Protein AF-A0A0F9TDU8-F1 (afdb_monomer_lite)

pLDDT: mean 75.51, std 22.68, range [28.12, 98.31]

Foldseek 3Di:
DDWDKDFVVVLVVVVCVVPVHDKDFAPQKDRWIWTQDQQLFIWIWIDGPPDPDIDIDGLQVRQQPTIPPRDSCVSVVSSQVVVVVVVVPFDKDKDKAKLVCVLVQLAPVLASHLAFQSVVQLCRHPLLSLQSVQSSQQGWIKIFMATPVSRTFKIWIKDFQKWFPPDPDTDGFIATHDTTGRHVVVVVVVVVVCVVVVHDYDPDLDADPLPFGIKHAPRDLQQRQWHAQGSAFFKQLPVRRMTTRHPDPSVVVSRPDSVRIGGSHPDSSTDRHLVSHPQWFQALPPRDIDGVVQWDQAVVSNGIHGNVQWDQDPNHIDGVPPPQWDQFPVAGIDGVVQWFQAQPPRTTDGVVQWDQAPVSNGTHGVVQWDADPNHTDGVPDPQWDQDPNHIDGVVQWDAPAPVVVVVVVVVVDDDDDDDDDDDPDDDDDDDDDDDPHQWTAGPVGHTDDNLQDFDDDDFDDDPPVNDGDDDDGFHHDPPDTDDDDDFDWDADPVPRDIDTDDDPNDTDDDDDDDDDDDDDDDDDDDDD

Secondary structure (DSSP, 8-state):
-PPEEEEHHHHHHHHHHHHT---EE-TTEEEEEEEEPTTS-EEEEEEETT-SS-EEEEHHHHHHHHEES--TTHHHHHHHHHHHHHHTTS-EEEEEE-GGGHHHHH-GGGBS-S-HHHHT-GGGSSGGGGGGHHHHHTT-EEEEEEETT--EEEEEEEEEEEEESSSSS-EEEEEEEEEEESSHHHHHHHHHHHHHTT-B--S--STT-S-TTEEE-S---TT--EEPP-SS--EEEGGGTEEESS--HHHHTT-S-TT-EEETTS-TT-EE-GGG-TTEEEBTTT--EEEGGGEEEEGGGTEEEEGGGEEEETTEEEETT-TTEEEETTTEEEEGGGEEEBTTT--EEEGGGEEEETTTTEEEEGGGEEEETTEEEETT-TTEEEETTEEEEGGGEE----HHHHHHHHTTS---S-----S---PPPP----S-TT-EEETT--EE-GGGPPP-PPPPB-TTTSSB---------SS---------EEEETTTTEEEEPPBTTB-------PPP-----PPPP---

Sequenc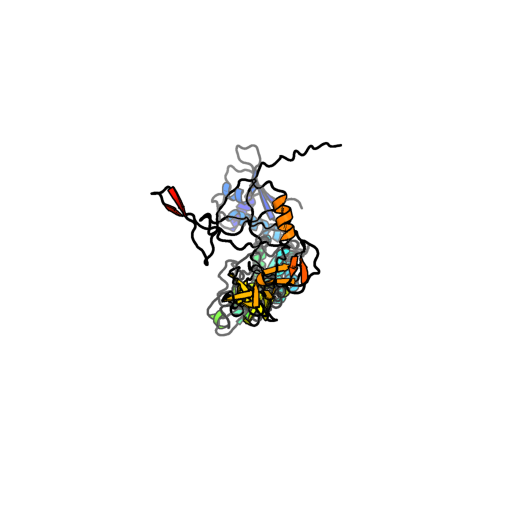e (528 aa):
MPNKKYDFYKILAEYNKLNGTKYFISPKITAPRITYFETDIFSVTYSQKGYSLSRKKSLYDFTYYHIKPSRESLSRCIANMIRAKEDAKLTTELKILPSNKIRYAYLRTNYFSGGGILGGSCMRSKENQKSLNFYIKNNVRIVVITDNNNKIHARALLWGDVKSTEHKDTFTFTYLDRVYARSDSFITQFYDLAKKNKWKHYASTSAGKARGSHYIDNINLKGICHLPYTDTFRYLYYKDSLIGASTSSAITKRVKDKDFCITLTHTTEGGYVPALDPDRVQEVLTHNHISKKDAVRVKRYNGYVLKKNIVNINGDYYSKYDKALVESKIDGFLLKENSVNEYFSNELIDKTKAVYSEKHKGYIHKTNVVNIKDEIYHTKDSDIICFNGKWYHISECFINYNREAVNRELTKRPLLSDIDLPDSYIRSQTIIQSVAPGAVVTREGNLIPKEHAVIAYNLIHNSFANNLEYQEVYRTNGVGLIKLITGELIVDSSNNRQYIKRFNGKWYIKQEFEAPNKKQLQFSFMGK

Radius of gyration: 49.28 Å; chains: 1; bounding box: 86×69×136 Å

Structure (mmCIF, N/CA/C/O backbone):
data_AF-A0A0F9TDU8-F1
#
_entry.id   AF-A0A0F9TDU8-F1
#
loop_
_atom_site.group_PDB
_atom_site.id
_atom_site.type_symbol
_atom_site.label_atom_id
_atom_site.label_alt_id
_atom_site.label_comp_id
_atom_site.label_asym_id
_atom_site.label_entity_id
_atom_site.label_seq_id
_atom_site.pdbx_PDB_ins_code
_atom_site.Cartn_x
_atom_site.Cartn_y
_atom_site.Cartn_z
_atom_site.occupancy
_atom_site.B_iso_or_equiv
_atom_site.auth_seq_id
_atom_site.auth_comp_id
_atom_site.auth_asym_id
_atom_site.auth_atom_id
_atom_site.pdbx_PDB_model_num
ATOM 1 N N . MET A 1 1 ? -34.719 -1.188 11.019 1.00 50.38 1 MET A N 1
ATOM 2 C CA . MET A 1 1 ? -35.677 -1.134 12.155 1.00 50.38 1 MET A CA 1
ATOM 3 C C . MET A 1 1 ? -36.042 0.331 12.443 1.00 50.38 1 MET A C 1
ATOM 5 O O . MET A 1 1 ? -35.428 1.209 11.838 1.00 50.38 1 MET A O 1
ATOM 9 N N . PRO A 1 2 ? -37.055 0.655 13.277 1.00 61.19 2 PRO A N 1
ATOM 10 C CA . PRO A 1 2 ? -37.440 2.049 13.515 1.00 61.19 2 PRO A CA 1
ATOM 11 C C . PRO A 1 2 ? -36.344 2.863 14.217 1.00 61.19 2 PRO A C 1
ATOM 13 O O . PRO A 1 2 ? -35.654 2.379 15.114 1.00 61.19 2 PRO A O 1
ATOM 16 N N . ASN A 1 3 ? -36.228 4.133 13.826 1.00 83.38 3 ASN A N 1
ATOM 17 C CA . ASN A 1 3 ? -35.319 5.094 14.448 1.00 83.38 3 ASN A CA 1
ATOM 18 C C . ASN A 1 3 ? -35.651 5.262 15.937 1.00 83.38 3 ASN A C 1
ATOM 20 O O . ASN A 1 3 ? -36.787 5.595 16.289 1.00 83.38 3 ASN A O 1
ATOM 24 N N . LYS A 1 4 ? -34.654 5.093 16.811 1.00 88.38 4 LYS A N 1
ATOM 25 C CA . LYS A 1 4 ? -34.833 5.256 18.260 1.00 88.38 4 LYS A CA 1
ATOM 26 C C . LYS A 1 4 ? -34.719 6.728 18.636 1.00 88.38 4 LYS A C 1
ATOM 28 O O . LYS A 1 4 ? -33.842 7.437 18.140 1.00 88.38 4 LYS A O 1
ATOM 33 N N . LYS A 1 5 ? -35.611 7.198 19.508 1.00 91.44 5 LYS A N 1
ATOM 34 C CA . LYS A 1 5 ? -35.639 8.588 19.977 1.00 91.44 5 LYS A CA 1
ATOM 35 C C . LYS A 1 5 ? -35.273 8.651 21.456 1.00 91.44 5 LYS A C 1
ATOM 37 O O . LYS A 1 5 ? -35.836 7.911 22.256 1.00 91.44 5 LYS A O 1
ATOM 42 N N . TYR A 1 6 ? -34.377 9.564 21.806 1.00 92.56 6 TYR A N 1
ATOM 43 C CA . TYR A 1 6 ? -33.973 9.843 23.181 1.00 92.56 6 TYR A CA 1
ATOM 44 C C . TYR A 1 6 ? -34.262 11.299 23.518 1.00 92.56 6 TYR A C 1
ATOM 46 O O . TYR A 1 6 ? -34.091 12.197 22.690 1.00 92.56 6 TYR A O 1
ATOM 54 N N . ASP A 1 7 ? -34.677 11.526 24.756 1.00 93.12 7 ASP A N 1
ATOM 55 C CA . ASP A 1 7 ? -34.791 12.860 25.329 1.00 93.12 7 ASP A CA 1
ATOM 56 C C . ASP A 1 7 ? -33.387 13.385 25.657 1.00 93.12 7 ASP A C 1
ATOM 58 O O . ASP A 1 7 ? -32.686 12.814 26.498 1.00 93.12 7 ASP A O 1
ATOM 62 N N . PHE A 1 8 ? -32.962 14.457 24.980 1.00 92.50 8 PHE A N 1
ATOM 63 C CA . PHE A 1 8 ? -31.620 15.002 25.174 1.00 92.50 8 PHE A CA 1
ATOM 64 C C . PHE A 1 8 ? -31.428 15.511 26.607 1.00 92.50 8 PHE A C 1
ATOM 66 O O . PHE A 1 8 ? -30.342 15.338 27.155 1.00 92.50 8 PHE A O 1
ATOM 73 N N 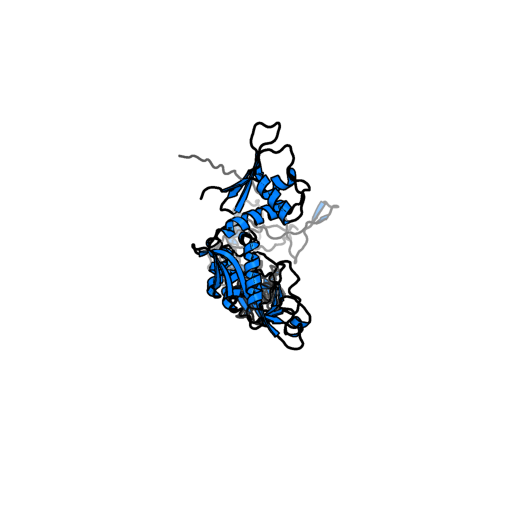. TYR A 1 9 ? -32.453 16.092 27.246 1.00 92.06 9 TYR A N 1
ATOM 74 C CA . TYR A 1 9 ? -32.323 16.594 28.617 1.00 92.06 9 TYR A CA 1
ATOM 75 C C . TYR A 1 9 ? -32.004 15.466 29.591 1.00 92.06 9 TYR A C 1
ATOM 77 O O . TYR A 1 9 ? -31.092 15.606 30.403 1.00 92.06 9 TYR A O 1
ATOM 85 N N . LYS A 1 10 ? -32.701 14.330 29.472 1.00 94.12 10 LYS A N 1
ATOM 86 C CA . LYS A 1 10 ? -32.449 13.156 30.321 1.00 94.12 10 LYS A CA 1
ATOM 87 C C . LYS A 1 10 ? -31.034 12.616 30.118 1.00 94.12 10 LYS A C 1
ATOM 89 O O . LYS A 1 10 ? -30.326 12.377 31.090 1.00 94.12 10 LYS A O 1
ATOM 94 N N . ILE A 1 11 ? -30.609 12.494 28.859 1.00 92.88 11 ILE A N 1
ATOM 95 C CA . ILE A 1 11 ? -29.260 12.043 28.490 1.00 92.88 11 ILE A CA 1
ATOM 96 C C . ILE A 1 11 ? -28.183 12.993 29.037 1.00 92.88 11 ILE A C 1
ATOM 98 O O . ILE A 1 11 ? -27.199 12.536 29.613 1.00 92.88 11 ILE A O 1
ATOM 102 N N . LEU A 1 12 ? -28.366 14.309 28.909 1.00 91.81 12 LEU A N 1
ATOM 103 C CA . LEU A 1 12 ? -27.405 15.295 29.407 1.00 91.81 12 LEU A CA 1
ATOM 104 C C . LEU A 1 12 ? -27.351 15.328 30.940 1.00 91.81 12 LEU A C 1
ATOM 106 O O . LEU A 1 12 ? -26.266 15.427 31.508 1.00 91.81 12 LEU A O 1
ATOM 110 N N . ALA A 1 13 ? -28.501 15.228 31.610 1.00 93.00 13 ALA A N 1
ATOM 111 C CA . ALA A 1 13 ? -28.583 15.197 33.068 1.00 93.00 13 ALA A CA 1
ATOM 112 C C . ALA A 1 13 ? -27.864 13.970 33.647 1.00 93.00 13 ALA A C 1
ATOM 114 O O . ALA A 1 13 ? -27.090 14.087 34.595 1.00 93.00 13 ALA A O 1
ATOM 115 N N . GLU A 1 14 ? -28.065 12.804 33.037 1.00 93.69 14 GLU A N 1
ATOM 116 C CA . GLU A 1 14 ? -27.357 11.582 33.405 1.00 93.69 14 GLU A CA 1
ATOM 117 C C . GLU A 1 14 ? -25.852 11.699 33.157 1.00 93.69 14 GLU A C 1
ATOM 119 O O . GLU A 1 14 ? -25.058 11.377 34.039 1.00 93.69 14 GLU A O 1
ATOM 124 N N . TYR A 1 15 ? -25.454 12.233 32.000 1.00 91.19 15 TYR A N 1
ATOM 125 C CA . TYR A 1 15 ? -24.048 12.481 31.696 1.00 91.19 15 TYR A CA 1
ATOM 126 C C . TYR A 1 15 ? -23.392 13.405 32.734 1.00 91.19 15 TYR A C 1
ATOM 128 O O . TYR A 1 15 ? -22.298 13.111 33.217 1.00 91.19 15 TYR A O 1
ATOM 136 N N . ASN A 1 16 ? -24.074 14.488 33.121 1.00 91.69 16 ASN A N 1
ATOM 137 C CA . ASN A 1 16 ? -23.621 15.400 34.170 1.00 91.69 16 ASN A CA 1
ATOM 138 C C . ASN A 1 16 ? -23.447 14.703 35.515 1.00 91.69 16 ASN A C 1
ATOM 140 O O . ASN A 1 16 ? -22.414 14.881 36.158 1.00 91.69 16 ASN A O 1
ATOM 144 N N . LYS A 1 17 ? -24.427 13.885 35.910 1.00 94.06 17 LYS A N 1
ATOM 145 C CA . LYS A 1 17 ? -24.369 13.105 37.148 1.00 94.06 17 LYS A CA 1
ATOM 146 C C . LYS A 1 17 ? -23.173 12.152 37.152 1.00 94.06 17 LYS A C 1
ATOM 148 O O . LYS A 1 17 ? -22.452 12.101 38.140 1.00 94.06 17 LYS A O 1
ATOM 153 N N . LEU A 1 18 ? -22.950 11.429 36.053 1.00 89.06 18 LEU A N 1
ATOM 154 C CA . LEU A 1 18 ? -21.874 10.439 35.940 1.00 89.06 18 LEU A CA 1
ATOM 155 C C . LEU A 1 18 ? -20.474 11.062 35.938 1.00 89.06 18 LEU A C 1
ATOM 157 O O . LEU A 1 18 ? -19.541 10.452 36.445 1.00 89.06 18 LEU A O 1
ATOM 161 N N . ASN A 1 19 ? -20.317 12.259 35.367 1.00 87.06 19 ASN A N 1
ATOM 162 C CA . ASN A 1 19 ? -19.003 12.876 35.160 1.00 87.06 19 ASN A CA 1
ATOM 163 C C . ASN A 1 19 ? -18.725 14.064 36.095 1.00 87.06 19 ASN A C 1
ATOM 165 O O . ASN A 1 19 ? -17.699 14.725 35.944 1.00 87.06 19 ASN A O 1
ATOM 169 N N . GLY A 1 20 ? -19.641 14.386 37.016 1.00 91.00 20 GLY A N 1
ATOM 170 C CA . GLY A 1 20 ? -19.531 15.567 37.879 1.00 91.00 20 GLY A CA 1
ATOM 171 C C . GLY A 1 20 ? -19.519 16.888 37.100 1.00 91.00 20 GLY A C 1
ATOM 172 O O . GLY A 1 20 ? -18.915 17.866 37.537 1.00 91.00 20 GLY A O 1
ATOM 173 N N . THR A 1 21 ? -20.141 16.927 35.918 1.00 90.19 21 THR A N 1
ATOM 174 C CA . THR A 1 21 ? -20.146 18.110 35.045 1.00 90.19 21 THR A CA 1
ATOM 175 C C . THR A 1 21 ? -21.427 18.923 35.190 1.00 90.19 21 THR A C 1
ATOM 177 O O . THR A 1 21 ? -22.435 18.449 35.706 1.00 90.19 21 THR A O 1
ATOM 180 N N . LYS A 1 22 ? -21.401 20.172 34.717 1.00 92.25 22 LYS A N 1
ATOM 181 C CA . LYS A 1 22 ? -22.540 21.103 34.769 1.00 92.25 22 LYS A CA 1
ATOM 182 C C . LYS A 1 22 ? -22.887 21.644 33.380 1.00 92.25 22 LYS A C 1
ATOM 184 O O . LYS A 1 22 ? -23.022 22.848 33.196 1.00 92.25 22 LYS A O 1
ATOM 189 N N . TYR A 1 23 ? -22.976 20.764 32.382 1.00 90.69 23 TYR A N 1
ATOM 190 C CA . TYR A 1 23 ? -23.423 21.169 31.050 1.00 90.69 23 TYR A CA 1
ATOM 191 C C . TYR A 1 23 ? -24.912 21.493 31.069 1.00 90.69 23 TYR A C 1
ATOM 193 O O . TYR A 1 23 ? -25.706 20.742 31.631 1.00 90.69 23 TYR A O 1
ATOM 201 N N . PHE A 1 24 ? -25.310 22.565 30.401 1.00 91.38 24 PHE A N 1
ATOM 202 C CA . PHE A 1 24 ? -26.719 22.909 30.259 1.00 91.38 24 PHE A CA 1
ATOM 203 C C . PHE A 1 24 ? -27.044 23.293 28.821 1.00 91.38 24 PHE A C 1
ATOM 205 O O . PHE A 1 24 ? -26.195 23.790 28.076 1.00 91.38 24 PHE A O 1
ATOM 212 N N . ILE A 1 25 ? -28.291 23.028 28.433 1.00 89.56 25 ILE A N 1
ATOM 213 C CA . ILE A 1 25 ? -28.831 23.431 27.136 1.00 89.56 25 ILE A CA 1
ATOM 214 C C . ILE A 1 25 ? -29.251 24.894 27.224 1.00 89.56 25 ILE A C 1
ATOM 216 O O . ILE A 1 25 ? -29.835 25.312 28.222 1.00 89.56 25 ILE A O 1
ATOM 220 N N . SER A 1 26 ? -28.978 25.662 26.171 1.00 88.56 26 SER A N 1
ATOM 221 C CA . SER A 1 26 ? -29.488 27.022 26.012 1.00 88.56 26 SER A CA 1
ATOM 222 C C . SER A 1 26 ? -30.993 27.078 26.322 1.00 88.56 26 SER A C 1
ATOM 224 O O . SER A 1 26 ? -31.755 26.301 25.739 1.00 88.56 26 SER A O 1
ATOM 226 N N . PRO A 1 27 ? -31.454 28.019 27.168 1.00 88.69 27 PRO A N 1
ATOM 227 C CA . PRO A 1 27 ? -32.863 28.121 27.561 1.00 88.69 27 PRO A CA 1
ATOM 228 C C . PRO A 1 27 ? -33.786 28.486 26.389 1.00 88.69 27 PRO A C 1
ATOM 230 O O . PRO A 1 27 ? -35.005 28.397 26.498 1.00 88.69 27 PRO A O 1
ATOM 233 N N . LYS A 1 28 ? -33.218 28.896 25.245 1.00 90.62 28 LYS A N 1
ATOM 234 C CA . LYS A 1 28 ? -33.965 29.158 24.008 1.00 90.62 28 LYS A CA 1
ATOM 235 C C . LYS A 1 28 ? -34.407 27.874 23.304 1.00 90.62 28 LYS A C 1
ATOM 237 O O . LYS A 1 28 ? -35.235 27.961 22.403 1.00 90.62 28 LYS A O 1
ATOM 242 N N . ILE A 1 29 ? -33.838 26.723 23.655 1.00 90.25 29 ILE A N 1
ATOM 243 C CA . ILE A 1 29 ? -34.117 25.433 23.026 1.00 90.25 29 ILE A CA 1
ATOM 244 C C . ILE A 1 29 ? -35.211 24.719 23.804 1.00 90.25 29 ILE A C 1
ATOM 246 O O . ILE A 1 29 ? -35.155 24.641 25.027 1.00 90.25 29 ILE A O 1
ATOM 250 N N . THR A 1 30 ? -36.188 24.170 23.090 1.00 87.50 30 THR A N 1
ATOM 251 C CA . THR A 1 30 ? -37.284 23.397 23.671 1.00 87.50 30 THR A CA 1
ATOM 252 C C . THR A 1 30 ? -37.388 22.028 23.005 1.00 87.50 30 THR A C 1
ATOM 254 O O . THR A 1 30 ? -37.158 21.869 21.802 1.00 87.50 30 THR A O 1
ATOM 257 N N . ALA A 1 31 ? -37.699 21.019 23.825 1.00 85.81 31 ALA A N 1
ATOM 258 C CA . ALA A 1 31 ? -37.894 19.623 23.428 1.00 85.81 31 ALA A CA 1
ATOM 259 C C . ALA A 1 31 ? -36.823 19.030 22.468 1.00 85.81 31 ALA A C 1
ATOM 261 O O . ALA A 1 31 ? -37.190 18.404 21.469 1.00 85.81 31 ALA A O 1
ATOM 262 N N . PRO A 1 32 ? -35.507 19.181 22.735 1.00 91.62 32 PRO A N 1
ATOM 263 C CA . PRO A 1 32 ? -34.473 18.553 21.925 1.00 91.62 32 PRO A CA 1
ATOM 264 C C . PRO A 1 32 ? -34.555 17.024 22.027 1.00 91.62 32 PRO A C 1
ATOM 266 O O . PRO A 1 32 ? -34.449 16.434 23.104 1.00 91.62 32 PRO A O 1
ATOM 269 N N . ARG A 1 33 ? -34.726 16.369 20.877 1.00 92.19 33 ARG A N 1
ATOM 270 C CA . ARG A 1 33 ? -34.814 14.912 20.737 1.00 92.19 33 ARG A CA 1
ATOM 271 C C . ARG A 1 33 ? -33.670 14.395 19.883 1.00 92.19 33 ARG A C 1
ATOM 273 O O . ARG A 1 33 ? -33.524 14.792 18.726 1.00 92.19 33 ARG A O 1
ATOM 280 N N . ILE A 1 34 ? -32.892 13.470 20.432 1.00 90.19 34 ILE A N 1
ATOM 281 C CA . ILE A 1 34 ? -31.868 12.740 19.685 1.00 90.19 34 ILE A CA 1
ATOM 282 C C . ILE A 1 34 ? -32.558 11.609 18.937 1.00 90.19 34 ILE A C 1
ATOM 284 O O . ILE A 1 34 ? -33.275 10.814 19.533 1.00 90.19 34 ILE A O 1
ATOM 288 N N . THR A 1 35 ? -32.324 11.522 17.637 1.00 90.12 35 THR A N 1
ATOM 289 C CA . THR A 1 35 ? -32.678 10.366 16.819 1.00 90.12 35 THR A CA 1
ATOM 290 C C . THR A 1 35 ? -31.409 9.575 16.537 1.00 90.12 35 THR A C 1
ATOM 292 O O . THR A 1 35 ? -30.473 10.118 15.944 1.00 90.12 35 THR A O 1
ATOM 295 N N . TYR A 1 36 ? -31.393 8.320 16.982 1.00 87.50 36 TYR A N 1
ATOM 296 C CA . TYR A 1 36 ? -30.338 7.347 16.726 1.00 87.50 36 TYR A CA 1
ATOM 297 C C . TYR A 1 36 ? -30.748 6.440 15.566 1.00 87.50 36 TYR A C 1
ATOM 299 O O . TYR A 1 36 ? -31.782 5.766 15.630 1.00 87.50 36 TYR A O 1
ATOM 307 N N . PHE A 1 37 ? -29.938 6.447 14.511 1.00 80.44 37 PHE A N 1
ATOM 308 C CA . PHE A 1 37 ? -30.115 5.595 13.340 1.00 80.44 37 PHE A CA 1
ATOM 309 C C . PHE A 1 37 ? -29.233 4.348 13.462 1.00 80.44 37 PHE A C 1
ATOM 311 O O . PHE A 1 37 ? -28.140 4.399 14.023 1.00 80.44 37 PHE A O 1
ATOM 318 N N . GLU A 1 38 ? -29.661 3.234 12.871 1.00 68.75 38 GLU A N 1
ATOM 319 C CA . GLU A 1 38 ? -28.912 1.961 12.875 1.00 68.75 38 GLU A CA 1
ATOM 320 C C . GLU A 1 38 ? -27.527 2.065 12.227 1.00 68.75 38 GLU A C 1
ATOM 322 O O . GLU A 1 38 ? -26.600 1.332 12.566 1.00 68.75 38 GLU A O 1
ATOM 327 N N . THR A 1 39 ? -27.362 3.038 11.333 1.00 65.94 39 THR A N 1
ATOM 328 C CA . THR A 1 39 ? -26.089 3.399 10.705 1.00 65.94 39 THR A CA 1
ATOM 329 C C . THR A 1 39 ? -25.114 4.092 11.655 1.00 65.94 39 THR A C 1
ATOM 331 O O . THR A 1 39 ? -24.044 4.507 11.221 1.00 65.94 39 THR A O 1
ATOM 334 N N . ASP A 1 40 ? -25.458 4.197 12.941 1.00 72.31 40 ASP A N 1
ATOM 335 C CA . ASP A 1 40 ? -24.704 4.907 13.970 1.00 72.31 40 ASP A CA 1
ATOM 336 C C . ASP A 1 40 ? -24.605 6.424 13.727 1.00 72.31 40 ASP A C 1
ATOM 338 O O . ASP A 1 40 ? -23.684 7.107 14.176 1.00 72.31 40 ASP A O 1
ATOM 342 N N . ILE A 1 41 ? -25.594 6.952 13.004 1.00 79.94 41 ILE A N 1
ATOM 343 C CA . ILE A 1 41 ? -25.783 8.380 12.765 1.00 79.94 41 ILE A CA 1
ATOM 344 C C . ILE A 1 41 ? -26.655 8.945 13.890 1.00 79.94 41 ILE A C 1
ATOM 346 O O . ILE A 1 41 ? -27.603 8.305 14.352 1.00 79.94 41 ILE A O 1
ATOM 350 N N . PHE A 1 42 ? -26.352 10.171 14.312 1.00 86.38 42 PHE A N 1
ATOM 351 C CA . PHE A 1 42 ? -27.119 10.897 15.319 1.00 86.38 42 PHE A CA 1
ATOM 352 C C . PHE A 1 42 ? -27.584 12.230 14.744 1.00 86.38 42 PHE A C 1
ATOM 354 O O . PHE A 1 42 ? -26.775 13.035 14.278 1.00 86.38 42 PHE A O 1
ATOM 361 N N . SER A 1 43 ? -28.886 12.487 14.823 1.00 88.88 43 SER A N 1
ATOM 362 C CA . SER A 1 43 ? -29.439 13.815 14.547 1.00 88.88 43 SER A CA 1
ATOM 363 C C . SER A 1 43 ? -30.225 14.317 15.741 1.00 88.88 43 SER A C 1
ATOM 365 O O . SER A 1 43 ? -30.855 13.525 16.438 1.00 88.88 43 SER A O 1
ATOM 367 N N . VAL A 1 44 ? -30.216 15.623 15.965 1.00 89.25 44 VAL A N 1
ATOM 368 C CA . VAL A 1 44 ? -31.032 16.264 16.991 1.00 89.25 44 VAL A CA 1
ATOM 369 C C . VAL A 1 44 ? -32.113 17.074 16.299 1.00 89.25 44 VAL A C 1
ATOM 371 O O . VAL A 1 44 ? -31.815 17.906 15.441 1.00 89.25 44 VAL A O 1
ATOM 374 N N . THR A 1 45 ? -33.365 16.808 16.663 1.00 91.38 45 THR A N 1
ATOM 375 C CA . THR A 1 45 ? -34.511 17.639 16.283 1.00 91.38 45 THR A CA 1
ATOM 376 C C . THR A 1 45 ? -34.901 18.493 17.477 1.00 91.38 45 THR A C 1
ATOM 378 O O . THR A 1 45 ? -35.031 17.960 18.576 1.00 91.38 45 THR A O 1
ATOM 381 N N . TYR A 1 46 ? -35.060 19.798 17.288 1.00 89.62 46 TYR A N 1
ATOM 382 C CA . TYR A 1 46 ? -35.373 20.726 18.374 1.00 89.62 46 TYR A CA 1
ATOM 383 C C . TYR A 1 46 ? -36.194 21.919 17.880 1.00 89.62 46 TYR A C 1
ATOM 385 O O . TYR A 1 46 ? -36.136 22.270 16.699 1.00 89.62 46 TYR A O 1
ATOM 393 N N . SER A 1 47 ? -36.913 22.563 18.795 1.00 87.19 47 SER A N 1
ATOM 394 C CA . SER A 1 47 ? -37.568 23.853 18.560 1.00 87.19 47 SER A CA 1
ATOM 395 C C . SER A 1 47 ? -36.804 24.963 19.277 1.00 87.19 47 SER A C 1
ATOM 397 O O . SER A 1 47 ? -36.111 24.721 20.267 1.00 87.19 47 SER A O 1
ATOM 399 N N . GLN A 1 48 ? -36.885 26.187 18.756 1.00 88.00 48 GLN A N 1
ATOM 400 C CA . GLN A 1 48 ? -36.228 27.354 19.341 1.00 88.00 48 GLN A CA 1
ATOM 401 C C . GLN A 1 48 ? -37.264 28.454 19.573 1.00 88.00 48 GLN A C 1
ATOM 403 O O . GLN A 1 48 ? -38.028 28.771 18.665 1.00 88.00 48 GLN A O 1
ATOM 408 N N . LYS A 1 49 ? -37.294 29.049 20.772 1.00 85.62 49 LYS A N 1
ATOM 409 C CA . LYS A 1 49 ? -38.236 30.128 21.109 1.00 85.62 49 LYS A CA 1
ATOM 410 C C . LYS A 1 49 ? -38.112 31.269 20.088 1.00 85.62 49 LYS A C 1
ATOM 412 O O . LYS A 1 49 ? -37.003 31.740 19.834 1.00 85.62 49 LYS A O 1
ATOM 417 N N . GLY A 1 50 ? -39.241 31.676 19.505 1.00 81.69 50 GLY A N 1
ATOM 418 C CA . GLY A 1 50 ? -39.306 32.677 18.431 1.00 81.69 50 GLY A CA 1
ATOM 419 C C . GLY A 1 50 ? -39.225 32.119 17.003 1.00 81.69 50 GLY A C 1
ATOM 420 O O . GLY A 1 50 ? -39.249 32.901 16.062 1.00 81.69 50 GLY A O 1
ATOM 421 N N . TYR A 1 51 ? -39.150 30.795 16.818 1.00 76.31 51 TYR A N 1
ATOM 422 C CA . TYR A 1 51 ? -39.191 30.141 15.504 1.00 76.31 51 TYR A CA 1
ATOM 423 C C . TYR A 1 51 ? -40.342 29.130 15.435 1.00 76.31 51 TYR A C 1
ATOM 425 O O . TYR A 1 51 ? -40.528 28.342 16.360 1.00 76.31 51 TYR A O 1
ATOM 433 N N . SER A 1 52 ? -41.084 29.121 14.323 1.00 71.44 52 SER A N 1
ATOM 434 C CA . SER A 1 52 ? -42.243 28.238 14.107 1.00 71.44 52 SER A CA 1
ATOM 435 C C . SER A 1 52 ? -41.881 26.817 13.653 1.00 71.44 52 SER A C 1
ATOM 437 O O . SER A 1 52 ? -42.701 25.911 13.769 1.00 71.44 52 SER A O 1
ATOM 439 N N . LEU A 1 53 ? -40.658 26.594 13.155 1.00 76.31 53 LEU A N 1
ATOM 440 C CA . LEU A 1 53 ? -40.242 25.324 12.549 1.00 76.31 53 LEU A CA 1
ATOM 441 C C . LEU A 1 53 ? -39.235 24.557 13.413 1.00 76.31 53 LEU A C 1
ATOM 443 O O . LEU A 1 53 ? -38.273 25.124 13.941 1.00 76.31 53 LEU A O 1
ATOM 447 N N . SER A 1 54 ? -39.416 23.235 13.483 1.00 81.44 54 SER A N 1
ATOM 448 C CA . SER A 1 54 ? -38.433 22.329 14.078 1.00 81.44 54 SER A CA 1
ATOM 449 C C . SER A 1 54 ? -37.164 22.290 13.230 1.00 81.44 54 SER A C 1
ATOM 451 O O . SER A 1 54 ? -37.224 22.098 12.014 1.00 81.44 54 SER A O 1
ATOM 453 N N . ARG A 1 55 ? -36.003 22.413 13.868 1.00 84.69 55 ARG A N 1
ATOM 454 C CA . ARG A 1 55 ? -34.695 22.324 13.214 1.00 84.69 55 ARG A CA 1
ATOM 455 C C . ARG A 1 55 ? -34.123 20.924 13.382 1.00 84.69 55 ARG A C 1
ATOM 457 O O . ARG A 1 55 ? -34.238 20.339 14.456 1.00 84.69 55 ARG A O 1
ATOM 464 N N . LYS A 1 56 ? -33.453 20.417 12.344 1.00 90.19 56 LYS A N 1
ATOM 465 C CA . LYS A 1 56 ? -32.677 19.171 12.382 1.00 90.19 56 LYS A CA 1
ATOM 466 C C . LYS A 1 56 ? -31.196 19.492 12.201 1.00 90.19 56 LYS A C 1
ATOM 468 O O . LYS A 1 56 ? -30.822 20.176 11.251 1.00 90.19 56 LYS A O 1
ATOM 473 N N . LYS A 1 57 ? -30.356 19.017 13.117 1.00 89.81 57 LYS A N 1
ATOM 474 C CA . LYS A 1 57 ? -28.897 19.206 13.091 1.00 89.81 57 LYS A CA 1
ATOM 475 C C . LYS A 1 57 ? -28.175 17.903 13.412 1.00 89.81 57 LYS A C 1
ATOM 477 O O . LYS A 1 57 ? -28.786 16.974 13.945 1.00 89.81 57 LYS A O 1
ATOM 482 N N . SER A 1 58 ? -26.883 17.828 13.098 1.00 90.12 58 SER A N 1
ATOM 483 C CA . SER A 1 58 ? -26.040 16.757 13.630 1.00 90.12 58 SER A CA 1
ATOM 484 C C . SER A 1 58 ? -25.922 16.896 15.155 1.00 90.12 58 SER A C 1
ATOM 486 O O . SER A 1 58 ? -26.108 17.985 15.709 1.00 90.12 58 SER A O 1
ATOM 488 N N . LEU A 1 59 ? -25.622 15.796 15.852 1.00 88.56 59 LEU A N 1
ATOM 489 C CA . LEU A 1 59 ? -25.349 15.852 17.292 1.00 88.56 59 LEU A CA 1
ATOM 490 C C . LEU A 1 59 ? -24.168 16.782 17.612 1.00 88.56 59 LEU A C 1
ATOM 492 O O . LEU A 1 59 ? -24.231 17.517 18.594 1.00 88.56 59 LEU A O 1
ATOM 496 N N . TYR A 1 60 ? -23.137 16.784 16.764 1.00 89.12 60 TYR A N 1
ATOM 497 C CA . TYR A 1 60 ? -21.983 17.674 16.887 1.00 89.12 60 TYR A CA 1
ATOM 498 C C . TYR A 1 60 ? -22.405 19.145 16.852 1.00 89.12 60 TYR A C 1
ATOM 500 O O . TYR A 1 60 ? -22.228 19.841 17.854 1.00 89.12 60 TYR A O 1
ATOM 508 N N . ASP A 1 61 ? -23.066 19.581 15.774 1.00 88.56 61 ASP A N 1
ATOM 509 C CA . ASP A 1 61 ? -23.499 20.975 15.617 1.00 88.56 61 ASP A CA 1
ATOM 510 C C . ASP A 1 61 ? -24.415 21.393 16.765 1.00 88.56 61 ASP A C 1
ATOM 512 O O . ASP A 1 61 ? -24.273 22.475 17.331 1.00 88.56 61 ASP A O 1
ATOM 516 N N . PHE A 1 62 ? -25.352 20.518 17.146 1.00 90.06 62 PHE A N 1
ATOM 517 C CA . PHE A 1 62 ? -26.259 20.811 18.245 1.00 90.06 62 PHE A CA 1
ATOM 518 C C . PHE A 1 62 ? -25.495 21.048 19.552 1.00 90.06 62 PHE A C 1
ATOM 520 O O . PHE A 1 62 ? -25.734 22.054 20.221 1.00 90.06 62 PHE A O 1
ATOM 527 N N . THR A 1 63 ? -24.553 20.163 19.901 1.00 89.56 63 THR A N 1
ATOM 528 C CA . THR A 1 63 ? -23.749 20.339 21.118 1.00 89.56 63 THR A CA 1
ATOM 529 C C . THR A 1 63 ? -22.870 21.581 21.072 1.00 89.56 63 THR A C 1
ATOM 531 O O . THR A 1 63 ? -22.764 22.280 22.075 1.00 89.56 63 THR A O 1
ATOM 534 N N . TYR A 1 64 ? -22.283 21.886 19.915 1.00 88.31 64 TYR A N 1
ATOM 535 C CA . TYR A 1 64 ? -21.392 23.025 19.738 1.00 88.31 64 TYR A CA 1
ATOM 536 C C . TYR A 1 64 ? -22.126 24.361 19.922 1.00 88.31 64 TYR A C 1
ATOM 538 O O . TYR A 1 64 ? -21.671 25.227 20.671 1.00 88.31 64 TYR A O 1
ATOM 546 N N . TYR A 1 65 ? -23.293 24.515 19.290 1.00 89.00 65 TYR A N 1
ATOM 547 C CA . TYR A 1 65 ? -24.031 25.779 19.310 1.00 89.00 65 TYR A CA 1
ATOM 548 C C . TYR A 1 65 ? -24.900 25.973 20.555 1.00 89.00 65 TYR A C 1
ATOM 550 O O . TYR A 1 65 ? -25.092 27.111 20.987 1.00 89.00 65 TYR A O 1
ATOM 558 N N . HIS A 1 66 ? -25.437 24.893 21.133 1.00 89.62 66 HIS A N 1
ATOM 559 C CA . HIS A 1 66 ? -26.518 24.999 22.121 1.00 89.62 66 HIS A CA 1
ATOM 560 C C . HIS A 1 66 ? -26.171 24.504 23.520 1.00 89.62 66 HIS A C 1
ATOM 562 O O . HIS A 1 66 ? -26.999 24.679 24.412 1.00 89.62 66 HIS A O 1
ATOM 568 N N . ILE A 1 67 ? -24.988 23.925 23.745 1.00 89.56 67 ILE A N 1
ATOM 569 C CA . ILE A 1 67 ? -24.564 23.453 25.070 1.00 89.56 67 ILE A CA 1
ATOM 570 C C . ILE A 1 67 ? -23.427 24.317 25.611 1.00 89.56 67 ILE A C 1
ATOM 572 O O . ILE A 1 67 ? -22.472 24.632 24.898 1.00 89.56 67 ILE A O 1
ATOM 576 N N . LYS A 1 68 ? -23.522 24.695 26.890 1.00 85.62 68 LYS A N 1
ATOM 577 C CA . LYS A 1 68 ? -22.493 25.470 27.593 1.00 85.62 68 LYS A CA 1
ATOM 578 C C . LYS A 1 68 ? -22.007 24.736 28.855 1.00 85.62 68 LYS A C 1
ATOM 580 O O . LYS A 1 68 ? -22.837 24.141 29.544 1.00 85.62 68 LYS A O 1
ATOM 585 N N . PRO A 1 69 ? -20.693 24.772 29.164 1.00 84.38 69 PRO A N 1
ATOM 586 C CA . PRO A 1 69 ? -19.603 25.214 28.282 1.00 84.38 69 PRO A CA 1
ATOM 587 C C . PRO A 1 69 ? -19.479 24.294 27.054 1.00 84.38 69 PRO A C 1
ATOM 589 O O . PRO A 1 69 ? -19.724 23.096 27.147 1.00 84.38 69 PRO A O 1
ATOM 592 N N . SER A 1 70 ? -19.125 24.833 25.887 1.00 69.00 70 SER A N 1
ATOM 593 C CA . SER A 1 70 ? -18.955 24.008 24.686 1.00 69.00 70 SER A CA 1
ATOM 594 C C . SER A 1 70 ? -17.616 23.277 24.756 1.00 69.00 70 SER A C 1
ATOM 596 O O . SER A 1 70 ? -16.568 23.917 24.840 1.00 69.00 70 SER A O 1
ATOM 598 N N . ARG A 1 71 ? -17.634 21.944 24.695 1.00 72.56 71 ARG A N 1
ATOM 599 C CA . ARG A 1 71 ? -16.435 21.134 24.450 1.00 72.56 71 ARG A CA 1
ATOM 600 C C . ARG A 1 71 ? -16.637 20.317 23.190 1.00 72.56 71 ARG A C 1
ATOM 602 O O . ARG A 1 71 ? -17.646 19.629 23.059 1.00 72.56 71 ARG A O 1
ATOM 609 N N . GLU A 1 72 ? -15.643 20.350 22.310 1.00 64.69 72 GLU A N 1
ATOM 610 C CA . GLU A 1 72 ? -15.658 19.634 21.032 1.00 64.69 72 GLU A CA 1
ATOM 611 C C . GLU A 1 72 ? -15.899 18.121 21.204 1.00 64.69 72 GLU A C 1
ATOM 613 O O . GLU A 1 72 ? -16.515 17.472 20.363 1.00 64.69 72 GLU A O 1
ATOM 618 N N . SER A 1 73 ? -15.510 17.560 22.354 1.00 80.69 73 SER A N 1
ATOM 619 C CA . SER A 1 73 ? -15.671 16.140 22.668 1.00 80.69 73 SER A CA 1
ATOM 620 C C . SER A 1 73 ? -17.048 15.729 23.212 1.00 80.69 73 SER A C 1
ATOM 622 O O . SER A 1 73 ? -17.312 14.527 23.274 1.00 80.69 73 SER A O 1
ATOM 624 N N . LEU A 1 74 ? -17.937 16.659 23.594 1.00 86.19 74 LEU A N 1
ATOM 625 C CA . LEU A 1 74 ? -19.185 16.310 24.294 1.00 86.19 74 LEU A CA 1
ATOM 626 C C . LEU A 1 74 ? -20.144 15.486 23.423 1.00 86.19 74 LEU A C 1
ATOM 628 O O . LEU A 1 74 ? -20.718 14.509 23.902 1.00 86.19 74 LEU A O 1
ATOM 632 N N . SER A 1 75 ? -20.291 15.834 22.142 1.00 86.19 75 SER A N 1
ATOM 633 C CA . SER A 1 75 ? -21.103 15.056 21.193 1.00 86.19 75 SER A CA 1
ATOM 634 C C . SER A 1 75 ? -20.656 13.600 21.110 1.00 86.19 75 SER A C 1
ATOM 636 O O . SER A 1 75 ? -21.493 12.699 21.139 1.00 86.19 75 SER A O 1
ATOM 638 N N . ARG A 1 76 ? -19.339 13.361 21.065 1.00 84.75 76 ARG A N 1
ATOM 639 C CA . ARG A 1 76 ? -18.760 12.015 21.051 1.00 84.75 76 ARG A CA 1
ATOM 640 C C . ARG A 1 76 ? -19.062 11.264 22.345 1.00 84.75 76 ARG A C 1
ATOM 642 O O . ARG A 1 76 ? -19.459 10.105 22.277 1.00 84.75 76 ARG A O 1
ATOM 649 N N . CYS A 1 77 ? -18.930 11.917 23.500 1.00 87.31 77 CYS A N 1
ATOM 650 C CA . CYS A 1 77 ? -19.250 11.308 24.791 1.00 87.31 77 CYS A CA 1
ATOM 651 C C . CYS A 1 77 ? -20.735 10.928 24.899 1.00 87.31 77 CYS A C 1
ATOM 653 O O . CYS A 1 77 ? -21.055 9.810 25.296 1.00 87.31 77 CYS A O 1
ATOM 655 N N . ILE A 1 78 ? -21.643 11.818 24.485 1.00 89.00 78 ILE A N 1
ATOM 656 C CA . ILE A 1 78 ? -23.088 11.546 24.464 1.00 89.00 78 ILE A CA 1
ATOM 657 C C . ILE A 1 78 ? -23.411 10.387 23.512 1.00 89.00 78 ILE A C 1
ATOM 659 O O . ILE A 1 78 ? -24.160 9.483 23.883 1.00 89.00 78 ILE A O 1
ATOM 663 N N . ALA A 1 79 ? -22.823 10.375 22.310 1.00 87.56 79 ALA A N 1
ATOM 664 C CA . ALA A 1 79 ? -22.991 9.276 21.362 1.00 87.56 79 ALA A CA 1
ATOM 665 C C . ALA A 1 79 ? -22.520 7.939 21.959 1.00 87.56 79 ALA A C 1
ATOM 667 O O . ALA A 1 79 ? -23.254 6.956 21.902 1.00 87.56 79 ALA A O 1
ATOM 668 N N . ASN A 1 80 ? -21.340 7.907 22.592 1.00 84.94 80 ASN A N 1
ATOM 669 C CA . ASN A 1 80 ? -20.814 6.710 23.257 1.00 84.94 80 ASN A CA 1
ATOM 670 C C . ASN A 1 80 ? -21.701 6.246 24.418 1.00 84.94 80 ASN A C 1
ATOM 672 O O . ASN A 1 80 ? -21.916 5.046 24.558 1.00 84.94 80 ASN A O 1
ATOM 676 N N . MET A 1 81 ? -22.271 7.166 25.201 1.00 88.44 81 MET A N 1
ATOM 677 C CA . MET A 1 81 ? -23.192 6.820 26.286 1.00 88.44 81 MET A CA 1
ATOM 678 C C . MET A 1 81 ? -24.487 6.183 25.761 1.00 88.44 81 MET A C 1
ATOM 680 O O . MET A 1 81 ? -24.945 5.180 26.304 1.00 88.44 81 MET A O 1
ATOM 684 N N . ILE A 1 82 ? -25.064 6.720 24.678 1.00 89.19 82 ILE A N 1
ATOM 685 C CA . ILE A 1 82 ? -26.249 6.124 24.039 1.00 89.19 82 ILE A CA 1
ATOM 686 C C . ILE A 1 82 ? -25.911 4.749 23.460 1.00 89.19 82 ILE A C 1
ATOM 688 O O . ILE A 1 82 ? -26.657 3.801 23.693 1.00 89.19 82 ILE A O 1
ATOM 692 N N . ARG A 1 83 ? -24.774 4.613 22.760 1.00 86.81 83 ARG A N 1
ATOM 693 C CA . ARG A 1 83 ? -24.310 3.314 22.246 1.00 86.81 83 ARG A CA 1
ATOM 694 C C . ARG A 1 83 ? -24.169 2.299 23.370 1.00 86.81 83 ARG A C 1
ATOM 696 O O . ARG A 1 83 ? -24.750 1.235 23.263 1.00 86.81 83 ARG A O 1
ATOM 703 N N . ALA A 1 84 ? -23.508 2.655 24.471 1.00 85.25 84 ALA A N 1
ATOM 704 C CA . ALA A 1 84 ? -23.333 1.763 25.613 1.00 85.25 84 ALA A CA 1
ATOM 705 C C . ALA A 1 84 ? -24.674 1.276 26.192 1.00 85.25 84 ALA A C 1
ATOM 707 O O . ALA A 1 84 ? -24.806 0.099 26.515 1.00 85.25 84 ALA A O 1
ATOM 708 N N . LYS A 1 85 ? -25.693 2.145 26.265 1.00 87.94 85 LYS A N 1
ATOM 709 C CA . LYS A 1 85 ? -27.053 1.759 26.689 1.00 87.94 85 LYS A CA 1
ATOM 710 C C . LYS A 1 85 ? -27.735 0.792 25.730 1.00 87.94 85 LYS A C 1
ATOM 712 O O . LYS A 1 85 ? -28.508 -0.054 26.170 1.00 87.94 85 LYS A O 1
ATOM 717 N N . GLU A 1 86 ? -27.512 0.952 24.432 1.00 87.25 86 GLU A N 1
ATOM 718 C CA . GLU A 1 86 ? -28.053 0.034 23.430 1.00 87.25 86 GLU A CA 1
ATOM 719 C C . GLU A 1 86 ? -27.292 -1.286 23.409 1.00 87.25 86 GLU A C 1
ATOM 721 O O . GLU A 1 86 ? -27.914 -2.342 23.358 1.00 87.25 86 GLU A O 1
ATOM 726 N N . ASP A 1 87 ? -25.971 -1.230 23.534 1.00 86.12 87 ASP A N 1
ATOM 727 C CA . ASP A 1 87 ? -25.103 -2.397 23.563 1.00 86.12 87 ASP A CA 1
ATOM 728 C C . ASP A 1 87 ? -25.366 -3.254 24.815 1.00 86.12 87 ASP A C 1
ATOM 730 O O . ASP A 1 87 ? -25.349 -4.475 24.725 1.00 86.12 87 ASP A O 1
ATOM 734 N N . ALA A 1 88 ? -25.715 -2.648 25.959 1.00 86.56 88 ALA A N 1
ATOM 735 C CA . ALA A 1 88 ? -26.100 -3.368 27.180 1.00 86.56 88 ALA A CA 1
ATOM 736 C C . ALA A 1 88 ? -27.376 -4.223 27.034 1.00 86.56 88 ALA A C 1
ATOM 738 O O . ALA A 1 88 ? -27.640 -5.081 27.872 1.00 86.56 88 ALA A O 1
ATOM 739 N N . LYS A 1 89 ? -28.179 -3.991 25.988 1.00 86.81 89 LYS A N 1
ATOM 740 C CA . LYS A 1 89 ? -29.374 -4.791 25.670 1.00 86.81 89 LYS A CA 1
ATOM 741 C C . LYS A 1 89 ? -29.067 -5.940 24.710 1.00 86.81 89 LYS A C 1
ATOM 743 O O . LYS A 1 89 ? -29.954 -6.740 24.427 1.00 86.81 89 LYS A O 1
ATOM 748 N N . LEU A 1 90 ? -27.859 -5.983 24.149 1.00 86.25 90 LEU A N 1
ATOM 749 C CA . LEU A 1 90 ? -27.457 -7.002 23.190 1.00 86.25 90 LEU A CA 1
ATOM 750 C C . LEU A 1 90 ? -26.915 -8.227 23.922 1.00 86.25 90 LEU A C 1
ATOM 752 O O . LEU A 1 90 ? -26.098 -8.119 24.833 1.00 86.25 90 LEU A O 1
ATOM 756 N N . THR A 1 91 ? -27.307 -9.407 23.455 1.00 92.19 91 THR A N 1
ATOM 757 C CA . THR A 1 91 ? -26.573 -10.636 23.749 1.00 92.19 91 THR A CA 1
ATOM 758 C C . THR A 1 91 ? -25.381 -10.703 22.803 1.00 92.19 91 THR A C 1
ATOM 760 O O . THR A 1 91 ? -25.550 -10.754 21.582 1.00 92.19 91 THR A O 1
ATOM 763 N N . THR A 1 92 ? -24.175 -10.658 23.362 1.00 94.62 92 THR A N 1
ATOM 764 C CA . THR A 1 92 ? -22.926 -10.716 22.598 1.00 94.62 92 THR A CA 1
ATOM 765 C C . THR A 1 92 ? -22.008 -11.802 23.122 1.00 94.62 92 THR A C 1
ATOM 767 O O . THR A 1 92 ? -21.988 -12.089 24.315 1.00 94.62 92 THR A O 1
ATOM 770 N N . GLU A 1 93 ? -21.186 -12.341 22.234 1.00 95.81 93 GLU A N 1
ATOM 771 C CA . GLU A 1 93 ? -20.199 -13.368 22.529 1.00 95.81 93 GLU A CA 1
ATOM 772 C C . GLU A 1 93 ? -18.808 -12.890 22.108 1.00 95.81 93 GLU A C 1
ATOM 774 O O . GLU A 1 93 ? -18.629 -12.346 21.013 1.00 95.81 93 GLU A O 1
ATOM 779 N N . LEU A 1 94 ? -17.816 -13.116 22.968 1.00 97.19 94 LEU A N 1
ATOM 780 C CA . LEU A 1 94 ? -16.413 -12.863 22.667 1.00 97.19 94 LEU A CA 1
ATOM 781 C C . LEU A 1 94 ? -15.763 -14.142 22.126 1.00 97.19 94 LEU A C 1
ATOM 783 O O . LEU A 1 94 ? -15.766 -15.172 22.795 1.00 97.19 94 LEU A O 1
ATOM 787 N N . LYS A 1 95 ? -15.152 -14.063 20.940 1.00 97.56 95 LYS A N 1
ATOM 788 C CA . LYS A 1 95 ? -14.526 -15.200 20.246 1.00 97.56 95 LYS A CA 1
ATOM 789 C C . LYS A 1 95 ? -13.078 -14.900 19.888 1.00 97.56 95 LYS A C 1
ATOM 791 O O . LYS A 1 95 ? -12.772 -13.814 19.401 1.00 97.56 95 LYS A O 1
ATOM 796 N N . ILE A 1 96 ? -12.199 -15.887 20.044 1.00 98.25 96 ILE A N 1
ATOM 797 C CA . ILE A 1 96 ? -10.849 -15.870 19.467 1.00 98.25 96 ILE A CA 1
ATOM 798 C C . ILE A 1 96 ? -10.888 -16.724 18.204 1.00 98.25 96 ILE A C 1
ATOM 800 O O . ILE A 1 96 ? -11.108 -17.930 18.269 1.00 98.25 96 ILE A O 1
ATOM 804 N N . LEU A 1 97 ? -10.688 -16.100 17.051 1.00 98.19 97 LEU A N 1
ATOM 805 C CA . LEU A 1 97 ? -10.731 -16.755 15.753 1.00 98.19 97 LEU A CA 1
ATOM 806 C C . LEU A 1 97 ? -9.313 -16.976 15.192 1.00 98.19 97 LEU A C 1
ATOM 808 O O . LEU A 1 97 ? -8.409 -16.166 15.440 1.00 98.19 97 LEU A O 1
ATOM 812 N N . PRO A 1 98 ? -9.114 -18.049 14.405 1.00 98.06 98 PRO A N 1
ATOM 813 C CA . PRO A 1 98 ? -7.845 -18.335 13.741 1.00 98.06 98 PRO A CA 1
ATOM 814 C C . PRO A 1 98 ? -7.499 -17.312 12.647 1.00 98.06 98 PRO A C 1
ATOM 816 O O . PRO A 1 98 ? -8.337 -16.524 12.200 1.00 98.06 98 PRO A O 1
ATOM 819 N N . SER A 1 99 ? -6.249 -17.355 12.182 1.00 97.12 99 SER A N 1
ATOM 820 C CA . SER A 1 99 ? -5.683 -16.395 11.225 1.00 97.12 99 SER A CA 1
ATOM 821 C C . SER A 1 99 ? -6.461 -16.307 9.908 1.00 97.12 99 SER A C 1
ATOM 823 O O . SER A 1 99 ? -6.709 -15.213 9.401 1.00 97.12 99 SER A O 1
ATOM 825 N N . ASN A 1 100 ? -6.963 -17.428 9.384 1.00 96.75 100 ASN A N 1
ATOM 826 C CA . ASN A 1 100 ? -7.774 -17.461 8.161 1.00 96.75 100 ASN A CA 1
ATOM 827 C C . ASN A 1 100 ? -9.115 -16.695 8.272 1.00 96.75 100 ASN A C 1
ATOM 829 O O . ASN A 1 100 ? -9.707 -16.352 7.247 1.00 96.75 100 ASN A O 1
ATOM 833 N N . LYS A 1 101 ? -9.584 -16.363 9.485 1.00 98.06 101 LYS A N 1
ATOM 834 C CA . LYS A 1 101 ? -10.787 -15.546 9.722 1.00 98.06 101 LYS A CA 1
ATOM 835 C C . LYS A 1 101 ? -10.505 -14.044 9.811 1.00 98.06 101 LYS A C 1
ATOM 837 O O . LYS A 1 101 ? -11.450 -13.269 9.936 1.00 98.06 101 LYS A O 1
ATOM 842 N N . ILE A 1 102 ? -9.256 -13.591 9.668 1.00 97.44 102 ILE A N 1
ATOM 843 C CA . ILE A 1 102 ? -8.924 -12.155 9.687 1.00 97.44 102 ILE A CA 1
ATOM 844 C C . ILE A 1 102 ? -9.675 -11.378 8.598 1.00 97.44 102 ILE A C 1
ATOM 846 O O . ILE A 1 102 ? -10.219 -10.315 8.883 1.00 97.44 102 ILE A O 1
ATOM 850 N N . ARG A 1 103 ? -9.777 -11.913 7.373 1.00 96.50 103 ARG A N 1
ATOM 851 C CA . ARG A 1 103 ? -10.529 -11.265 6.275 1.00 96.50 103 ARG A CA 1
ATOM 852 C C . ARG A 1 103 ? -11.996 -11.078 6.635 1.00 96.50 103 ARG A C 1
ATOM 854 O O . ARG A 1 103 ? -12.532 -9.982 6.515 1.00 96.50 103 ARG A O 1
ATOM 861 N N . TYR A 1 104 ? -12.617 -12.145 7.139 1.00 96.31 104 TYR A N 1
ATOM 862 C CA . TYR A 1 104 ? -13.985 -12.105 7.651 1.00 96.31 104 TYR A CA 1
ATOM 863 C C . TYR A 1 104 ? -14.133 -11.005 8.705 1.00 96.31 104 TYR A C 1
ATOM 865 O O . TYR A 1 104 ? -15.032 -10.174 8.611 1.00 96.31 104 TYR A O 1
ATOM 873 N N . ALA A 1 105 ? -13.208 -10.953 9.660 1.00 97.06 105 ALA A N 1
ATOM 874 C CA . ALA A 1 105 ? -13.288 -10.016 10.762 1.00 97.06 105 ALA A CA 1
ATOM 875 C C . ALA A 1 105 ? -12.990 -8.558 10.382 1.00 97.06 105 ALA A C 1
ATOM 877 O O . ALA A 1 105 ? -13.377 -7.664 11.122 1.00 97.06 105 ALA A O 1
ATOM 878 N N . TYR A 1 106 ? -12.325 -8.294 9.255 1.00 95.50 106 TYR A N 1
ATOM 879 C CA . TYR A 1 106 ? -12.071 -6.938 8.756 1.00 95.50 106 TYR A CA 1
ATOM 880 C C . TYR A 1 106 ? -13.124 -6.449 7.758 1.00 95.50 106 TYR A C 1
ATOM 882 O O . TYR A 1 106 ? -13.299 -5.241 7.612 1.00 95.50 106 TYR A O 1
ATOM 890 N N . LEU A 1 107 ? -13.809 -7.344 7.048 1.00 95.19 107 LEU A N 1
ATOM 891 C CA . LEU A 1 107 ? -14.711 -6.953 5.972 1.00 95.19 107 LEU A CA 1
ATOM 892 C C . LEU A 1 107 ? -15.951 -6.228 6.517 1.00 95.19 107 LEU A C 1
ATOM 894 O O . LEU A 1 107 ? -16.728 -6.785 7.292 1.00 95.19 107 LEU A O 1
ATOM 898 N N . ARG A 1 108 ? -16.172 -4.990 6.055 1.00 93.62 108 ARG A N 1
ATOM 899 C CA . ARG A 1 108 ? -17.253 -4.107 6.537 1.00 93.62 108 ARG A CA 1
ATOM 900 C C . ARG A 1 108 ? -18.646 -4.746 6.508 1.00 93.62 108 ARG A C 1
ATOM 902 O O . ARG A 1 108 ? -19.464 -4.426 7.361 1.00 93.62 108 ARG A O 1
ATOM 909 N N . THR A 1 109 ? -18.939 -5.622 5.548 1.00 94.19 109 THR A N 1
ATOM 910 C CA . THR A 1 109 ? -20.254 -6.285 5.421 1.00 94.19 109 THR A CA 1
ATOM 911 C C . THR A 1 109 ? -20.597 -7.179 6.618 1.00 94.19 109 THR A C 1
ATOM 913 O O . THR A 1 109 ? -21.771 -7.476 6.857 1.00 94.19 109 THR A O 1
ATOM 916 N N . ASN A 1 110 ? -19.586 -7.579 7.392 1.00 96.00 110 ASN A N 1
ATOM 917 C CA . ASN A 1 110 ? -19.743 -8.395 8.593 1.00 96.00 110 ASN A CA 1
ATOM 918 C C . ASN A 1 110 ? -19.898 -7.548 9.861 1.00 96.00 110 ASN A C 1
ATOM 920 O O . ASN A 1 110 ? -20.172 -8.099 10.922 1.00 96.00 110 ASN A O 1
ATOM 924 N N . TYR A 1 111 ? -19.747 -6.224 9.781 1.00 94.50 111 TYR A N 1
ATOM 925 C CA . TYR A 1 111 ? -19.948 -5.341 10.928 1.00 94.50 111 TYR A CA 1
ATOM 926 C C . TYR A 1 111 ? -21.435 -5.146 11.201 1.00 94.50 111 TYR A C 1
ATOM 928 O O . TYR A 1 111 ? -22.250 -5.137 10.278 1.00 94.50 111 TYR A O 1
ATOM 936 N N . PHE A 1 112 ? -21.778 -4.950 12.472 1.00 90.81 112 PHE A N 1
ATOM 937 C CA . PHE A 1 112 ? -23.136 -4.580 12.861 1.00 90.81 112 PHE A CA 1
ATOM 938 C C . PHE A 1 112 ? -23.509 -3.192 12.328 1.00 90.81 112 PHE A C 1
ATOM 940 O O . PHE A 1 112 ? -24.583 -3.005 11.764 1.00 90.81 112 PHE A O 1
ATOM 947 N N . SER A 1 113 ? -22.599 -2.220 12.451 1.00 83.31 113 SER A N 1
ATOM 948 C CA . SER A 1 113 ? -22.761 -0.887 11.869 1.00 83.31 113 SER A CA 1
ATOM 949 C C . SER A 1 113 ? -21.418 -0.284 11.445 1.00 83.31 113 SER A C 1
ATOM 951 O O . SER A 1 113 ? -20.351 -0.707 11.888 1.00 83.31 113 SER A O 1
ATOM 953 N N . GLY A 1 114 ? -21.463 0.733 10.579 1.00 73.75 114 GLY A N 1
ATOM 954 C CA . GLY A 1 114 ? -20.287 1.500 10.140 1.00 73.75 114 GLY A CA 1
ATOM 955 C C . GLY A 1 114 ? -19.822 2.567 11.138 1.00 73.75 114 GLY A C 1
ATOM 956 O O . GLY A 1 114 ? -19.137 3.502 10.735 1.00 73.75 114 GLY A O 1
ATOM 957 N N . GLY A 1 115 ? -20.228 2.449 12.400 1.00 75.69 115 GLY A N 1
ATOM 958 C CA . GLY A 1 115 ? -19.985 3.413 13.465 1.00 75.69 115 GLY A CA 1
ATOM 959 C C . GLY A 1 115 ? -18.649 3.264 14.191 1.00 75.69 115 GLY A C 1
ATOM 960 O O . GLY A 1 115 ? -17.969 2.240 14.085 1.00 75.69 115 GLY A O 1
ATOM 961 N N . GLY A 1 116 ? -18.300 4.284 14.979 1.00 78.50 116 GLY A N 1
ATOM 962 C CA . GLY A 1 116 ? -17.108 4.298 15.835 1.00 78.50 116 GLY A CA 1
ATOM 963 C C . GLY A 1 116 ? -15.777 4.095 15.095 1.00 78.50 116 GLY A C 1
ATOM 964 O O . GLY A 1 116 ? -15.659 4.299 13.885 1.00 78.50 116 GLY A O 1
ATOM 965 N N . ILE A 1 117 ? -14.746 3.678 15.836 1.00 85.12 117 ILE A N 1
ATOM 966 C CA . ILE A 1 117 ? -13.414 3.413 15.261 1.00 85.12 117 ILE A CA 1
ATOM 967 C C . ILE A 1 117 ? -13.395 2.130 14.418 1.00 85.12 117 ILE A C 1
ATOM 969 O O . ILE A 1 117 ? -12.611 2.027 13.474 1.00 85.12 117 ILE A O 1
ATOM 973 N N . LEU A 1 118 ? -14.300 1.179 14.690 1.00 90.00 118 LEU A N 1
ATOM 974 C CA . LEU A 1 118 ? -14.481 -0.022 13.868 1.00 90.00 118 LEU A CA 1
ATOM 975 C C . LEU A 1 118 ? -14.853 0.337 12.424 1.00 90.00 118 LEU A C 1
ATOM 977 O O . LEU A 1 118 ? -14.191 -0.102 11.478 1.00 90.00 118 LEU A O 1
ATOM 981 N N . GLY A 1 119 ? -15.869 1.187 12.262 1.00 85.88 119 GLY A N 1
ATOM 982 C CA . GLY A 1 119 ? -16.305 1.695 10.967 1.00 85.88 119 GLY A CA 1
ATOM 983 C C . GLY A 1 119 ? -15.279 2.588 10.273 1.00 85.88 119 GLY A C 1
ATOM 984 O O . GLY A 1 119 ? -15.240 2.625 9.045 1.00 85.88 119 GLY A O 1
ATOM 985 N N . GLY A 1 120 ? -14.399 3.240 11.035 1.00 82.75 120 GLY A N 1
ATOM 986 C CA . GLY A 1 120 ? -13.292 4.046 10.517 1.00 82.75 120 GLY A CA 1
ATOM 987 C C . GLY A 1 120 ? -12.109 3.247 9.956 1.00 82.75 120 GLY A C 1
ATOM 988 O O . GLY A 1 120 ? -11.228 3.833 9.333 1.00 82.75 120 GLY A O 1
ATOM 989 N N . SER A 1 121 ? -12.056 1.919 10.125 1.00 84.56 121 SER A N 1
ATOM 990 C CA . SER A 1 121 ? -10.874 1.141 9.727 1.00 84.56 121 SER A CA 1
ATOM 991 C C . SER A 1 121 ? -10.626 1.161 8.218 1.00 84.56 121 SER A C 1
ATOM 993 O O . SER A 1 121 ? -11.411 0.614 7.449 1.00 84.56 121 SER A O 1
ATOM 995 N N . CYS A 1 122 ? -9.511 1.732 7.780 1.00 83.44 122 CYS A N 1
ATOM 996 C CA . CYS A 1 122 ? -9.083 1.787 6.378 1.00 83.44 122 CYS A CA 1
ATOM 997 C C . CYS A 1 122 ? -8.991 0.410 5.688 1.00 83.44 122 CYS A C 1
ATOM 999 O O . CYS A 1 122 ? -9.354 0.274 4.523 1.00 83.44 122 CYS A O 1
ATOM 1001 N N . MET A 1 123 ? -8.620 -0.644 6.420 1.00 87.31 123 MET A N 1
ATOM 1002 C CA . MET A 1 123 ? -8.500 -2.011 5.891 1.00 87.31 123 MET A CA 1
ATOM 1003 C C . MET A 1 123 ? -9.842 -2.767 5.799 1.00 87.31 123 MET A C 1
ATOM 1005 O O . MET A 1 123 ? -9.855 -3.981 5.604 1.00 87.31 123 MET A O 1
ATOM 1009 N N . ARG A 1 124 ? -10.985 -2.083 5.973 1.00 90.06 124 ARG A N 1
ATOM 1010 C CA . ARG A 1 124 ? -12.321 -2.712 5.958 1.00 90.06 124 ARG A CA 1
ATOM 1011 C C . ARG A 1 124 ? -12.900 -2.979 4.570 1.00 90.06 124 ARG A C 1
ATOM 1013 O O . ARG A 1 124 ? -13.886 -3.709 4.453 1.00 90.06 124 ARG A O 1
ATOM 1020 N N . SER A 1 125 ? -12.360 -2.310 3.553 1.00 88.75 125 SER A N 1
ATOM 1021 C CA . SER A 1 125 ? -12.836 -2.398 2.174 1.00 88.75 125 SER A CA 1
ATOM 1022 C C . SER A 1 125 ? -12.369 -3.698 1.516 1.00 88.75 125 SER A C 1
ATOM 1024 O O . SER A 1 125 ? -11.442 -4.347 2.013 1.00 88.75 125 SER A O 1
ATOM 1026 N N . LYS A 1 126 ? -13.027 -4.107 0.423 1.00 88.75 126 LYS A N 1
ATOM 1027 C CA . LYS A 1 126 ? -12.718 -5.357 -0.294 1.00 88.75 126 LYS A CA 1
ATOM 1028 C C . LYS A 1 126 ? -11.351 -5.272 -0.981 1.00 88.75 126 LYS A C 1
ATOM 1030 O O . LYS A 1 126 ? -10.609 -6.250 -1.021 1.00 88.75 126 LYS A O 1
ATOM 1035 N N . GLU A 1 127 ? -11.006 -4.083 -1.452 1.00 86.62 127 GLU A N 1
ATOM 1036 C CA . GLU A 1 127 ? -9.780 -3.747 -2.171 1.00 86.62 127 GLU A CA 1
ATOM 1037 C C . GLU A 1 127 ? -8.556 -3.902 -1.255 1.00 86.62 127 GLU A C 1
ATOM 1039 O O . GLU A 1 127 ? -7.557 -4.515 -1.637 1.00 86.62 127 GLU A O 1
ATOM 1044 N N . ASN A 1 128 ? -8.683 -3.476 0.007 1.00 87.12 128 ASN A N 1
ATOM 1045 C CA . ASN A 1 128 ? -7.598 -3.501 0.994 1.00 87.12 128 ASN A CA 1
ATOM 1046 C C . ASN A 1 128 ? -7.416 -4.868 1.671 1.00 87.12 128 ASN A C 1
ATOM 1048 O O . ASN A 1 128 ? -6.504 -5.060 2.478 1.00 87.12 128 ASN A O 1
ATOM 1052 N N . GLN A 1 129 ? -8.243 -5.864 1.331 1.00 91.00 129 GLN A N 1
ATOM 1053 C CA . GLN A 1 129 ? -8.133 -7.198 1.915 1.00 91.00 129 GLN A CA 1
ATOM 1054 C C . GLN A 1 129 ? -6.810 -7.885 1.537 1.00 91.00 129 GLN A C 1
ATOM 1056 O O . GLN A 1 129 ? -6.364 -8.776 2.260 1.00 91.00 129 GLN A O 1
ATOM 1061 N N . LYS A 1 130 ? -6.167 -7.542 0.409 1.00 91.19 130 LYS A N 1
ATOM 1062 C CA . LYS A 1 130 ? -4.894 -8.170 -0.007 1.00 91.19 130 LYS A CA 1
ATOM 1063 C C . LYS A 1 130 ? -3.799 -7.989 1.048 1.00 91.19 130 LYS A C 1
ATOM 1065 O O . LYS A 1 130 ? -3.122 -8.963 1.372 1.00 91.19 130 LYS A O 1
ATOM 1070 N N . SER A 1 131 ? -3.721 -6.808 1.656 1.00 91.75 131 SER A N 1
ATOM 1071 C CA . SER A 1 131 ? -2.742 -6.458 2.691 1.00 91.75 131 SER A CA 1
ATOM 1072 C C . SER A 1 131 ? -2.879 -7.298 3.970 1.00 91.75 131 SER A C 1
ATOM 1074 O O . SER A 1 131 ? -1.906 -7.509 4.689 1.00 91.75 131 SER A O 1
ATOM 1076 N N . LEU A 1 132 ? -4.061 -7.874 4.229 1.00 94.00 132 LEU A N 1
ATOM 1077 C CA . LEU A 1 132 ? -4.287 -8.764 5.375 1.00 94.00 132 LEU A CA 1
ATOM 1078 C C . LEU A 1 132 ? -3.578 -10.122 5.238 1.00 94.00 132 LEU A C 1
ATOM 1080 O O . LEU A 1 132 ? -3.452 -10.831 6.235 1.00 94.00 132 LEU A O 1
ATOM 1084 N N . ASN A 1 133 ? -3.078 -10.483 4.045 1.00 94.38 133 ASN A N 1
ATOM 1085 C CA . ASN A 1 133 ? -2.243 -11.679 3.862 1.00 94.38 133 ASN A CA 1
ATOM 1086 C C . ASN A 1 133 ? -1.029 -11.687 4.788 1.00 94.38 133 ASN A C 1
ATOM 1088 O O . ASN A 1 133 ? -0.617 -12.761 5.217 1.00 94.38 133 ASN A O 1
ATOM 1092 N N . PHE A 1 134 ? -0.502 -10.505 5.116 1.00 95.12 134 PHE A N 1
ATOM 1093 C CA . PHE A 1 134 ? 0.564 -10.352 6.094 1.00 95.12 134 PHE A CA 1
ATOM 1094 C C . PHE A 1 134 ? 0.200 -10.987 7.434 1.00 95.12 134 PHE A C 1
ATOM 1096 O O . PHE A 1 134 ? 0.907 -11.872 7.900 1.00 95.12 134 PHE A O 1
ATOM 1103 N N . TYR A 1 135 ? -0.940 -10.626 8.019 1.00 95.69 135 TYR A N 1
ATOM 1104 C CA . TYR A 1 135 ? -1.363 -11.189 9.301 1.00 95.69 135 TYR A CA 1
ATOM 1105 C C . TYR A 1 135 ? -1.698 -12.682 9.207 1.00 95.69 135 TYR A C 1
ATOM 1107 O O . TYR A 1 135 ? -1.343 -13.452 10.096 1.00 95.69 135 TYR A O 1
ATOM 1115 N N . ILE A 1 136 ? -2.342 -13.104 8.113 1.00 96.31 136 ILE A N 1
ATOM 1116 C CA . ILE A 1 136 ? -2.772 -14.498 7.921 1.00 96.31 136 ILE A CA 1
ATOM 1117 C C . ILE A 1 136 ? -1.567 -15.442 7.863 1.00 96.31 136 ILE A C 1
ATOM 1119 O O . ILE A 1 136 ? -1.556 -16.464 8.544 1.00 96.31 136 ILE A O 1
ATOM 1123 N N . LYS A 1 137 ? -0.548 -15.088 7.067 1.00 95.88 137 LYS A N 1
ATOM 1124 C CA . LYS A 1 137 ? 0.668 -15.897 6.881 1.00 95.88 137 LYS A CA 1
ATOM 1125 C C . LYS A 1 137 ? 1.584 -15.901 8.102 1.00 95.88 137 LYS A C 1
ATOM 1127 O O . LYS A 1 137 ? 2.372 -16.826 8.250 1.00 95.88 137 LYS A O 1
ATOM 1132 N N . ASN A 1 138 ? 1.464 -14.891 8.960 1.00 96.12 138 ASN A N 1
ATOM 1133 C CA . ASN A 1 138 ? 2.229 -14.757 10.197 1.00 96.12 138 ASN A CA 1
ATOM 1134 C C . ASN A 1 138 ? 1.440 -15.221 11.431 1.00 96.12 138 ASN A C 1
ATOM 1136 O O . ASN A 1 138 ? 1.697 -14.755 12.535 1.00 96.12 138 ASN A O 1
ATOM 1140 N N . ASN A 1 139 ? 0.457 -16.114 11.240 1.00 93.69 139 ASN A N 1
ATOM 1141 C CA . ASN A 1 139 ? -0.314 -16.779 12.299 1.00 93.69 139 ASN A CA 1
ATOM 1142 C C . ASN A 1 139 ? -0.939 -15.840 13.347 1.00 93.69 139 ASN A C 1
ATOM 1144 O O . ASN A 1 139 ? -1.243 -16.251 14.468 1.00 93.69 139 ASN A O 1
ATOM 1148 N N . VAL A 1 140 ? -1.197 -14.586 12.974 1.00 97.12 140 VAL A N 1
ATOM 1149 C CA . VAL A 1 140 ? -1.895 -13.633 13.838 1.00 97.12 140 VAL A CA 1
ATOM 1150 C C . VAL A 1 140 ? -3.330 -14.110 14.006 1.00 97.12 140 VAL A C 1
ATOM 1152 O O . VAL A 1 140 ? -3.985 -14.484 13.033 1.00 97.12 140 VAL A O 1
ATOM 1155 N N . ARG A 1 141 ? -3.836 -14.104 15.237 1.00 98.06 141 ARG A N 1
ATOM 1156 C CA . ARG A 1 141 ? -5.238 -14.433 15.533 1.00 98.06 141 ARG A CA 1
ATOM 1157 C C . ARG A 1 141 ? -6.067 -13.157 15.615 1.00 98.06 141 ARG A C 1
ATOM 1159 O O . ARG A 1 141 ? -5.526 -12.056 15.705 1.00 98.06 141 ARG A O 1
ATOM 1166 N N . ILE A 1 142 ? -7.389 -13.289 15.592 1.00 98.00 142 ILE A N 1
ATOM 1167 C CA . ILE A 1 142 ? -8.291 -12.145 15.747 1.00 98.00 142 ILE A CA 1
ATOM 1168 C C . ILE A 1 142 ? -9.315 -12.418 16.831 1.00 98.00 142 ILE A C 1
ATOM 1170 O O . ILE A 1 142 ? -9.995 -13.436 16.818 1.00 98.00 142 ILE A O 1
ATOM 1174 N N . VAL A 1 143 ? -9.415 -11.502 17.782 1.00 98.31 143 VAL A N 1
ATOM 1175 C CA . VAL A 1 143 ? -10.440 -11.533 18.819 1.00 98.31 143 VAL A CA 1
ATOM 1176 C C . VAL A 1 143 ? -11.593 -10.660 18.340 1.00 98.31 143 VAL A C 1
ATOM 1178 O O . VAL A 1 143 ? -11.355 -9.548 17.873 1.00 98.31 143 VAL A O 1
ATOM 1181 N N . VAL A 1 144 ? -12.827 -11.151 18.412 1.00 98.25 144 VAL A N 1
ATOM 1182 C CA . VAL A 1 144 ? -14.032 -10.432 17.978 1.00 98.25 144 VAL A CA 1
ATOM 1183 C C . VAL A 1 144 ? -15.117 -10.493 19.043 1.00 98.25 144 VAL A C 1
ATOM 1185 O O . VAL A 1 144 ? -15.187 -11.456 19.800 1.00 98.25 144 VAL A O 1
ATOM 1188 N N . ILE A 1 145 ? -15.984 -9.483 19.059 1.00 97.50 145 ILE A N 1
ATOM 1189 C CA . ILE A 1 145 ? -17.259 -9.519 19.777 1.00 97.50 145 ILE A CA 1
ATOM 1190 C C . ILE A 1 145 ? -18.369 -9.552 18.732 1.00 97.50 145 ILE A C 1
ATOM 1192 O O . ILE A 1 145 ? -18.442 -8.654 17.884 1.00 97.50 145 ILE A O 1
ATOM 1196 N N . THR A 1 146 ? -19.200 -10.592 18.771 1.00 96.88 146 THR A N 1
ATOM 1197 C CA . THR A 1 146 ? -20.302 -10.812 17.825 1.00 96.88 146 THR A CA 1
ATOM 1198 C C . THR A 1 146 ? -21.648 -10.880 18.528 1.00 96.88 146 THR A C 1
ATOM 1200 O O . THR A 1 146 ? -21.710 -11.369 19.649 1.00 96.88 146 THR A O 1
ATOM 1203 N N . ASP A 1 147 ? -22.720 -10.441 17.874 1.00 93.94 147 ASP A N 1
ATOM 1204 C CA . ASP A 1 147 ? -24.090 -10.701 18.339 1.00 93.94 147 ASP A CA 1
ATOM 1205 C C . ASP A 1 147 ? -24.642 -12.048 17.836 1.00 93.94 147 ASP A C 1
ATOM 1207 O O . ASP A 1 147 ? -23.970 -12.786 17.110 1.00 93.94 147 ASP A O 1
ATOM 1211 N N . ASN A 1 148 ? -25.897 -12.341 18.188 1.00 92.94 148 ASN A N 1
ATOM 1212 C CA . ASN A 1 148 ? -26.625 -13.545 17.767 1.00 92.94 148 ASN A CA 1
ATOM 1213 C C . ASN A 1 148 ? -26.786 -13.672 16.237 1.00 92.94 148 ASN A C 1
ATOM 1215 O O . ASN A 1 148 ? -27.014 -14.768 15.735 1.00 92.94 148 ASN A O 1
ATOM 1219 N N . ASN A 1 149 ? -26.631 -12.578 15.481 1.00 91.94 149 ASN A N 1
ATOM 1220 C CA . ASN A 1 149 ? -26.650 -12.574 14.015 1.00 91.94 149 ASN A CA 1
ATOM 1221 C C . ASN A 1 149 ? -25.237 -12.703 13.415 1.00 91.94 149 ASN A C 1
ATOM 1223 O O . ASN A 1 149 ? -25.040 -12.466 12.220 1.00 91.94 149 ASN A O 1
ATOM 1227 N N . ASN A 1 150 ? -24.239 -13.038 14.240 1.00 93.38 150 ASN A N 1
ATOM 1228 C CA . ASN A 1 150 ? -22.817 -13.082 13.903 1.00 93.38 150 ASN A CA 1
ATOM 1229 C C . ASN A 1 150 ? -22.249 -11.748 13.386 1.00 93.38 150 ASN A C 1
ATOM 1231 O O . ASN A 1 150 ? -21.180 -11.729 12.768 1.00 93.38 150 ASN A O 1
ATOM 1235 N N . LYS A 1 151 ? -22.915 -10.615 13.645 1.00 94.81 151 LYS A N 1
ATOM 1236 C CA . LYS A 1 151 ? -22.390 -9.302 13.267 1.00 94.81 151 LYS A CA 1
ATOM 1237 C C . LYS A 1 151 ? -21.338 -8.846 14.261 1.00 94.81 151 LYS A C 1
ATOM 1239 O O . LYS A 1 151 ? -21.494 -8.993 15.467 1.00 94.81 151 LYS A O 1
ATOM 1244 N N . ILE A 1 152 ? -20.256 -8.278 13.741 1.00 96.25 152 ILE A N 1
ATOM 1245 C CA . ILE A 1 152 ? -19.097 -7.849 14.521 1.00 96.25 152 ILE A CA 1
ATOM 1246 C C . ILE A 1 152 ? -19.347 -6.453 15.086 1.00 96.25 152 ILE A C 1
ATOM 1248 O O . ILE A 1 152 ? -19.584 -5.497 14.342 1.00 96.25 152 ILE A O 1
ATOM 1252 N N . HIS A 1 153 ? -19.232 -6.343 16.404 1.00 94.69 153 HIS A N 1
ATOM 1253 C CA . HIS A 1 153 ? -19.340 -5.095 17.162 1.00 94.69 153 HIS A CA 1
ATOM 1254 C C . HIS A 1 153 ? -17.973 -4.511 17.515 1.00 94.69 153 HIS A C 1
ATOM 1256 O O . HIS A 1 153 ? -17.820 -3.293 17.646 1.00 94.69 153 HIS A O 1
ATOM 1262 N N . ALA A 1 154 ? -16.966 -5.376 17.632 1.00 95.25 154 ALA A N 1
ATOM 1263 C CA . ALA A 1 154 ? -15.593 -4.988 17.899 1.00 95.25 154 ALA A CA 1
ATOM 1264 C C . ALA A 1 154 ? -14.606 -6.100 17.523 1.00 95.25 154 ALA A C 1
ATOM 1266 O O . ALA A 1 154 ? -14.978 -7.272 17.432 1.00 95.25 154 ALA A O 1
ATOM 1267 N N . ARG A 1 155 ? -13.343 -5.728 17.303 1.00 96.44 155 ARG A N 1
ATOM 1268 C CA . ARG A 1 155 ? -12.256 -6.651 16.967 1.00 96.44 155 ARG A CA 1
ATOM 1269 C C . ARG A 1 155 ? -10.895 -6.164 17.451 1.00 96.44 155 ARG A C 1
ATOM 1271 O O . ARG A 1 155 ? -10.679 -4.962 17.567 1.00 96.44 155 ARG A O 1
ATOM 1278 N N . ALA A 1 156 ? -9.961 -7.089 17.622 1.00 95.81 156 ALA A N 1
ATOM 1279 C CA . ALA A 1 156 ? -8.560 -6.814 17.921 1.00 95.81 156 ALA A CA 1
ATOM 1280 C C . ALA A 1 156 ? -7.656 -7.889 17.304 1.00 95.81 156 ALA A C 1
ATOM 1282 O O . ALA A 1 156 ? -8.032 -9.060 17.244 1.00 95.81 156 ALA A O 1
ATOM 1283 N N . LEU A 1 157 ? -6.465 -7.504 16.852 1.00 96.12 157 LEU A N 1
ATOM 1284 C CA . LEU A 1 157 ? -5.430 -8.458 16.458 1.00 96.12 157 LEU A CA 1
ATOM 1285 C C . LEU A 1 157 ? -4.772 -9.042 17.708 1.00 96.12 157 LEU A C 1
ATOM 1287 O O . LEU A 1 157 ? -4.571 -8.347 18.701 1.00 96.12 157 LEU A O 1
ATOM 1291 N N . LEU A 1 158 ? -4.417 -10.318 17.647 1.00 97.06 158 LEU A N 1
ATOM 1292 C CA . LEU A 1 158 ? -3.759 -11.028 18.732 1.00 97.06 158 LEU A CA 1
ATOM 1293 C C . LEU A 1 158 ? -2.468 -11.646 18.207 1.00 97.06 158 LEU A C 1
ATOM 1295 O O . LEU A 1 158 ? -2.483 -12.673 17.521 1.00 97.06 158 LEU A O 1
ATOM 1299 N N . TRP A 1 159 ? -1.361 -10.988 18.526 1.00 95.88 159 TRP A N 1
ATOM 1300 C CA . TRP A 1 159 ? -0.020 -11.417 18.161 1.00 95.88 159 TRP A CA 1
ATOM 1301 C C . TRP A 1 159 ? 0.496 -12.427 19.179 1.00 95.88 159 TRP A C 1
ATOM 1303 O O . TRP A 1 159 ? 0.490 -12.154 20.382 1.00 95.88 159 TRP A O 1
ATOM 1313 N N . GLY A 1 160 ? 0.923 -13.588 18.691 1.00 94.62 160 GLY A N 1
ATOM 1314 C CA . GLY A 1 160 ? 1.747 -14.519 19.455 1.00 94.62 160 GLY A CA 1
ATOM 1315 C C . GLY A 1 160 ? 3.221 -14.136 19.367 1.00 94.62 160 GLY A C 1
ATOM 1316 O O . GLY A 1 160 ? 3.598 -13.304 18.542 1.0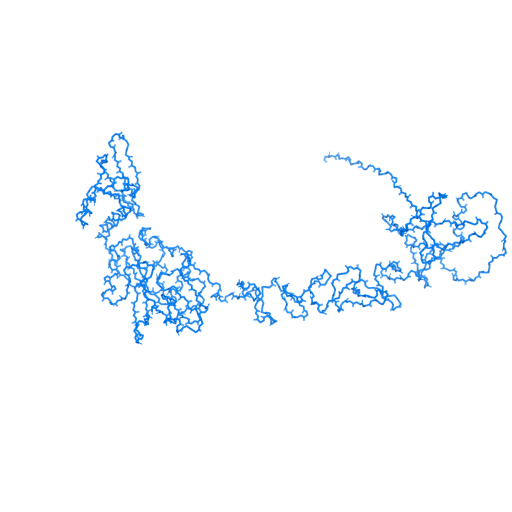0 94.62 160 GLY A O 1
ATOM 1317 N N . ASP A 1 161 ? 4.027 -14.753 20.224 1.00 94.44 161 ASP A N 1
ATOM 1318 C CA . ASP A 1 161 ? 5.489 -14.760 20.126 1.00 94.44 161 ASP A CA 1
ATOM 1319 C C . ASP A 1 161 ? 6.160 -13.377 20.059 1.00 94.44 161 ASP A C 1
ATOM 1321 O O . ASP A 1 161 ? 7.243 -13.213 19.496 1.00 94.44 161 ASP A O 1
ATOM 1325 N N . VAL A 1 162 ? 5.533 -12.365 20.668 1.00 92.94 162 VAL A N 1
ATOM 1326 C CA . VAL A 1 162 ? 6.115 -11.026 20.762 1.00 92.94 162 VAL A CA 1
ATOM 1327 C C . VAL A 1 162 ? 7.230 -11.050 21.789 1.00 92.94 162 VAL A C 1
ATOM 1329 O O . VAL A 1 162 ? 7.023 -11.450 22.931 1.00 92.94 162 VAL A O 1
ATOM 1332 N N . LYS A 1 163 ? 8.406 -10.581 21.393 1.00 92.12 163 LYS A N 1
ATOM 1333 C CA . LYS A 1 163 ? 9.610 -10.538 22.218 1.00 92.12 163 LYS A CA 1
ATOM 1334 C C . LYS A 1 163 ? 9.884 -9.117 22.683 1.00 92.12 163 LYS A C 1
ATOM 1336 O O . LYS A 1 163 ? 9.587 -8.167 21.963 1.00 92.12 163 LYS A O 1
ATOM 1341 N N . SER A 1 164 ? 10.476 -8.962 23.867 1.00 87.94 164 SER A N 1
ATOM 1342 C CA . SER A 1 164 ? 10.968 -7.673 24.373 1.00 87.94 164 SER A CA 1
ATOM 1343 C C . SER A 1 164 ? 12.474 -7.700 24.619 1.00 87.94 164 SER A C 1
ATOM 1345 O O . SER A 1 164 ? 13.009 -8.687 25.122 1.00 87.94 164 SER A O 1
ATOM 1347 N N . THR A 1 165 ? 13.149 -6.598 24.289 1.00 81.38 165 THR A N 1
ATOM 1348 C CA . THR A 1 165 ? 14.559 -6.342 24.626 1.00 81.38 165 THR A CA 1
ATOM 1349 C C . THR A 1 165 ? 14.745 -5.452 25.863 1.00 81.38 165 THR A C 1
ATOM 1351 O O . THR A 1 165 ? 15.849 -4.965 26.084 1.00 81.38 165 THR A O 1
ATOM 1354 N N . GLU A 1 166 ? 13.690 -5.155 26.630 1.00 76.50 166 GLU A N 1
ATOM 1355 C CA . GLU A 1 166 ? 13.794 -4.332 27.855 1.00 76.50 166 GLU A CA 1
ATOM 1356 C C . GLU A 1 166 ? 14.458 -5.068 29.026 1.00 76.50 166 GLU A C 1
ATOM 1358 O O . GLU A 1 166 ? 14.933 -4.432 29.965 1.00 76.50 166 GLU A O 1
ATOM 1363 N N . HIS A 1 167 ? 14.515 -6.396 28.968 1.00 69.38 167 HIS A N 1
ATOM 1364 C CA . HIS A 1 167 ? 15.103 -7.239 30.002 1.00 69.38 167 HIS A CA 1
ATOM 1365 C C . HIS A 1 167 ? 16.403 -7.884 29.505 1.00 69.38 167 HIS A C 1
ATOM 1367 O O . HIS A 1 167 ? 16.605 -8.031 28.298 1.00 69.38 167 HIS A O 1
ATOM 1373 N N . LYS A 1 168 ? 17.290 -8.258 30.444 1.00 67.19 168 LYS A N 1
ATOM 1374 C CA . LYS A 1 168 ? 18.537 -8.986 30.134 1.00 67.19 168 LYS A CA 1
ATOM 1375 C C . LYS A 1 168 ? 18.242 -10.277 29.362 1.00 67.19 168 LYS A C 1
ATOM 1377 O O . LYS A 1 168 ? 18.937 -10.577 28.39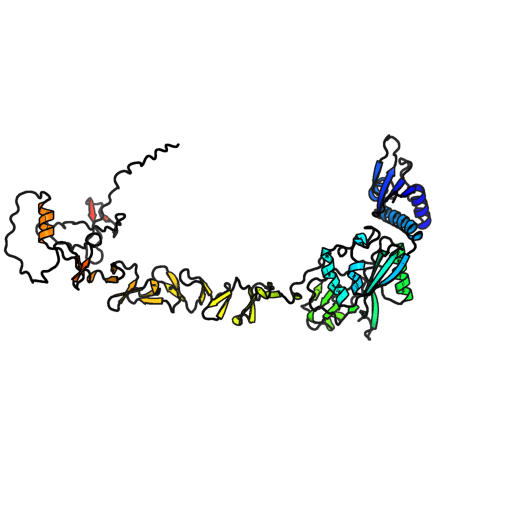7 1.00 67.19 168 LYS A O 1
ATOM 1382 N N . ASP A 1 169 ? 17.155 -10.951 29.733 1.00 72.62 169 ASP A N 1
ATOM 1383 C CA . ASP A 1 169 ? 16.636 -12.122 29.037 1.00 72.62 169 ASP A CA 1
ATOM 1384 C C . ASP A 1 169 ? 15.498 -11.740 28.090 1.00 72.62 169 ASP A C 1
ATOM 1386 O O . ASP A 1 169 ? 14.641 -10.908 28.400 1.00 72.62 169 ASP A O 1
ATOM 1390 N N . THR A 1 170 ? 15.472 -12.367 26.913 1.00 77.00 170 THR A N 1
ATOM 1391 C CA . THR A 1 170 ? 14.398 -12.141 25.939 1.00 77.00 170 THR A CA 1
ATOM 1392 C C . THR A 1 170 ? 13.116 -12.803 26.441 1.00 77.00 170 THR A C 1
ATOM 1394 O O . THR A 1 170 ? 12.993 -14.024 26.421 1.00 77.00 170 THR A O 1
ATOM 1397 N N . PHE A 1 171 ? 12.146 -11.998 26.874 1.00 84.62 171 PHE A N 1
ATOM 1398 C CA . PHE A 1 171 ? 10.835 -12.481 27.309 1.00 84.62 171 PHE A CA 1
ATOM 1399 C C . PHE A 1 171 ? 9.842 -12.497 26.143 1.00 84.62 171 PHE A C 1
ATOM 1401 O O . PHE A 1 171 ? 9.756 -11.517 25.398 1.00 84.62 171 PHE A O 1
ATOM 1408 N N . THR A 1 172 ? 9.080 -13.589 26.018 1.00 91.06 172 THR A N 1
ATOM 1409 C CA . THR A 1 172 ? 8.073 -13.794 24.964 1.00 91.06 172 THR A CA 1
ATOM 1410 C C . THR A 1 172 ? 6.660 -13.712 25.544 1.00 91.06 172 THR A C 1
ATOM 1412 O O . THR A 1 172 ? 6.391 -14.270 26.606 1.00 91.06 172 THR A O 1
ATOM 1415 N N . PHE A 1 173 ? 5.741 -13.023 24.866 1.00 92.62 173 PHE A N 1
ATOM 1416 C CA . PHE A 1 173 ? 4.369 -12.818 25.331 1.00 92.62 173 PHE A CA 1
ATOM 1417 C C . PHE A 1 173 ? 3.355 -12.669 24.192 1.00 92.62 173 PHE A C 1
ATOM 1419 O O . PHE A 1 173 ? 3.692 -12.458 23.031 1.00 92.62 173 PHE A O 1
ATOM 1426 N N . THR A 1 174 ? 2.073 -12.752 24.555 1.00 95.69 174 THR A N 1
ATOM 1427 C CA . THR A 1 174 ? 0.952 -12.435 23.663 1.00 95.69 174 THR A CA 1
ATOM 1428 C C . THR A 1 174 ? 0.573 -10.961 23.784 1.00 95.69 174 THR A C 1
ATOM 1430 O O . THR A 1 174 ? 0.478 -10.423 24.894 1.00 95.69 174 THR A O 1
ATOM 1433 N N . TYR A 1 175 ? 0.325 -10.321 22.644 1.00 93.06 175 TYR A N 1
ATOM 1434 C CA . TYR A 1 175 ? 0.033 -8.896 22.561 1.00 93.06 175 TYR A CA 1
ATOM 1435 C C . TYR A 1 175 ? -1.289 -8.630 21.830 1.00 93.06 175 TYR A C 1
ATOM 1437 O O . TYR A 1 175 ? -1.486 -9.060 20.691 1.00 93.06 175 TYR A O 1
ATOM 1445 N N . LEU A 1 176 ? -2.191 -7.909 22.496 1.00 94.12 176 LEU A N 1
ATOM 1446 C CA . LEU A 1 176 ? -3.470 -7.480 21.943 1.00 94.12 176 LEU A CA 1
ATOM 1447 C C . LEU A 1 176 ? -3.305 -6.107 21.278 1.00 94.12 176 LEU A C 1
ATOM 1449 O O . LEU A 1 176 ? -3.035 -5.106 21.941 1.00 94.12 176 LEU A O 1
ATOM 1453 N N . ASP A 1 177 ? -3.480 -6.072 19.962 1.00 91.31 177 ASP A N 1
ATOM 1454 C CA . ASP A 1 177 ? -3.220 -4.919 19.104 1.00 91.31 177 ASP A CA 1
ATOM 1455 C C . ASP A 1 177 ? -4.489 -4.462 18.373 1.00 91.31 177 ASP A C 1
ATOM 1457 O O . ASP A 1 177 ? -5.420 -5.237 18.151 1.00 91.31 177 ASP A O 1
ATOM 1461 N N . ARG A 1 178 ? -4.516 -3.194 17.949 1.00 88.75 178 ARG A N 1
ATOM 1462 C CA . ARG A 1 178 ? -5.587 -2.602 17.127 1.00 88.75 178 ARG A CA 1
ATOM 1463 C C . ARG A 1 178 ? -7.008 -2.920 17.625 1.00 88.75 178 ARG A C 1
ATOM 1465 O O . ARG A 1 178 ? -7.838 -3.404 16.854 1.00 88.75 178 ARG A O 1
ATOM 1472 N N . VAL A 1 179 ? -7.303 -2.618 18.892 1.00 92.00 179 VAL A N 1
ATOM 1473 C CA . VAL A 1 179 ? -8.660 -2.761 19.455 1.00 92.00 179 VAL A CA 1
ATOM 1474 C C . VAL A 1 179 ? -9.592 -1.723 18.834 1.00 92.00 179 VAL A C 1
ATOM 1476 O O . VAL A 1 179 ? -9.465 -0.525 19.078 1.00 92.00 179 VAL A O 1
ATOM 1479 N N . TYR A 1 180 ? -10.485 -2.178 17.959 1.00 92.12 180 TYR A N 1
ATOM 1480 C CA . TYR A 1 180 ? -11.398 -1.348 17.182 1.00 92.12 180 TYR A CA 1
ATOM 1481 C C . TYR A 1 180 ? -12.828 -1.770 17.507 1.00 92.12 180 TYR A C 1
ATOM 1483 O O . TYR A 1 180 ? -13.219 -2.904 17.243 1.00 92.12 180 TYR A O 1
ATOM 1491 N N . ALA A 1 181 ? -13.617 -0.851 18.053 1.00 91.44 181 ALA A N 1
ATOM 1492 C CA . ALA A 1 181 ? -14.992 -1.092 18.469 1.00 91.44 181 ALA A CA 1
ATOM 1493 C C . ALA A 1 181 ? -15.939 -0.003 17.954 1.00 91.44 181 ALA A C 1
ATOM 1495 O O . ALA A 1 181 ? -15.516 1.107 17.611 1.00 91.44 181 ALA A O 1
ATOM 1496 N N . ARG A 1 182 ? -17.236 -0.313 17.902 1.00 87.81 182 ARG A N 1
ATOM 1497 C CA . ARG A 1 182 ? -18.283 0.699 17.676 1.00 87.81 182 ARG A CA 1
ATOM 1498 C C . ARG A 1 182 ? -18.505 1.605 18.895 1.00 87.81 182 ARG A C 1
ATOM 1500 O O . ARG A 1 182 ? -18.966 2.730 18.727 1.00 87.81 182 ARG A O 1
ATOM 1507 N N . SER A 1 183 ? -18.173 1.130 20.096 1.00 86.44 183 SER A N 1
ATOM 1508 C CA . SER A 1 183 ? -18.382 1.819 21.373 1.00 86.44 183 SER A CA 1
ATOM 1509 C C . SER A 1 183 ? -17.287 1.476 22.386 1.00 86.44 183 SER A C 1
ATOM 1511 O O . SER A 1 183 ? -16.643 0.427 22.300 1.00 86.44 183 SER A O 1
ATOM 1513 N N . ASP A 1 184 ? -17.093 2.361 23.364 1.00 86.50 184 ASP A N 1
ATOM 1514 C CA . ASP A 1 184 ? -16.055 2.202 24.389 1.00 86.50 184 ASP A CA 1
ATOM 1515 C C . ASP A 1 184 ? -16.362 1.050 25.364 1.00 86.50 184 ASP A C 1
ATOM 1517 O O . ASP A 1 184 ? -15.439 0.453 25.912 1.00 86.50 184 ASP A O 1
ATOM 1521 N N . SER A 1 185 ? -17.637 0.676 25.544 1.00 87.69 185 SER A N 1
ATOM 1522 C CA . SER A 1 185 ? -18.028 -0.446 26.414 1.00 87.69 185 SER A CA 1
ATOM 1523 C C . SER A 1 185 ? -17.426 -1.771 25.944 1.00 87.69 185 SER A C 1
ATOM 1525 O O . SER A 1 185 ? -16.958 -2.564 26.759 1.00 87.69 185 SER A O 1
ATOM 1527 N N . PHE A 1 186 ? -17.372 -1.999 24.629 1.00 91.69 186 PHE A N 1
ATOM 1528 C CA . PHE A 1 186 ? -16.722 -3.179 24.067 1.00 91.69 186 PHE A CA 1
ATOM 1529 C C . PHE A 1 186 ? -15.199 -3.131 24.202 1.00 91.69 186 PHE A C 1
ATOM 1531 O O . PHE A 1 186 ? -14.591 -4.179 24.393 1.00 91.69 186 PHE A O 1
ATOM 1538 N N . ILE A 1 187 ? -14.573 -1.947 24.155 1.00 90.94 187 ILE A N 1
ATOM 1539 C CA . ILE A 1 187 ? -13.120 -1.800 24.357 1.00 90.94 187 ILE A CA 1
ATOM 1540 C C . ILE A 1 187 ? -12.723 -2.329 25.741 1.00 90.94 187 ILE A C 1
ATOM 1542 O O . ILE A 1 187 ? -11.761 -3.089 25.850 1.00 90.94 187 ILE A O 1
ATOM 1546 N N . THR A 1 188 ? -13.496 -1.999 26.780 1.00 89.62 188 THR A N 1
ATOM 1547 C CA . THR A 1 188 ? -13.255 -2.491 28.145 1.00 89.62 188 THR A CA 1
ATOM 1548 C C . THR A 1 188 ? -13.242 -4.019 28.211 1.00 89.62 188 THR A C 1
ATOM 1550 O O . THR A 1 188 ? -12.336 -4.585 28.816 1.00 89.62 188 THR A O 1
ATOM 1553 N N . GLN A 1 189 ? -14.145 -4.703 27.499 1.00 93.50 189 GLN A N 1
ATOM 1554 C CA . GLN A 1 189 ? -14.184 -6.174 27.477 1.00 93.50 189 GLN A CA 1
ATOM 1555 C C . GLN A 1 189 ? -12.894 -6.796 26.913 1.00 93.50 189 GLN A C 1
ATOM 1557 O O . GLN A 1 189 ? -12.429 -7.823 27.407 1.00 93.50 189 GLN A O 1
ATOM 1562 N N . PHE A 1 190 ? -12.273 -6.170 25.906 1.00 94.56 190 PHE A N 1
ATOM 1563 C CA . PHE A 1 190 ? -10.975 -6.614 25.386 1.00 94.56 190 PHE A CA 1
ATOM 1564 C C . PHE A 1 190 ? -9.849 -6.438 26.407 1.00 94.56 190 PHE A C 1
ATOM 1566 O O . PHE A 1 190 ? -8.978 -7.303 26.515 1.00 94.56 190 PHE A O 1
ATOM 1573 N N . TYR A 1 191 ? -9.851 -5.334 27.153 1.00 92.56 191 TYR A N 1
ATOM 1574 C CA . TYR A 1 191 ? -8.844 -5.075 28.182 1.00 92.56 191 TYR A CA 1
ATOM 1575 C C . TYR A 1 191 ? -9.010 -5.993 29.393 1.00 92.56 191 TYR A C 1
ATOM 1577 O O . TYR A 1 191 ? -8.012 -6.507 29.899 1.00 92.56 191 TYR A O 1
ATOM 1585 N N . ASP A 1 192 ? -10.244 -6.291 29.795 1.00 93.88 192 ASP A N 1
ATOM 1586 C CA . ASP A 1 192 ? -10.535 -7.279 30.835 1.00 93.88 192 ASP A CA 1
ATOM 1587 C C . ASP A 1 192 ? -10.094 -8.680 30.409 1.00 93.88 192 ASP A C 1
ATOM 1589 O O . ASP A 1 192 ? -9.443 -9.392 31.178 1.00 93.88 192 ASP A O 1
ATOM 1593 N N . LEU A 1 193 ? -10.357 -9.058 29.152 1.00 95.19 193 LEU A N 1
ATOM 1594 C CA . LEU A 1 193 ? -9.860 -10.308 28.585 1.00 95.19 193 LEU A CA 1
ATOM 1595 C C . LEU A 1 193 ? -8.328 -10.355 28.592 1.00 95.19 193 LEU A C 1
ATOM 1597 O O . LEU A 1 193 ? -7.749 -11.354 29.023 1.00 95.19 193 LEU A O 1
ATOM 1601 N N . ALA A 1 194 ? -7.663 -9.290 28.139 1.00 94.69 194 ALA A N 1
ATOM 1602 C CA . ALA A 1 194 ? -6.208 -9.212 28.144 1.00 94.69 194 ALA A CA 1
ATOM 1603 C C . ALA A 1 194 ? -5.649 -9.319 29.570 1.00 94.69 194 ALA A C 1
ATOM 1605 O O . ALA A 1 194 ? -4.718 -10.087 29.801 1.00 94.69 194 ALA A O 1
ATOM 1606 N N . LYS A 1 195 ? -6.256 -8.627 30.544 1.00 93.88 195 LYS A N 1
ATOM 1607 C CA . LYS A 1 195 ? -5.884 -8.694 31.964 1.00 93.88 195 LYS A CA 1
ATOM 1608 C C . LYS A 1 195 ? -6.041 -10.110 32.519 1.00 93.88 195 LYS A C 1
ATOM 1610 O O . LYS A 1 195 ? -5.096 -10.628 33.112 1.00 93.88 195 LYS A O 1
ATOM 1615 N N . LYS A 1 196 ? -7.184 -10.760 32.275 1.00 96.81 196 LYS A N 1
ATOM 1616 C CA . LYS A 1 196 ? -7.463 -12.143 32.701 1.00 96.81 196 LYS A CA 1
ATOM 1617 C C . LYS A 1 196 ? -6.429 -13.131 32.156 1.00 96.81 196 LYS A C 1
ATOM 1619 O O . LYS A 1 196 ? -5.999 -14.023 32.879 1.00 96.81 196 LYS A O 1
ATOM 1624 N N . ASN A 1 197 ? -6.003 -12.950 30.907 1.00 96.50 197 ASN A N 1
ATOM 1625 C CA . ASN A 1 197 ? -5.041 -13.831 30.240 1.00 96.50 197 ASN A CA 1
ATOM 1626 C C . ASN A 1 197 ? -3.577 -13.361 30.353 1.00 96.50 197 ASN A C 1
ATOM 1628 O O . ASN A 1 197 ? -2.698 -13.951 29.727 1.00 96.50 197 ASN A O 1
ATOM 1632 N N . LYS A 1 198 ? -3.299 -12.301 31.126 1.00 95.00 198 LYS A N 1
ATOM 1633 C CA . LYS A 1 198 ? -1.965 -11.683 31.262 1.00 95.00 198 LYS A CA 1
ATOM 1634 C C . LYS A 1 198 ? -1.340 -11.252 29.921 1.00 95.00 198 LYS A C 1
ATOM 1636 O O . LYS A 1 198 ? -0.118 -11.216 29.780 1.00 95.00 198 LYS A O 1
ATOM 1641 N N . TRP A 1 199 ? -2.162 -10.905 28.932 1.00 94.31 199 TRP A N 1
ATOM 1642 C CA . TRP A 1 199 ? -1.700 -10.368 27.653 1.00 94.31 199 TRP A CA 1
ATOM 1643 C C . TRP A 1 199 ? -1.312 -8.901 27.787 1.00 94.31 199 TRP A C 1
ATOM 1645 O O . TRP A 1 199 ? -1.975 -8.107 28.465 1.00 94.31 199 TRP A O 1
ATOM 1655 N N . LYS A 1 200 ? -0.245 -8.517 27.090 1.00 91.12 200 LYS A N 1
ATOM 1656 C CA . LYS A 1 200 ? 0.148 -7.113 26.991 1.00 91.12 200 LYS A CA 1
ATOM 1657 C C . LYS A 1 200 ? -0.803 -6.395 26.032 1.00 91.12 200 LYS A C 1
ATOM 1659 O O . LYS A 1 200 ? -1.202 -6.940 25.008 1.00 91.12 200 LYS A O 1
ATOM 1664 N N . HIS A 1 201 ? -1.160 -5.168 26.375 1.00 87.88 201 HIS A N 1
ATOM 1665 C CA . HIS A 1 201 ? -1.935 -4.255 25.542 1.00 87.88 201 HIS A CA 1
ATOM 1666 C C . HIS A 1 201 ? -1.577 -2.824 25.959 1.00 87.88 201 HIS A C 1
ATOM 1668 O O . HIS A 1 201 ? -1.157 -2.607 27.099 1.00 87.88 201 HIS A O 1
ATOM 1674 N N . TYR A 1 202 ? -1.746 -1.845 25.071 1.00 73.44 202 TYR A N 1
ATOM 1675 C CA . TYR A 1 202 ? -1.667 -0.433 25.452 1.00 73.44 202 TYR A CA 1
ATOM 1676 C C . TYR A 1 202 ? -3.044 0.211 25.362 1.00 73.44 202 TYR A C 1
ATOM 1678 O O . TYR A 1 202 ? -3.744 0.071 24.365 1.00 73.44 202 TYR A O 1
ATOM 1686 N N . ALA A 1 203 ? -3.405 0.955 26.408 1.00 55.88 203 ALA A N 1
ATOM 1687 C CA . ALA A 1 203 ? -4.702 1.620 26.527 1.00 55.88 203 ALA A CA 1
ATOM 1688 C C . ALA A 1 203 ? -4.917 2.754 25.505 1.00 55.88 203 ALA A C 1
ATOM 1690 O O . ALA A 1 203 ? -6.041 3.217 25.329 1.00 55.88 203 ALA A O 1
ATOM 1691 N N . SER A 1 204 ? -3.852 3.226 24.847 1.00 52.59 204 SER A N 1
ATOM 1692 C CA . SER A 1 204 ? -3.901 4.322 23.881 1.00 52.59 204 SER A CA 1
ATOM 1693 C C . SER A 1 204 ? -3.451 3.815 22.510 1.00 52.59 204 SER A C 1
ATOM 1695 O O . SER A 1 204 ? -2.338 3.324 22.342 1.00 52.59 204 SER A O 1
ATOM 1697 N N . THR A 1 205 ? -4.333 3.969 21.521 1.00 48.12 205 THR A N 1
ATOM 1698 C CA . THR A 1 205 ? -4.055 3.796 20.083 1.00 48.12 205 THR A CA 1
ATOM 1699 C C . THR A 1 205 ? -3.109 4.873 19.538 1.00 48.12 205 THR A C 1
ATOM 1701 O O . THR A 1 205 ? -2.807 4.905 18.346 1.00 48.12 205 THR A O 1
ATOM 1704 N N . SER A 1 206 ? -2.656 5.791 20.397 1.00 45.81 206 SER A N 1
ATOM 1705 C CA . SER A 1 206 ? -1.755 6.875 20.041 1.00 45.81 206 SER A CA 1
ATOM 1706 C C . SER A 1 206 ? -0.375 6.303 19.766 1.00 45.81 206 SER A C 1
ATOM 1708 O O . SER A 1 206 ? 0.204 5.560 20.563 1.00 45.81 206 SER A O 1
ATOM 1710 N N . ALA A 1 207 ? 0.157 6.686 18.619 1.00 46.38 207 ALA A N 1
ATOM 1711 C CA . ALA A 1 207 ? 1.476 6.308 18.197 1.00 46.38 207 ALA A CA 1
ATOM 1712 C C . ALA A 1 207 ? 2.542 6.666 19.247 1.00 46.38 207 ALA A C 1
ATOM 1714 O O . ALA A 1 207 ? 2.745 7.843 19.511 1.00 46.38 207 ALA A O 1
ATOM 1715 N N . GLY A 1 208 ? 3.228 5.671 19.826 1.00 47.06 208 GLY A N 1
ATOM 1716 C CA . GLY A 1 208 ? 4.437 5.919 20.628 1.00 47.06 208 GLY A CA 1
ATOM 1717 C C . GLY A 1 208 ? 4.544 5.249 22.000 1.00 47.06 208 GLY A C 1
ATOM 1718 O O . GLY A 1 208 ? 5.552 5.458 22.665 1.00 47.06 208 GLY A O 1
ATOM 1719 N N . LYS A 1 209 ? 3.567 4.444 22.454 1.00 52.53 209 LYS A N 1
ATOM 1720 C CA . LYS A 1 209 ? 3.660 3.775 23.776 1.00 52.53 209 LYS A CA 1
ATOM 1721 C C . LYS A 1 209 ? 4.053 2.301 23.769 1.00 52.53 209 LYS A C 1
ATOM 1723 O O . LYS A 1 209 ? 4.433 1.806 24.828 1.00 52.53 209 LYS A O 1
ATOM 1728 N N . ALA A 1 210 ? 4.055 1.631 22.614 1.00 55.12 210 ALA A N 1
ATOM 1729 C CA . ALA A 1 210 ? 4.848 0.415 22.457 1.00 55.12 210 ALA A CA 1
ATOM 1730 C C . ALA A 1 210 ? 6.319 0.813 22.547 1.00 55.12 210 ALA A C 1
ATOM 1732 O O . ALA A 1 210 ? 6.922 1.245 21.567 1.00 55.12 210 ALA A O 1
ATOM 1733 N N . ARG A 1 211 ? 6.838 0.784 23.779 1.00 57.41 211 ARG A N 1
ATOM 1734 C CA . ARG A 1 211 ? 8.226 1.100 24.098 1.00 57.41 211 ARG A CA 1
ATOM 1735 C C . ARG A 1 211 ? 9.122 0.298 23.164 1.00 57.41 211 ARG A C 1
ATOM 1737 O O . ARG A 1 211 ? 8.808 -0.837 22.807 1.00 57.41 211 ARG A O 1
ATOM 1744 N N . GLY A 1 212 ? 10.188 0.943 22.702 1.00 62.88 212 GLY A N 1
ATOM 1745 C CA . GLY A 1 212 ? 10.923 0.584 21.493 1.00 62.88 212 GLY A CA 1
ATOM 1746 C C . GLY A 1 212 ? 11.663 -0.756 21.487 1.00 62.88 212 GLY A C 1
ATOM 1747 O O . GLY A 1 212 ? 12.546 -0.953 20.662 1.00 62.88 212 GLY A O 1
ATOM 1748 N N . SER A 1 213 ? 11.327 -1.679 22.371 1.00 79.69 213 SER A N 1
ATOM 1749 C CA . SER A 1 213 ? 11.990 -2.957 22.583 1.00 79.69 213 SER A CA 1
ATOM 1750 C C . SER A 1 213 ? 11.205 -4.158 22.044 1.00 79.69 213 SER A C 1
ATOM 1752 O O . SER A 1 213 ? 11.727 -5.271 22.065 1.00 79.69 213 SER A O 1
ATOM 1754 N N . HIS A 1 214 ? 9.960 -3.969 21.584 1.00 89.81 214 HIS A N 1
ATOM 1755 C CA . HIS A 1 214 ? 9.116 -5.075 21.126 1.00 89.81 214 HIS A CA 1
ATOM 1756 C C . HIS A 1 214 ? 9.347 -5.437 19.661 1.00 89.81 214 HIS A C 1
ATOM 1758 O O . HIS A 1 214 ? 9.352 -4.560 18.792 1.00 89.81 214 HIS A O 1
ATOM 1764 N N . TYR A 1 215 ? 9.467 -6.731 19.385 1.00 92.25 215 TYR A N 1
ATOM 1765 C CA . TYR A 1 215 ? 9.622 -7.256 18.033 1.00 92.25 215 TYR A CA 1
ATOM 1766 C C . TYR A 1 215 ? 9.053 -8.668 17.900 1.00 92.25 215 TYR A C 1
ATOM 1768 O O . TYR A 1 215 ? 8.800 -9.352 18.890 1.00 92.25 215 TYR A O 1
ATOM 1776 N N . ILE A 1 216 ? 8.861 -9.091 16.658 1.00 93.88 216 ILE A N 1
ATOM 1777 C CA . ILE A 1 216 ? 8.541 -10.460 16.266 1.00 93.88 216 ILE A CA 1
ATOM 1778 C C . ILE A 1 216 ? 9.558 -10.837 15.188 1.00 93.88 216 ILE A C 1
ATOM 1780 O O . ILE A 1 216 ? 9.790 -10.056 14.263 1.00 93.88 216 ILE A O 1
ATOM 1784 N N . ASP A 1 217 ? 10.196 -11.994 15.325 1.00 93.19 217 ASP A N 1
ATOM 1785 C CA . ASP A 1 217 ? 11.094 -12.561 14.317 1.00 93.19 217 ASP A CA 1
ATOM 1786 C C . ASP A 1 217 ? 10.398 -13.676 13.524 1.00 93.19 217 ASP A C 1
ATOM 1788 O O . ASP A 1 217 ? 9.238 -14.003 13.773 1.00 93.19 217 ASP A O 1
ATOM 1792 N N . ASN A 1 218 ? 11.095 -14.238 12.534 1.00 93.56 218 ASN A N 1
ATOM 1793 C CA . ASN A 1 218 ? 10.577 -15.298 11.664 1.00 93.56 218 ASN A CA 1
ATOM 1794 C C . ASN A 1 218 ? 9.294 -14.911 10.902 1.00 93.56 218 ASN A C 1
ATOM 1796 O O . ASN A 1 218 ? 8.441 -15.752 10.614 1.00 93.56 218 ASN A O 1
ATOM 1800 N N . ILE A 1 219 ? 9.165 -13.631 10.544 1.00 95.44 219 ILE A N 1
ATOM 1801 C CA . ILE A 1 219 ? 8.069 -13.124 9.721 1.00 95.44 219 ILE A CA 1
ATOM 1802 C C . ILE A 1 219 ? 8.136 -13.749 8.324 1.00 95.44 219 ILE A C 1
ATOM 1804 O O . ILE A 1 219 ? 9.066 -13.527 7.552 1.00 95.44 219 ILE A O 1
ATOM 1808 N N . ASN A 1 220 ? 7.099 -14.493 7.961 1.00 95.00 220 ASN A N 1
ATOM 1809 C CA . ASN A 1 220 ? 6.927 -15.062 6.639 1.00 95.00 220 ASN A CA 1
ATOM 1810 C C . ASN A 1 220 ? 6.475 -13.984 5.645 1.00 95.00 220 ASN A C 1
ATOM 1812 O O . ASN A 1 220 ? 5.331 -13.525 5.682 1.00 95.00 220 ASN A O 1
ATOM 1816 N N . LEU A 1 221 ? 7.371 -13.623 4.725 1.00 91.94 221 LEU A N 1
ATOM 1817 C CA . LEU A 1 221 ? 7.122 -12.664 3.642 1.00 91.94 221 LEU A CA 1
ATOM 1818 C C . LEU A 1 221 ? 6.927 -13.318 2.269 1.00 91.94 221 LEU A C 1
ATOM 1820 O O . LEU A 1 221 ? 6.711 -12.619 1.279 1.00 91.94 221 LEU A O 1
ATOM 1824 N N . LYS A 1 222 ? 6.979 -14.653 2.174 1.00 89.94 222 LYS A N 1
ATOM 1825 C CA . LYS A 1 222 ? 6.925 -15.358 0.887 1.00 89.94 222 LYS A CA 1
ATOM 1826 C C . LYS A 1 222 ? 5.624 -15.031 0.153 1.00 89.94 222 LYS A C 1
ATOM 1828 O O . LYS A 1 222 ? 4.534 -15.363 0.624 1.00 89.94 222 LYS A O 1
ATOM 1833 N N . GLY A 1 223 ? 5.731 -14.394 -1.014 1.00 84.50 223 GLY A N 1
ATOM 1834 C CA . GLY A 1 223 ? 4.581 -13.970 -1.819 1.00 84.50 223 GLY A CA 1
ATOM 1835 C C . GLY A 1 223 ? 3.698 -12.932 -1.116 1.00 84.50 223 GLY A C 1
ATOM 1836 O O . GLY A 1 223 ? 2.471 -13.019 -1.199 1.00 84.50 223 GLY A O 1
ATOM 1837 N N . ILE A 1 224 ? 4.292 -12.025 -0.333 1.00 88.94 224 ILE A N 1
ATOM 1838 C CA . ILE A 1 224 ? 3.609 -10.878 0.274 1.00 88.94 224 ILE A CA 1
ATOM 1839 C C . ILE A 1 224 ? 4.162 -9.598 -0.341 1.00 88.94 224 ILE A C 1
ATOM 1841 O O . ILE A 1 224 ? 5.189 -9.096 0.087 1.00 88.94 224 ILE A O 1
ATOM 1845 N N . CYS A 1 225 ? 3.441 -9.045 -1.309 1.00 86.38 225 CYS A N 1
ATOM 1846 C CA . CYS A 1 225 ? 3.779 -7.764 -1.932 1.00 86.38 225 CYS A CA 1
ATOM 1847 C C . CYS A 1 225 ? 2.867 -6.613 -1.483 1.00 86.38 225 CYS A C 1
ATOM 1849 O O . CYS A 1 225 ? 3.137 -5.465 -1.807 1.00 86.38 225 CYS A O 1
ATOM 1851 N N . HIS A 1 226 ? 1.805 -6.895 -0.720 1.00 89.12 226 HIS A N 1
ATOM 1852 C CA . HIS A 1 226 ? 0.934 -5.887 -0.114 1.00 89.12 226 HIS A CA 1
ATOM 1853 C C . HIS A 1 226 ? 1.070 -5.948 1.404 1.00 89.12 226 HIS A C 1
ATOM 1855 O O . HIS A 1 226 ? 0.719 -6.961 2.015 1.00 89.12 226 HIS A O 1
ATOM 1861 N N . LEU A 1 227 ? 1.571 -4.871 2.003 1.00 91.25 227 LEU A N 1
ATOM 1862 C CA . LEU A 1 227 ? 1.762 -4.769 3.445 1.00 91.25 227 LEU A CA 1
ATOM 1863 C C . LEU A 1 227 ? 0.634 -3.953 4.092 1.00 91.25 227 LEU A C 1
ATOM 1865 O O . LEU A 1 227 ? 0.157 -2.980 3.498 1.00 91.25 227 LEU A O 1
ATOM 1869 N N . PRO A 1 228 ? 0.169 -4.346 5.291 1.00 90.69 228 PRO A N 1
ATOM 1870 C CA . PRO A 1 228 ? -0.903 -3.655 5.987 1.00 90.69 228 PRO A CA 1
ATOM 1871 C C . PRO A 1 228 ? -0.403 -2.356 6.611 1.00 90.69 228 PRO A C 1
ATOM 1873 O O . PRO A 1 228 ? 0.772 -2.214 6.938 1.00 90.69 228 PRO A O 1
ATOM 1876 N N . TYR A 1 229 ? -1.339 -1.446 6.862 1.00 86.06 229 TYR A N 1
ATOM 1877 C CA . TYR A 1 229 ? -1.112 -0.360 7.804 1.00 86.06 229 TYR A CA 1
ATOM 1878 C C . TYR A 1 229 ? -1.019 -0.931 9.227 1.00 86.06 229 TYR A C 1
ATOM 1880 O O . TYR A 1 229 ? -1.901 -1.682 9.661 1.00 86.06 229 TYR A O 1
ATOM 1888 N N . THR A 1 230 ? 0.019 -0.576 9.982 1.00 85.88 230 THR A N 1
ATOM 1889 C CA . THR A 1 230 ? 0.252 -1.083 11.350 1.00 85.88 230 THR A CA 1
ATOM 1890 C C . THR A 1 230 ? 0.445 0.053 12.352 1.00 85.88 230 THR A C 1
ATOM 1892 O O . THR A 1 230 ? 1.271 0.934 12.127 1.00 85.88 230 THR A O 1
ATOM 1895 N N . ASP A 1 231 ? -0.251 0.001 13.491 1.00 77.44 231 ASP A N 1
ATOM 1896 C CA . ASP A 1 231 ? -0.158 1.053 14.518 1.00 77.44 231 ASP A CA 1
ATOM 1897 C C . ASP A 1 231 ? 0.963 0.751 15.526 1.00 77.44 231 ASP A C 1
ATOM 1899 O O . ASP A 1 231 ? 1.648 1.672 15.972 1.00 77.44 231 ASP A O 1
ATOM 1903 N N . THR A 1 232 ? 1.180 -0.528 15.858 1.00 84.69 232 THR A N 1
ATOM 1904 C CA . THR A 1 232 ? 2.160 -0.972 16.867 1.00 84.69 232 THR A CA 1
ATOM 1905 C C . THR A 1 232 ? 3.480 -1.419 16.232 1.00 84.69 232 THR A C 1
ATOM 1907 O O . THR A 1 232 ? 4.500 -0.777 16.456 1.00 84.69 232 THR A O 1
ATOM 1910 N N . PHE A 1 233 ? 3.479 -2.493 15.435 1.00 90.00 233 PHE A N 1
ATOM 1911 C CA . PHE A 1 233 ? 4.685 -3.061 14.814 1.00 90.00 233 PHE A CA 1
ATOM 1912 C C . PHE A 1 233 ? 4.934 -2.431 13.447 1.00 90.00 233 PHE A C 1
ATOM 1914 O O . PHE A 1 233 ? 4.366 -2.871 12.458 1.00 90.00 233 PHE A O 1
ATOM 1921 N N . ARG A 1 234 ? 5.732 -1.365 13.405 1.00 88.81 234 ARG A N 1
ATOM 1922 C CA . ARG A 1 234 ? 5.823 -0.461 12.249 1.00 88.81 234 ARG A CA 1
ATOM 1923 C C . ARG A 1 234 ? 7.004 -0.707 11.342 1.00 88.81 234 ARG A C 1
ATOM 1925 O O . ARG A 1 234 ? 6.969 -0.246 10.213 1.00 88.81 234 ARG A O 1
ATOM 1932 N N . TYR A 1 235 ? 8.054 -1.345 11.831 1.00 90.31 235 TYR A N 1
ATOM 1933 C CA . TYR A 1 235 ? 9.336 -1.385 11.138 1.00 90.31 235 TYR A CA 1
ATOM 1934 C C . TYR A 1 235 ? 9.608 -2.810 10.693 1.00 90.31 235 TYR A C 1
ATOM 1936 O O . TYR A 1 235 ? 9.896 -3.661 11.531 1.00 90.31 235 TYR A O 1
ATOM 1944 N N . LEU A 1 236 ? 9.464 -3.078 9.396 1.00 92.56 236 LEU A N 1
ATOM 1945 C CA . LEU A 1 236 ? 9.732 -4.381 8.799 1.00 92.56 236 LEU A CA 1
ATOM 1946 C C . LEU A 1 236 ? 11.159 -4.415 8.245 1.00 92.56 236 LEU A C 1
ATOM 1948 O O . LEU A 1 236 ? 11.445 -3.804 7.216 1.00 92.56 236 LEU A O 1
ATOM 1952 N N . TYR A 1 237 ? 12.023 -5.185 8.896 1.00 92.25 237 TYR A N 1
ATOM 1953 C CA . TYR A 1 237 ? 13.366 -5.531 8.438 1.00 92.25 237 TYR A CA 1
ATOM 1954 C C . TYR A 1 237 ? 13.265 -6.823 7.631 1.00 92.25 237 TYR A C 1
ATOM 1956 O O . TYR A 1 237 ? 13.392 -7.934 8.149 1.00 92.25 237 TYR A O 1
ATOM 1964 N N . TYR A 1 238 ? 12.912 -6.682 6.355 1.00 89.12 238 TYR A N 1
ATOM 1965 C CA . TYR A 1 238 ? 12.421 -7.806 5.561 1.00 89.12 238 TYR A CA 1
ATOM 1966 C C . TYR A 1 238 ? 13.499 -8.839 5.210 1.00 89.12 238 TYR A C 1
ATOM 1968 O O . TYR A 1 238 ? 13.173 -10.013 5.056 1.00 89.12 238 TYR A O 1
ATOM 1976 N N . LYS A 1 239 ? 14.775 -8.436 5.130 1.00 87.75 239 LYS A N 1
ATOM 1977 C CA . LYS A 1 239 ? 15.900 -9.367 4.935 1.00 87.75 239 LYS A CA 1
ATOM 1978 C C . LYS A 1 239 ? 16.148 -10.257 6.153 1.00 87.75 239 LYS A C 1
ATOM 1980 O O . LYS A 1 239 ? 16.522 -11.414 5.995 1.00 87.75 239 LYS A O 1
ATOM 1985 N N . ASP A 1 240 ? 15.884 -9.737 7.348 1.00 90.44 240 ASP A N 1
ATOM 1986 C CA . ASP A 1 240 ? 16.034 -10.457 8.615 1.00 90.44 240 ASP A CA 1
ATOM 1987 C C . ASP A 1 240 ? 14.730 -11.140 9.065 1.00 90.44 240 ASP A C 1
ATOM 1989 O O . ASP A 1 240 ? 14.688 -11.755 10.128 1.00 90.44 240 ASP A O 1
ATOM 1993 N N . SER A 1 241 ? 13.651 -11.046 8.272 1.00 92.69 241 SER A N 1
ATOM 1994 C CA . SER A 1 241 ? 12.322 -11.567 8.627 1.00 92.69 241 SER A CA 1
ATOM 1995 C C . SER A 1 241 ? 11.858 -11.087 10.011 1.00 92.69 241 SER A C 1
ATOM 1997 O O . SER A 1 241 ? 11.328 -11.861 10.807 1.00 92.69 241 SER A O 1
ATOM 1999 N N . LEU A 1 242 ? 12.072 -9.805 10.320 1.00 93.56 242 LEU A N 1
ATOM 2000 C CA . LEU A 1 242 ? 11.792 -9.226 11.634 1.00 93.56 242 LEU A CA 1
ATOM 2001 C C . LEU A 1 242 ? 10.884 -8.005 11.506 1.00 93.56 242 LEU A C 1
ATOM 2003 O O . LEU A 1 242 ? 11.090 -7.155 10.642 1.00 93.56 242 LEU A O 1
ATOM 2007 N N . ILE A 1 243 ? 9.900 -7.882 12.396 1.00 93.38 243 ILE A N 1
ATOM 2008 C CA . ILE A 1 243 ? 9.075 -6.679 12.527 1.00 93.38 243 ILE A CA 1
ATOM 2009 C C . ILE A 1 243 ? 9.157 -6.117 13.947 1.00 93.38 243 ILE A C 1
ATOM 2011 O O . ILE A 1 243 ? 8.995 -6.836 14.929 1.00 93.38 243 ILE A O 1
ATOM 2015 N N . GLY A 1 244 ? 9.428 -4.819 14.064 1.00 91.44 244 GLY A N 1
ATOM 2016 C CA . GLY A 1 244 ? 9.644 -4.127 15.331 1.00 91.44 244 GLY A CA 1
ATOM 2017 C C . GLY A 1 244 ? 8.656 -2.990 15.572 1.00 91.44 244 GLY A C 1
ATOM 2018 O O . GLY A 1 244 ? 8.132 -2.380 14.639 1.00 91.44 244 GLY A O 1
ATOM 2019 N N . ALA A 1 245 ? 8.428 -2.663 16.843 1.00 88.69 245 ALA A N 1
ATOM 2020 C CA . ALA A 1 245 ? 7.643 -1.494 17.241 1.00 88.69 245 ALA A CA 1
ATOM 2021 C C . ALA A 1 245 ? 8.412 -0.165 17.095 1.00 88.69 245 ALA A C 1
ATOM 2023 O O . ALA A 1 245 ? 7.796 0.895 16.992 1.00 88.69 245 ALA A O 1
ATOM 2024 N N . SER A 1 246 ? 9.751 -0.209 17.053 1.00 84.88 246 SER A N 1
ATOM 2025 C CA . SER A 1 246 ? 10.611 0.965 16.849 1.00 84.88 246 SER A CA 1
ATOM 2026 C C . SER A 1 246 ? 11.892 0.643 16.067 1.00 84.88 246 SER A C 1
ATOM 2028 O O . SER A 1 246 ? 12.200 -0.523 15.815 1.00 84.88 246 SER A O 1
ATOM 2030 N N . THR A 1 247 ? 12.668 1.680 15.751 1.00 81.31 247 THR A N 1
ATOM 2031 C CA . THR A 1 247 ? 14.043 1.597 15.229 1.00 81.31 247 THR A CA 1
ATOM 2032 C C . THR A 1 247 ? 15.111 1.638 16.328 1.00 81.31 247 THR A C 1
ATOM 2034 O O . THR A 1 247 ? 16.253 2.011 16.064 1.00 81.31 247 THR A O 1
ATOM 2037 N N . SER A 1 248 ? 14.770 1.289 17.576 1.00 78.19 248 SER A N 1
ATOM 2038 C CA . SER A 1 248 ? 15.708 1.382 18.701 1.00 78.19 248 SER A CA 1
ATOM 2039 C C . SER A 1 248 ? 17.033 0.664 18.430 1.00 78.19 248 SER A C 1
ATOM 2041 O O . SER A 1 248 ? 17.106 -0.338 17.708 1.00 78.19 248 SER A O 1
ATOM 2043 N N . SER A 1 249 ? 18.095 1.146 19.077 1.00 72.88 249 SER A N 1
ATOM 2044 C CA . SER A 1 249 ? 19.422 0.523 19.036 1.00 72.88 249 SER A CA 1
ATOM 2045 C C . SER A 1 249 ? 19.391 -0.957 19.446 1.00 72.88 249 SER A C 1
ATOM 2047 O O . SER A 1 249 ? 20.173 -1.755 18.941 1.00 72.88 249 SER A O 1
ATOM 2049 N N . ALA A 1 250 ? 18.465 -1.353 20.325 1.00 78.94 250 ALA A N 1
ATOM 2050 C CA . ALA A 1 250 ? 18.317 -2.736 20.764 1.00 78.94 250 ALA A CA 1
ATOM 2051 C C . ALA A 1 250 ? 17.756 -3.658 19.666 1.00 78.94 250 ALA A C 1
ATOM 2053 O O . ALA A 1 250 ? 18.247 -4.774 19.506 1.00 78.94 250 ALA A O 1
ATOM 2054 N N . ILE A 1 251 ? 16.775 -3.191 18.885 1.00 80.94 251 ILE A N 1
ATOM 2055 C CA . ILE A 1 251 ? 16.247 -3.946 17.737 1.00 80.94 251 ILE A CA 1
ATOM 2056 C C . ILE A 1 251 ? 17.269 -3.935 16.596 1.00 80.94 251 ILE A C 1
ATOM 2058 O O . ILE A 1 251 ? 17.585 -4.983 16.045 1.00 80.94 251 ILE A O 1
ATOM 2062 N N . THR A 1 252 ? 17.861 -2.780 16.285 1.00 80.44 252 THR A N 1
ATOM 2063 C CA . THR A 1 252 ? 18.829 -2.654 15.179 1.00 80.44 252 THR A CA 1
ATOM 2064 C C . THR A 1 252 ? 20.141 -3.408 15.412 1.00 80.44 252 THR A C 1
ATOM 2066 O O . THR A 1 252 ? 20.811 -3.741 14.442 1.00 80.44 252 THR A O 1
ATOM 2069 N N . LYS A 1 253 ? 20.512 -3.741 16.659 1.00 84.06 253 LYS A N 1
ATOM 2070 C CA . LYS A 1 253 ? 21.617 -4.679 16.960 1.00 84.06 253 LYS A CA 1
ATOM 2071 C C . LYS A 1 253 ? 21.339 -6.118 16.507 1.00 84.06 253 LYS A C 1
ATOM 2073 O O . LYS A 1 253 ? 22.280 -6.890 16.367 1.00 84.06 253 LYS A O 1
ATOM 2078 N N . ARG A 1 254 ? 20.070 -6.489 16.311 1.00 81.00 254 ARG A N 1
ATOM 2079 C CA . ARG A 1 254 ? 19.643 -7.827 15.857 1.00 81.00 254 ARG A CA 1
ATOM 2080 C C . ARG A 1 254 ? 19.464 -7.918 14.342 1.00 81.00 254 ARG A C 1
ATOM 2082 O O . ARG A 1 254 ? 19.299 -9.012 13.820 1.00 81.00 254 ARG A O 1
ATOM 2089 N N . VAL A 1 255 ? 19.470 -6.776 13.667 1.00 84.50 255 VAL A N 1
ATOM 2090 C CA . VAL A 1 255 ? 19.282 -6.644 12.223 1.00 84.50 255 VAL A CA 1
ATOM 2091 C C . VAL A 1 255 ? 20.662 -6.649 11.584 1.00 84.50 255 VAL A C 1
ATOM 2093 O O . VAL A 1 255 ? 21.508 -5.827 11.947 1.00 84.50 255 VAL A O 1
ATOM 2096 N N . LYS A 1 256 ? 20.908 -7.575 10.654 1.00 85.06 256 LYS A N 1
ATOM 2097 C CA . LYS A 1 256 ? 22.193 -7.631 9.945 1.00 85.06 256 LYS A CA 1
ATOM 2098 C C . LYS A 1 256 ? 22.305 -6.508 8.923 1.00 85.06 256 LYS A C 1
ATOM 2100 O O . LYS A 1 256 ? 23.399 -6.001 8.700 1.00 85.06 256 LYS A O 1
ATOM 2105 N N . ASP A 1 257 ? 21.176 -6.111 8.340 1.00 77.56 257 ASP A N 1
ATOM 2106 C CA . ASP A 1 257 ? 21.137 -5.189 7.213 1.00 77.56 257 ASP A CA 1
ATOM 2107 C C . ASP A 1 257 ? 20.192 -4.002 7.473 1.00 77.56 257 ASP A C 1
ATOM 2109 O O . ASP A 1 257 ? 18.995 -4.024 7.168 1.00 77.56 257 ASP A O 1
ATOM 2113 N N . LYS A 1 258 ? 20.730 -2.962 8.124 1.00 74.19 258 LYS A N 1
ATOM 2114 C CA . LYS A 1 258 ? 19.951 -1.826 8.654 1.00 74.19 258 LYS A CA 1
ATOM 2115 C C . LYS A 1 258 ? 19.310 -0.962 7.567 1.00 74.19 258 LYS A C 1
ATOM 2117 O O . LYS A 1 258 ? 18.296 -0.320 7.841 1.00 74.19 258 LYS A O 1
ATOM 2122 N N . ASP A 1 259 ? 19.853 -0.994 6.354 1.00 74.56 259 ASP A N 1
ATOM 2123 C CA . ASP A 1 259 ? 19.397 -0.171 5.230 1.00 74.56 259 ASP A CA 1
ATOM 2124 C C . ASP A 1 259 ? 18.106 -0.707 4.583 1.00 74.56 259 ASP A C 1
ATOM 2126 O O . ASP A 1 259 ? 17.486 -0.037 3.759 1.00 74.56 259 ASP A O 1
ATOM 2130 N N . PHE A 1 260 ? 17.636 -1.894 4.988 1.00 78.88 260 PHE A N 1
ATOM 2131 C CA . PHE A 1 260 ? 16.475 -2.568 4.395 1.00 78.88 260 PHE A CA 1
ATOM 2132 C C . PHE A 1 260 ? 15.282 -2.632 5.355 1.00 78.88 260 PHE A C 1
ATOM 2134 O O . PHE A 1 260 ? 14.673 -3.683 5.577 1.00 78.88 260 PHE A O 1
ATOM 2141 N N . CYS A 1 261 ? 14.932 -1.473 5.914 1.00 87.44 261 CYS A N 1
ATOM 2142 C CA . CYS A 1 261 ? 13.763 -1.288 6.768 1.00 87.44 261 CYS A CA 1
ATOM 2143 C C . CYS A 1 261 ? 12.622 -0.596 6.007 1.00 87.44 261 CYS A C 1
ATOM 2145 O O . CYS A 1 261 ? 12.808 0.460 5.406 1.00 87.44 261 CYS A O 1
ATOM 2147 N N . ILE A 1 262 ? 11.418 -1.170 6.063 1.00 87.69 262 ILE A N 1
ATOM 2148 C CA . ILE A 1 262 ? 10.192 -0.566 5.531 1.00 87.69 262 ILE A CA 1
ATOM 2149 C C . ILE A 1 262 ? 9.327 -0.109 6.702 1.00 87.69 262 ILE A C 1
ATOM 2151 O O . ILE A 1 262 ? 8.984 -0.912 7.573 1.00 87.69 262 ILE A O 1
ATOM 2155 N N . THR A 1 263 ? 8.905 1.157 6.695 1.00 88.81 263 THR A N 1
ATOM 2156 C CA . THR A 1 263 ? 7.935 1.650 7.679 1.00 88.81 263 THR A CA 1
ATOM 2157 C C . THR A 1 263 ? 6.503 1.418 7.184 1.00 88.81 263 THR A C 1
ATOM 2159 O O . THR A 1 263 ? 6.072 1.942 6.162 1.00 88.81 263 THR A O 1
ATOM 2162 N N . LEU A 1 264 ? 5.720 0.660 7.942 1.00 85.94 264 LEU A N 1
ATOM 2163 C CA . LEU A 1 264 ? 4.351 0.241 7.632 1.00 85.94 264 LEU A CA 1
ATOM 2164 C C . LEU A 1 264 ? 3.276 1.277 8.032 1.00 85.94 264 LEU A C 1
ATOM 2166 O O . LEU A 1 264 ? 2.102 0.941 8.201 1.00 85.94 264 LEU A O 1
ATOM 2170 N N . THR A 1 265 ? 3.660 2.545 8.211 1.00 73.81 265 THR A N 1
ATOM 2171 C CA . THR A 1 265 ? 2.751 3.638 8.611 1.00 73.81 265 THR A CA 1
ATOM 2172 C C . THR A 1 265 ? 2.464 4.649 7.508 1.00 73.81 265 THR A C 1
ATOM 2174 O O . THR A 1 265 ? 1.700 5.580 7.747 1.00 73.81 265 THR A O 1
ATOM 2177 N N . HIS A 1 266 ? 3.080 4.522 6.330 1.00 59.09 266 HIS A N 1
ATOM 2178 C CA . HIS A 1 266 ? 3.059 5.594 5.329 1.00 59.09 266 HIS A CA 1
ATOM 2179 C C . HIS A 1 266 ? 1.709 5.777 4.624 1.00 59.09 266 HIS A C 1
ATOM 2181 O O . HIS A 1 266 ? 1.401 6.890 4.210 1.00 59.09 266 HIS A O 1
ATOM 2187 N N . THR A 1 267 ? 0.881 4.734 4.519 1.00 63.97 267 THR A N 1
ATOM 2188 C CA . THR A 1 267 ? -0.432 4.825 3.867 1.00 63.97 267 THR A CA 1
ATOM 2189 C C . THR A 1 267 ? -1.479 4.036 4.646 1.00 63.97 267 THR A C 1
ATOM 2191 O O . THR A 1 267 ? -1.273 2.884 5.032 1.00 63.97 267 THR A O 1
ATOM 2194 N N . THR A 1 268 ? -2.642 4.644 4.882 1.00 66.38 268 THR A N 1
ATOM 2195 C CA . THR A 1 268 ? -3.778 3.964 5.525 1.00 66.38 268 THR A CA 1
ATOM 2196 C C . THR A 1 268 ? -4.356 2.860 4.635 1.00 66.38 268 THR A C 1
ATOM 2198 O O . THR A 1 268 ? -4.962 1.919 5.136 1.00 66.38 268 THR A O 1
ATOM 2201 N N . GLU A 1 269 ? -4.123 2.909 3.329 1.00 60.78 269 GLU A N 1
ATOM 2202 C CA . GLU A 1 269 ? -4.565 1.893 2.365 1.00 60.78 269 GLU A CA 1
ATOM 2203 C C . GLU A 1 269 ? -3.699 0.618 2.389 1.00 60.78 269 GLU A C 1
ATOM 2205 O O . GLU A 1 269 ? -4.049 -0.401 1.793 1.00 60.78 269 GLU A O 1
ATOM 2210 N N . GLY A 1 270 ? -2.589 0.636 3.134 1.00 63.75 270 GLY A N 1
ATOM 2211 C CA . GLY A 1 270 ? -1.514 -0.329 2.950 1.00 63.75 270 GLY A CA 1
ATOM 2212 C C . GLY A 1 270 ? -0.666 0.023 1.727 1.00 63.75 270 GLY A C 1
ATOM 2213 O O . GLY A 1 270 ? -1.012 0.886 0.918 1.00 63.75 270 GLY A O 1
ATOM 2214 N N . GLY A 1 271 ? 0.496 -0.613 1.625 1.00 74.38 271 GLY A N 1
ATOM 2215 C CA . GLY A 1 271 ? 1.478 -0.316 0.587 1.00 74.38 271 GLY A CA 1
ATOM 2216 C C . GLY A 1 271 ? 1.754 -1.544 -0.255 1.00 74.38 271 GLY A C 1
ATOM 2217 O O . GLY 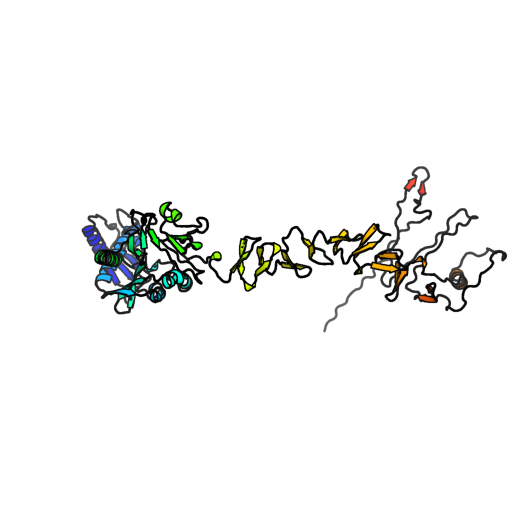A 1 271 ? 2.082 -2.603 0.283 1.00 74.38 271 GLY A O 1
ATOM 2218 N N . TYR A 1 272 ? 1.641 -1.409 -1.576 1.00 77.50 272 TYR A N 1
ATOM 2219 C CA . TYR A 1 272 ? 2.329 -2.338 -2.459 1.00 77.50 272 TYR A CA 1
ATOM 2220 C C . TYR A 1 272 ? 3.831 -2.063 -2.351 1.00 77.50 272 TYR A C 1
ATOM 2222 O O . TYR A 1 272 ? 4.266 -0.928 -2.538 1.00 77.50 272 TYR A O 1
ATOM 2230 N N . VAL A 1 273 ? 4.609 -3.090 -2.026 1.00 81.12 273 VAL A N 1
ATOM 2231 C CA . VAL A 1 273 ? 6.060 -3.007 -1.890 1.00 81.12 273 VAL A CA 1
ATOM 2232 C C . VAL A 1 273 ? 6.691 -3.799 -3.028 1.00 81.12 273 VAL A C 1
ATOM 2234 O O . VAL A 1 273 ? 6.782 -5.026 -2.937 1.00 81.12 273 VAL A O 1
ATOM 2237 N N . PRO A 1 274 ? 7.156 -3.117 -4.091 1.00 75.88 274 PRO A N 1
ATOM 2238 C CA . PRO A 1 274 ? 7.740 -3.778 -5.252 1.00 75.88 274 PRO A CA 1
ATOM 2239 C C . PRO A 1 274 ? 8.930 -4.682 -4.903 1.00 75.88 274 PRO A C 1
ATOM 2241 O O . PRO A 1 274 ? 9.099 -5.723 -5.526 1.00 75.88 274 PRO A O 1
ATOM 2244 N N . ALA A 1 275 ? 9.714 -4.315 -3.884 1.00 75.62 275 ALA A N 1
ATOM 2245 C CA . ALA A 1 275 ? 10.882 -5.074 -3.433 1.00 75.62 275 ALA A CA 1
ATOM 2246 C C . ALA A 1 275 ? 10.541 -6.464 -2.862 1.00 75.62 275 ALA A C 1
ATOM 2248 O O . ALA A 1 275 ? 11.417 -7.319 -2.768 1.00 75.62 275 ALA A O 1
ATOM 2249 N N . LEU A 1 276 ? 9.281 -6.699 -2.477 1.00 81.31 276 LEU A N 1
ATOM 2250 C CA . LEU A 1 276 ? 8.803 -7.994 -1.985 1.00 81.31 276 LEU A CA 1
ATOM 2251 C C . LEU A 1 276 ? 8.033 -8.788 -3.049 1.00 81.31 276 LEU A C 1
ATOM 2253 O O . LEU A 1 276 ? 7.582 -9.903 -2.778 1.00 81.31 276 LEU A O 1
ATOM 2257 N N . ASP A 1 277 ? 7.838 -8.221 -4.240 1.00 82.38 277 ASP A N 1
ATOM 2258 C CA . ASP A 1 277 ? 7.131 -8.894 -5.320 1.00 82.38 277 ASP A CA 1
ATOM 2259 C C . ASP A 1 277 ? 8.073 -9.882 -6.032 1.00 82.38 277 ASP A C 1
ATOM 2261 O O . ASP A 1 277 ? 9.024 -9.451 -6.691 1.00 82.38 277 ASP A O 1
ATOM 2265 N N . PRO A 1 278 ? 7.833 -11.205 -5.930 1.00 80.12 278 PRO A N 1
ATOM 2266 C CA . PRO A 1 278 ? 8.691 -12.197 -6.565 1.00 80.12 278 PRO A CA 1
ATOM 2267 C C . PRO A 1 278 ? 8.667 -12.111 -8.093 1.00 80.12 278 PRO A C 1
ATOM 2269 O O . PRO A 1 278 ? 9.590 -12.628 -8.718 1.00 80.12 278 PRO A O 1
ATOM 2272 N N . ASP A 1 279 ? 7.669 -11.463 -8.694 1.00 85.88 279 ASP A N 1
ATOM 2273 C CA . ASP A 1 279 ? 7.541 -11.288 -10.140 1.00 85.88 279 ASP A CA 1
ATOM 2274 C C . ASP A 1 279 ? 8.120 -9.957 -10.617 1.00 85.88 279 ASP A C 1
ATOM 2276 O O . ASP A 1 279 ? 7.971 -9.600 -11.790 1.00 85.88 279 ASP A O 1
ATOM 2280 N N . ARG A 1 280 ? 8.809 -9.219 -9.738 1.00 87.31 280 ARG A N 1
ATOM 2281 C CA . ARG A 1 280 ? 9.542 -8.007 -10.096 1.00 87.31 280 ARG A CA 1
ATOM 2282 C C . ARG A 1 280 ? 11.017 -8.110 -9.757 1.00 87.31 280 ARG A C 1
ATOM 2284 O O . ARG A 1 280 ? 11.455 -8.894 -8.922 1.00 87.31 280 ARG A O 1
ATOM 2291 N N . VAL A 1 281 ? 11.792 -7.316 -10.476 1.00 89.88 281 VAL A N 1
ATOM 2292 C CA . VAL A 1 281 ? 13.228 -7.118 -10.282 1.00 89.88 281 VAL A CA 1
ATOM 2293 C C . VAL A 1 281 ? 13.516 -5.627 -10.353 1.00 89.88 281 VAL A C 1
ATOM 2295 O O . VAL A 1 281 ? 12.792 -4.886 -11.020 1.00 89.88 281 VAL A O 1
ATOM 2298 N N . GLN A 1 282 ? 14.551 -5.177 -9.652 1.00 89.81 282 GLN A N 1
ATOM 2299 C CA . GLN A 1 282 ? 15.002 -3.796 -9.750 1.00 89.81 282 GLN A CA 1
ATOM 2300 C C . GLN A 1 282 ? 15.849 -3.624 -11.016 1.00 89.81 282 GLN A C 1
ATOM 2302 O O . GLN A 1 282 ? 16.804 -4.368 -11.242 1.00 89.81 282 GLN A O 1
ATOM 2307 N N . GLU A 1 283 ? 15.483 -2.655 -11.849 1.00 91.31 283 GLU A N 1
ATOM 2308 C CA . GLU A 1 283 ? 16.267 -2.242 -13.004 1.00 91.31 283 GLU A CA 1
ATOM 2309 C C . GLU A 1 283 ? 17.546 -1.555 -12.525 1.00 91.31 283 GLU A C 1
ATOM 2311 O O . GLU A 1 283 ? 17.495 -0.585 -11.770 1.00 91.31 283 GLU A O 1
ATOM 2316 N N . VAL A 1 284 ? 18.697 -2.044 -12.981 1.00 91.19 284 VAL A N 1
ATOM 2317 C CA . VAL A 1 284 ? 20.009 -1.585 -12.497 1.00 91.19 284 VAL A CA 1
ATOM 2318 C C . VAL A 1 284 ? 20.317 -0.132 -12.871 1.00 91.19 284 VAL A C 1
ATOM 2320 O O . VAL A 1 284 ? 21.060 0.534 -12.162 1.00 91.19 284 VAL A O 1
ATOM 2323 N N . LEU A 1 285 ? 19.727 0.374 -13.958 1.00 86.69 285 LEU A N 1
ATOM 2324 C CA . LEU A 1 285 ? 20.035 1.703 -14.500 1.00 86.69 285 LEU A CA 1
ATOM 2325 C C . LEU A 1 285 ? 19.120 2.809 -13.977 1.00 86.69 285 LEU A C 1
ATOM 2327 O O . LEU A 1 285 ? 19.555 3.943 -13.823 1.00 86.69 285 LEU A O 1
ATOM 2331 N N . THR A 1 286 ? 17.847 2.495 -13.740 1.00 86.56 286 THR A N 1
ATOM 2332 C CA . THR A 1 286 ? 16.845 3.488 -13.319 1.00 86.56 286 THR A CA 1
ATOM 2333 C C . THR A 1 286 ? 16.417 3.310 -11.866 1.00 86.56 286 THR A C 1
ATOM 2335 O O . THR A 1 286 ? 15.686 4.142 -11.339 1.00 86.56 286 THR A O 1
ATOM 2338 N N . HIS A 1 287 ? 16.816 2.201 -11.232 1.00 84.69 287 HIS A N 1
ATOM 2339 C CA . HIS A 1 287 ? 16.361 1.751 -9.914 1.00 84.69 287 HIS A CA 1
ATOM 2340 C C . HIS A 1 287 ? 14.846 1.498 -9.800 1.00 84.69 287 HIS A C 1
ATOM 2342 O O . HIS A 1 287 ? 14.356 1.179 -8.711 1.00 84.69 287 HIS A O 1
ATOM 2348 N N . ASN A 1 288 ? 14.105 1.564 -10.912 1.00 84.75 288 ASN A N 1
ATOM 2349 C CA . ASN A 1 288 ? 12.686 1.234 -10.961 1.00 84.75 288 ASN A CA 1
ATOM 2350 C C . ASN A 1 288 ? 12.470 -0.276 -10.873 1.00 84.75 288 ASN A C 1
ATOM 2352 O O . ASN A 1 288 ? 13.270 -1.068 -11.359 1.00 84.75 288 ASN A O 1
ATOM 2356 N N . HIS A 1 289 ? 11.345 -0.700 -10.304 1.00 86.69 289 HIS A N 1
ATOM 2357 C CA . HIS A 1 289 ? 10.978 -2.114 -10.311 1.00 86.69 289 HIS A CA 1
ATOM 2358 C C . HIS A 1 289 ? 10.210 -2.454 -11.586 1.00 86.69 289 HIS A C 1
ATOM 2360 O O . HIS A 1 289 ? 9.192 -1.833 -11.892 1.00 86.69 289 HIS A O 1
ATOM 2366 N N . ILE A 1 290 ? 10.639 -3.491 -12.290 1.00 91.00 290 ILE A N 1
ATOM 2367 C CA . ILE A 1 290 ? 10.046 -3.962 -13.546 1.00 91.00 290 ILE A CA 1
ATOM 2368 C C . ILE A 1 290 ? 9.584 -5.407 -13.388 1.00 91.00 290 ILE A C 1
ATOM 2370 O O . ILE A 1 290 ? 10.100 -6.129 -12.537 1.00 91.00 290 ILE A O 1
ATOM 2374 N N . SER A 1 291 ? 8.586 -5.832 -14.163 1.00 90.94 291 SER A N 1
ATOM 2375 C CA . SER A 1 291 ? 8.158 -7.233 -14.133 1.00 90.94 291 SER A CA 1
ATOM 2376 C C . SER A 1 291 ? 9.260 -8.131 -14.691 1.00 90.94 291 SER A C 1
ATOM 2378 O O . SER A 1 291 ? 9.865 -7.791 -15.703 1.00 90.94 291 SER A O 1
ATOM 2380 N N . LYS A 1 292 ? 9.490 -9.298 -14.081 1.00 90.88 292 LYS A N 1
ATOM 2381 C CA . LYS A 1 292 ? 10.443 -10.311 -14.559 1.00 90.88 292 LYS A CA 1
ATOM 2382 C C . LYS A 1 292 ? 10.189 -10.721 -16.008 1.00 90.88 292 LYS A C 1
ATOM 2384 O O . LYS A 1 292 ? 11.145 -10.957 -16.731 1.00 90.88 292 LYS A O 1
ATOM 2389 N N . LYS A 1 293 ? 8.924 -10.752 -16.446 1.00 93.00 293 LYS A N 1
ATOM 2390 C CA . LYS A 1 293 ? 8.550 -11.058 -17.841 1.00 93.00 293 LYS A CA 1
ATOM 2391 C C . LYS A 1 293 ? 9.041 -9.995 -18.837 1.00 93.00 293 LYS A C 1
ATOM 2393 O O . LYS A 1 293 ? 9.300 -10.300 -19.996 1.00 93.00 293 LYS A O 1
ATOM 2398 N N . ASP A 1 294 ? 9.164 -8.757 -18.363 1.00 94.56 294 ASP A N 1
ATOM 2399 C CA . ASP A 1 294 ? 9.579 -7.589 -19.137 1.00 94.56 294 ASP A CA 1
ATOM 2400 C C . ASP A 1 294 ? 11.046 -7.231 -18.859 1.00 94.56 294 ASP A C 1
ATOM 2402 O O . ASP A 1 294 ? 11.542 -6.228 -19.367 1.00 94.56 294 ASP A O 1
ATOM 2406 N N . ALA A 1 295 ? 11.748 -8.025 -18.051 1.00 94.88 295 ALA A N 1
ATOM 2407 C CA . ALA A 1 295 ? 13.128 -7.803 -17.662 1.00 94.88 295 ALA A CA 1
ATOM 2408 C C . ALA A 1 295 ? 14.047 -8.795 -18.371 1.00 94.88 295 ALA A C 1
ATOM 2410 O O . ALA A 1 295 ? 13.746 -9.982 -18.467 1.00 94.88 295 ALA A O 1
ATOM 2411 N N . VAL A 1 296 ? 15.213 -8.332 -18.805 1.00 94.56 296 VAL A N 1
ATOM 2412 C CA . VAL A 1 296 ? 16.284 -9.206 -19.294 1.00 94.56 296 VAL A CA 1
ATOM 2413 C C . VAL A 1 296 ? 17.492 -9.004 -18.396 1.00 94.56 296 VAL A C 1
ATOM 2415 O O . VAL A 1 296 ? 17.847 -7.872 -18.057 1.00 94.56 296 VAL A O 1
ATOM 2418 N N . ARG A 1 297 ? 18.118 -10.106 -17.984 1.00 93.50 297 ARG A N 1
ATOM 2419 C CA . ARG A 1 297 ? 19.359 -10.054 -17.215 1.00 93.50 297 ARG A CA 1
ATOM 2420 C C . ARG A 1 297 ? 20.509 -9.728 -18.162 1.00 93.50 297 ARG A C 1
ATOM 2422 O O . ARG A 1 297 ? 20.826 -10.521 -19.042 1.00 93.50 297 ARG A O 1
ATOM 2429 N N . VAL A 1 298 ? 21.139 -8.578 -17.966 1.00 92.25 298 VAL A N 1
ATOM 2430 C CA . VAL A 1 298 ? 22.260 -8.112 -18.780 1.00 92.25 298 VAL A CA 1
ATOM 2431 C C . VAL A 1 298 ? 23.555 -8.331 -18.005 1.00 92.25 298 VAL A C 1
ATOM 2433 O O . VAL A 1 298 ? 23.791 -7.694 -16.976 1.00 92.25 298 VAL A O 1
ATOM 2436 N N . LYS A 1 299 ? 24.403 -9.244 -18.500 1.00 89.12 299 LYS A N 1
ATOM 2437 C CA . LYS A 1 299 ? 25.660 -9.654 -17.846 1.00 89.12 299 LYS A CA 1
ATOM 2438 C C . LYS A 1 299 ? 26.577 -8.460 -17.562 1.00 89.12 299 LYS A C 1
ATOM 2440 O O . LYS A 1 299 ? 27.098 -8.355 -16.458 1.00 89.12 299 LYS A O 1
ATOM 2445 N N . ARG A 1 300 ? 26.702 -7.540 -18.525 1.00 86.31 300 ARG A N 1
ATOM 2446 C CA . ARG A 1 300 ? 27.547 -6.333 -18.452 1.00 86.31 300 ARG A CA 1
ATOM 2447 C C . ARG A 1 300 ? 27.240 -5.446 -17.244 1.00 86.31 300 ARG A C 1
ATOM 2449 O O . ARG A 1 300 ? 28.162 -4.935 -16.625 1.00 86.31 300 ARG A O 1
ATOM 2456 N N . TYR A 1 301 ? 25.965 -5.292 -16.890 1.00 89.38 301 TYR A N 1
ATOM 2457 C CA . TYR A 1 301 ? 25.551 -4.472 -15.745 1.00 89.38 301 TYR A CA 1
ATOM 2458 C C . TYR A 1 301 ? 25.374 -5.287 -14.460 1.00 89.38 301 TYR A C 1
ATOM 2460 O O . TYR A 1 301 ? 24.952 -4.737 -13.449 1.00 89.38 301 TYR A O 1
ATOM 2468 N N . ASN A 1 302 ? 25.627 -6.601 -14.507 1.00 91.62 302 ASN A N 1
ATOM 2469 C CA . ASN A 1 302 ? 25.317 -7.544 -13.433 1.00 91.62 302 ASN A CA 1
ATOM 2470 C C . ASN A 1 302 ? 23.897 -7.345 -12.856 1.00 91.62 302 ASN A C 1
ATOM 2472 O O . ASN A 1 302 ? 23.684 -7.353 -11.644 1.00 91.62 302 ASN A O 1
ATOM 2476 N N . GLY A 1 303 ? 22.908 -7.130 -13.727 1.00 93.12 303 GLY A N 1
ATOM 2477 C CA . GLY A 1 303 ? 21.579 -6.700 -13.298 1.00 93.12 303 GLY A CA 1
ATOM 2478 C C . GLY A 1 303 ? 20.499 -6.907 -14.348 1.00 93.12 303 GLY A C 1
ATOM 2479 O O . GLY A 1 303 ? 20.739 -7.486 -15.407 1.00 93.12 303 GLY A O 1
ATOM 2480 N N . TYR A 1 304 ? 19.289 -6.452 -14.036 1.00 94.62 304 TYR A N 1
ATOM 2481 C CA . TYR A 1 304 ? 18.148 -6.513 -14.945 1.00 94.62 304 TYR A CA 1
ATOM 2482 C C . TYR A 1 304 ? 17.934 -5.163 -15.627 1.00 94.62 304 TYR A C 1
ATOM 2484 O O . TYR A 1 304 ? 18.098 -4.115 -15.003 1.00 94.62 304 TYR A O 1
ATOM 2492 N N . VAL A 1 305 ? 17.551 -5.196 -16.901 1.00 94.38 305 VAL A N 1
ATOM 2493 C CA . VAL A 1 305 ? 17.168 -4.020 -17.693 1.00 94.38 305 VAL A CA 1
ATOM 2494 C C . VAL A 1 305 ? 15.809 -4.283 -18.331 1.00 94.38 305 VAL A C 1
ATOM 2496 O O . VAL A 1 305 ? 15.474 -5.426 -18.654 1.00 94.38 305 VAL A O 1
ATOM 2499 N N . LEU A 1 306 ? 14.998 -3.238 -18.485 1.00 94.56 306 LEU A N 1
ATOM 2500 C CA . LEU A 1 306 ? 13.695 -3.352 -19.129 1.00 94.56 306 LEU A CA 1
ATOM 2501 C C . LEU A 1 306 ? 13.859 -3.724 -20.609 1.00 94.56 306 LEU A C 1
ATOM 2503 O O . LEU A 1 306 ? 14.563 -3.043 -21.346 1.00 94.56 306 LEU A O 1
ATOM 2507 N N . LYS A 1 307 ? 13.157 -4.762 -21.072 1.00 94.69 307 LYS A N 1
ATOM 2508 C CA . LYS A 1 307 ? 13.286 -5.349 -22.417 1.00 94.69 307 LYS A CA 1
ATOM 2509 C C . LYS A 1 307 ? 13.196 -4.318 -23.548 1.00 94.69 307 LYS A C 1
ATOM 2511 O O . LYS A 1 307 ? 13.948 -4.404 -24.510 1.00 94.69 307 LYS A O 1
ATOM 2516 N N . LYS A 1 308 ? 12.328 -3.306 -23.422 1.00 93.81 308 LYS A N 1
ATOM 2517 C CA . LYS A 1 308 ? 12.166 -2.230 -24.426 1.00 93.81 308 LYS A CA 1
ATOM 2518 C C . LYS A 1 308 ? 13.387 -1.297 -24.548 1.00 93.81 308 LYS A C 1
ATOM 2520 O O . LYS A 1 308 ? 13.552 -0.609 -25.559 1.00 93.81 308 LYS A O 1
ATOM 2525 N N . ASN A 1 309 ? 14.217 -1.271 -23.508 1.00 93.62 309 ASN A N 1
ATOM 2526 C CA . ASN A 1 309 ? 15.426 -0.461 -23.400 1.00 93.62 309 ASN A CA 1
ATOM 2527 C C . ASN A 1 309 ? 16.679 -1.248 -23.803 1.00 93.62 309 ASN A C 1
ATOM 2529 O O . ASN A 1 309 ? 17.781 -0.751 -23.603 1.00 93.62 309 ASN A O 1
ATOM 2533 N N . ILE A 1 310 ? 16.528 -2.460 -24.342 1.00 93.81 310 ILE A N 1
ATOM 2534 C CA . ILE A 1 310 ? 17.649 -3.323 -24.700 1.00 93.81 310 ILE A CA 1
ATOM 2535 C C . ILE A 1 310 ? 17.842 -3.358 -26.209 1.00 93.81 310 ILE A C 1
ATOM 2537 O O . ILE A 1 310 ? 16.881 -3.351 -26.977 1.00 93.81 310 ILE A O 1
ATOM 2541 N N . VAL A 1 311 ? 19.106 -3.419 -26.602 1.00 92.12 311 VAL A N 1
ATOM 2542 C CA . VAL A 1 311 ? 19.578 -3.656 -27.961 1.00 92.12 311 VAL A CA 1
ATOM 2543 C C . VAL A 1 311 ? 20.401 -4.940 -27.940 1.00 92.12 311 VAL A C 1
ATOM 2545 O O . VAL A 1 311 ? 21.219 -5.127 -27.040 1.00 92.12 311 VAL A O 1
ATOM 2548 N N . ASN A 1 312 ? 20.174 -5.832 -28.903 1.00 91.00 312 ASN A N 1
ATOM 2549 C CA . ASN A 1 312 ? 21.060 -6.966 -29.144 1.00 91.00 312 ASN A CA 1
ATOM 2550 C C . ASN A 1 312 ? 22.074 -6.563 -30.221 1.00 91.00 312 ASN A C 1
ATOM 2552 O O . ASN A 1 312 ? 21.668 -6.221 -31.330 1.00 91.00 312 ASN A O 1
ATOM 2556 N N . ILE A 1 313 ? 23.362 -6.578 -29.884 1.00 86.69 313 ILE A N 1
ATOM 2557 C CA . ILE A 1 313 ? 24.457 -6.334 -30.823 1.00 86.69 313 ILE A CA 1
ATOM 2558 C C . ILE A 1 313 ? 25.338 -7.576 -30.791 1.00 86.69 313 ILE A C 1
ATOM 2560 O O . ILE A 1 313 ? 25.956 -7.874 -29.772 1.00 86.69 313 ILE A O 1
ATOM 2564 N N . ASN A 1 314 ? 25.373 -8.311 -31.904 1.00 85.62 314 ASN A N 1
ATOM 2565 C CA . ASN A 1 314 ? 26.186 -9.519 -32.074 1.00 85.62 314 ASN A CA 1
ATOM 2566 C C . ASN A 1 314 ? 25.971 -10.593 -30.987 1.00 85.62 314 ASN A C 1
ATOM 2568 O O . ASN A 1 314 ? 26.908 -11.276 -30.588 1.00 85.62 314 ASN A O 1
ATOM 2572 N N . GLY A 1 315 ? 24.734 -10.756 -30.505 1.00 85.69 315 GLY A N 1
ATOM 2573 C CA . GLY A 1 315 ? 24.382 -11.753 -29.490 1.00 85.69 315 GLY A CA 1
ATOM 2574 C C . GLY A 1 315 ? 24.492 -11.254 -28.047 1.00 85.69 315 GLY A C 1
ATOM 2575 O O . GLY A 1 315 ? 23.908 -11.874 -27.157 1.00 85.69 315 GLY A O 1
ATOM 2576 N N . ASP A 1 316 ? 25.142 -10.111 -27.821 1.00 87.12 316 ASP A N 1
ATOM 2577 C CA . ASP A 1 316 ? 25.222 -9.461 -26.517 1.00 87.12 316 ASP A CA 1
ATOM 2578 C C . ASP A 1 316 ? 24.119 -8.412 -26.336 1.00 87.12 316 ASP A C 1
ATOM 2580 O O . ASP A 1 316 ? 23.699 -7.727 -27.270 1.00 87.12 316 ASP A O 1
ATOM 2584 N N . TYR A 1 317 ? 23.636 -8.278 -25.100 1.00 91.81 317 TYR A N 1
ATOM 2585 C CA . TYR A 1 317 ? 22.594 -7.318 -24.746 1.00 91.81 317 TYR A CA 1
ATOM 2586 C C . TYR A 1 317 ? 23.193 -6.054 -24.133 1.00 91.81 317 TYR A C 1
ATOM 2588 O O . TYR A 1 317 ? 23.912 -6.115 -23.134 1.00 91.81 317 TYR A O 1
ATOM 2596 N N . TYR A 1 318 ? 22.811 -4.904 -24.678 1.00 90.62 318 TYR A N 1
ATOM 2597 C CA . TYR A 1 318 ? 23.192 -3.579 -24.198 1.00 90.62 318 TYR A CA 1
ATOM 2598 C C . TYR A 1 318 ? 21.951 -2.769 -23.856 1.00 90.62 318 TYR A C 1
ATOM 2600 O O . TYR A 1 318 ? 20.883 -2.962 -24.435 1.00 90.62 318 TYR A O 1
ATOM 2608 N N . SER A 1 319 ? 22.082 -1.842 -22.915 1.00 89.69 319 SER A N 1
ATOM 2609 C CA . SER A 1 319 ? 21.045 -0.847 -22.668 1.00 89.69 319 SER A CA 1
ATOM 2610 C C . SER A 1 319 ? 21.175 0.305 -23.653 1.00 89.69 319 SER A C 1
ATOM 2612 O O . SER A 1 319 ? 22.281 0.785 -23.871 1.00 89.69 319 SER A O 1
ATOM 2614 N N . LYS A 1 320 ? 20.053 0.839 -24.146 1.00 89.31 320 LYS A N 1
ATOM 2615 C CA . LYS A 1 320 ? 20.003 2.091 -24.926 1.00 89.31 320 LYS A CA 1
ATOM 2616 C C . LYS A 1 320 ? 20.599 3.296 -24.184 1.00 89.31 320 LYS A C 1
ATOM 2618 O O . LYS A 1 320 ? 20.886 4.308 -24.806 1.00 89.31 320 LYS A O 1
ATOM 2623 N N . TYR A 1 321 ? 20.772 3.197 -22.865 1.00 86.00 321 TYR A N 1
ATOM 2624 C CA . TYR A 1 321 ? 21.414 4.220 -22.036 1.00 86.00 321 TYR A CA 1
ATOM 2625 C C . TYR A 1 321 ? 22.931 4.024 -21.876 1.00 86.00 321 TYR A C 1
ATOM 2627 O O . TYR A 1 321 ? 23.573 4.813 -21.182 1.00 86.00 321 TYR A O 1
ATOM 2635 N N . ASP A 1 322 ? 23.513 2.962 -22.439 1.00 85.50 322 ASP A N 1
ATOM 2636 C CA . ASP A 1 322 ? 24.956 2.737 -22.366 1.00 85.50 322 ASP A CA 1
ATOM 2637 C C . ASP A 1 322 ? 25.683 3.822 -23.163 1.00 85.50 322 ASP A C 1
ATOM 2639 O O . ASP A 1 322 ? 25.438 4.002 -24.352 1.00 85.50 322 ASP A O 1
ATOM 2643 N N . LYS A 1 323 ? 26.610 4.534 -22.516 1.00 86.25 323 LYS A N 1
ATOM 2644 C CA . LYS A 1 323 ? 27.406 5.592 -23.159 1.00 86.25 323 LYS A CA 1
ATOM 2645 C C . LYS A 1 323 ? 28.320 5.055 -24.264 1.00 86.25 323 LYS A C 1
ATOM 2647 O O . LYS A 1 323 ? 28.830 5.839 -25.061 1.00 86.25 323 LYS A O 1
ATOM 2652 N N . ALA A 1 324 ? 28.562 3.744 -24.283 1.00 87.56 324 ALA A N 1
ATOM 2653 C CA . ALA A 1 324 ? 29.277 3.084 -25.361 1.00 87.56 324 ALA A CA 1
ATOM 2654 C C . ALA A 1 324 ? 28.408 2.879 -26.610 1.00 87.56 324 ALA A C 1
ATOM 2656 O O . ALA A 1 324 ? 28.969 2.536 -27.644 1.00 87.56 324 ALA A O 1
ATOM 2657 N N . LEU A 1 325 ? 27.085 3.075 -26.540 1.00 89.69 325 LEU A N 1
ATOM 2658 C CA . LEU A 1 325 ? 26.214 3.002 -27.707 1.00 89.69 325 LEU A CA 1
ATOM 2659 C C . LEU A 1 325 ? 26.064 4.354 -28.401 1.00 89.69 325 LEU A C 1
ATOM 2661 O O . LEU A 1 325 ? 25.963 5.402 -27.766 1.00 89.69 325 LEU A O 1
ATOM 2665 N N . VAL A 1 326 ? 25.989 4.296 -29.722 1.00 90.44 326 VAL A N 1
ATOM 2666 C CA . VAL A 1 326 ? 25.640 5.405 -30.609 1.00 90.44 326 VAL A CA 1
ATOM 2667 C C . VAL A 1 326 ? 24.539 4.939 -31.558 1.00 90.44 326 VAL A C 1
ATOM 2669 O O . VAL A 1 326 ? 24.517 3.776 -31.957 1.00 90.44 326 VAL A O 1
ATOM 2672 N N . GLU A 1 327 ? 23.601 5.821 -31.891 1.00 92.06 327 GLU A N 1
ATOM 2673 C CA . GLU A 1 327 ? 22.531 5.524 -32.847 1.00 92.06 327 GLU A CA 1
ATOM 2674 C C . GLU A 1 327 ? 22.951 5.994 -34.247 1.00 92.06 327 GLU A C 1
ATOM 2676 O O . GLU A 1 327 ? 23.194 7.176 -34.481 1.00 92.06 327 GLU A O 1
ATOM 2681 N N . SER A 1 328 ? 23.069 5.044 -35.166 1.00 91.62 328 SER A N 1
ATOM 2682 C CA . SER A 1 328 ? 23.228 5.232 -36.603 1.00 91.62 328 SER A CA 1
ATOM 2683 C C . SER A 1 328 ? 21.856 5.212 -37.269 1.00 91.62 328 SER A C 1
ATOM 2685 O O . SER A 1 328 ? 21.047 4.321 -36.999 1.00 91.62 328 SER A O 1
ATOM 2687 N N . LYS A 1 329 ? 21.594 6.138 -38.199 1.00 89.44 329 LYS A N 1
ATOM 2688 C CA . LYS A 1 329 ? 20.363 6.082 -39.007 1.00 89.44 329 LYS A CA 1
ATOM 2689 C C . LYS A 1 329 ? 20.345 4.885 -39.955 1.00 89.44 329 LYS A C 1
ATOM 2691 O O . LYS A 1 329 ? 19.269 4.417 -40.312 1.00 89.44 329 LYS A O 1
ATOM 2696 N N . ILE A 1 330 ? 21.525 4.422 -40.368 1.00 88.75 330 ILE A N 1
ATOM 2697 C CA . ILE A 1 330 ? 21.690 3.340 -41.341 1.00 88.75 330 ILE A CA 1
ATOM 2698 C C . ILE A 1 330 ? 21.720 1.988 -40.623 1.00 88.75 330 ILE A C 1
ATOM 2700 O O . ILE A 1 330 ? 21.011 1.066 -41.017 1.00 88.75 330 ILE A O 1
ATOM 2704 N N . ASP A 1 331 ? 22.499 1.879 -39.545 1.00 89.19 331 ASP A N 1
ATOM 2705 C CA . ASP A 1 331 ? 22.771 0.600 -38.880 1.00 89.19 331 ASP A CA 1
ATOM 2706 C C . ASP A 1 331 ? 22.043 0.398 -37.542 1.00 89.19 331 ASP A C 1
ATOM 2708 O O . ASP A 1 331 ? 22.172 -0.656 -36.917 1.00 89.19 331 ASP A O 1
ATOM 2712 N N . GLY A 1 332 ? 21.266 1.382 -37.086 1.00 91.25 332 GLY A N 1
ATOM 2713 C CA . GLY A 1 332 ? 20.654 1.358 -35.761 1.00 91.25 332 GLY A CA 1
ATOM 2714 C C . GLY A 1 332 ? 21.695 1.557 -34.657 1.00 91.25 332 GLY A C 1
ATOM 2715 O O . GLY A 1 332 ? 22.582 2.394 -34.764 1.00 91.25 332 GLY A O 1
ATOM 2716 N N . PHE A 1 333 ? 21.595 0.820 -33.553 1.00 90.50 333 PHE A N 1
ATOM 2717 C CA . PHE A 1 333 ? 22.507 0.998 -32.419 1.00 90.50 333 PHE A CA 1
ATOM 2718 C C . PHE A 1 333 ? 23.837 0.267 -32.628 1.00 90.50 333 PHE A C 1
ATOM 2720 O O . PHE A 1 333 ? 23.863 -0.944 -32.838 1.00 90.50 333 PHE A O 1
ATOM 2727 N N . LEU A 1 334 ? 24.936 1.002 -32.480 1.00 90.81 334 LEU A N 1
ATOM 2728 C CA . LEU A 1 334 ? 26.308 0.525 -32.631 1.00 90.81 334 LEU A CA 1
ATOM 2729 C C . LEU A 1 334 ? 27.112 0.762 -31.359 1.00 90.81 334 LEU A C 1
ATOM 2731 O O . LEU A 1 334 ? 26.836 1.695 -30.609 1.00 90.81 334 LEU A O 1
ATOM 2735 N N . LEU A 1 335 ? 28.166 -0.026 -31.156 1.00 88.38 335 LEU A N 1
ATOM 2736 C CA . LEU A 1 335 ? 29.210 0.331 -30.199 1.00 88.38 335 LEU A CA 1
ATOM 2737 C C . LEU A 1 335 ? 30.098 1.423 -30.796 1.00 88.38 335 LEU A C 1
ATOM 2739 O O . LEU A 1 335 ? 30.556 1.300 -31.928 1.00 88.38 335 LEU A O 1
ATOM 2743 N N . LYS A 1 336 ? 30.395 2.460 -30.011 1.00 91.38 336 LYS A N 1
ATOM 2744 C CA . LYS A 1 336 ? 31.208 3.611 -30.420 1.00 91.38 336 LYS A CA 1
ATOM 2745 C C . LYS A 1 336 ? 32.580 3.194 -30.960 1.00 91.38 336 LYS A C 1
ATOM 2747 O O . LYS A 1 336 ? 33.041 3.751 -31.949 1.00 91.38 336 LYS A O 1
ATOM 2752 N N . GLU A 1 337 ? 33.207 2.189 -30.353 1.00 92.00 337 GLU A N 1
ATOM 2753 C CA . GLU A 1 337 ? 34.495 1.622 -30.796 1.00 92.00 337 GLU A CA 1
ATOM 2754 C C . GLU A 1 337 ? 34.416 0.882 -32.144 1.00 92.00 337 GLU A C 1
ATOM 2756 O O . GLU A 1 337 ? 35.408 0.797 -32.865 1.00 92.00 337 GLU A O 1
ATOM 2761 N N . ASN A 1 338 ? 33.221 0.413 -32.512 1.00 92.75 338 ASN A N 1
ATOM 2762 C CA . ASN A 1 338 ? 32.933 -0.264 -33.776 1.00 92.75 338 ASN A CA 1
ATOM 2763 C C . ASN A 1 338 ? 32.288 0.673 -34.804 1.00 92.75 338 ASN A C 1
ATOM 2765 O O . ASN A 1 338 ? 31.790 0.205 -35.825 1.00 92.75 338 ASN A O 1
ATOM 2769 N N . SER A 1 339 ? 32.279 1.981 -34.545 1.00 94.44 339 SER A N 1
ATOM 2770 C CA . SER A 1 339 ? 31.666 2.972 -35.427 1.00 94.44 339 SER A CA 1
ATOM 2771 C C . SER A 1 339 ? 32.713 3.861 -36.093 1.00 94.44 339 SER A C 1
ATOM 2773 O O . SER A 1 339 ? 33.751 4.169 -35.506 1.00 94.44 339 SER A O 1
ATOM 2775 N N . VAL A 1 340 ? 32.439 4.272 -37.329 1.00 96.12 340 VAL A N 1
ATOM 2776 C CA . VAL A 1 340 ? 33.233 5.247 -38.093 1.00 96.12 340 VAL A CA 1
ATOM 2777 C C . VAL A 1 340 ? 32.296 6.277 -38.726 1.00 96.12 340 VAL A C 1
ATOM 2779 O O . VAL A 1 340 ? 31.135 5.962 -38.972 1.00 96.12 340 VAL A O 1
ATOM 2782 N N . ASN A 1 341 ? 32.770 7.499 -38.983 1.00 96.25 341 ASN A N 1
ATOM 2783 C CA . ASN A 1 341 ? 31.973 8.504 -39.695 1.00 96.25 341 ASN A CA 1
ATOM 2784 C C . ASN A 1 341 ? 31.958 8.197 -41.196 1.00 96.25 341 ASN A C 1
ATOM 2786 O O . ASN A 1 341 ? 33.014 8.025 -41.810 1.00 96.25 341 ASN A O 1
ATOM 2790 N N . GLU A 1 342 ? 30.766 8.155 -41.777 1.00 94.81 342 GLU A N 1
ATOM 2791 C CA . GLU A 1 342 ? 30.559 8.070 -43.215 1.00 94.81 342 GLU A CA 1
ATOM 2792 C C . GLU A 1 342 ? 30.925 9.408 -43.863 1.00 94.81 342 GLU A C 1
ATOM 2794 O O . GLU A 1 342 ? 30.534 10.473 -43.389 1.00 94.81 342 GLU A O 1
ATOM 2799 N N . TYR A 1 343 ? 31.727 9.364 -44.924 1.00 93.44 343 TYR A N 1
ATOM 2800 C CA . TYR A 1 343 ? 32.377 10.551 -45.478 1.00 93.44 343 TYR A CA 1
ATOM 2801 C C . TYR A 1 343 ? 31.394 11.628 -45.972 1.00 93.44 343 TYR A C 1
ATOM 2803 O O . TYR A 1 343 ? 31.654 12.816 -45.799 1.00 93.44 343 TYR A O 1
ATOM 2811 N N . PHE A 1 344 ? 30.265 11.242 -46.571 1.00 88.62 344 PHE A N 1
ATOM 2812 C CA . PHE A 1 344 ? 29.360 12.177 -47.254 1.00 88.62 344 PHE A CA 1
ATOM 2813 C C . PHE A 1 344 ? 28.287 12.764 -46.341 1.00 88.62 344 PHE A C 1
ATOM 2815 O O . PHE A 1 344 ? 27.890 13.917 -46.484 1.00 88.62 344 PHE A O 1
ATOM 2822 N N . SER A 1 345 ? 27.770 11.950 -45.438 1.00 91.44 345 SER A N 1
ATOM 2823 C CA . SER A 1 345 ? 26.687 12.270 -44.518 1.00 91.44 345 SER A CA 1
ATOM 2824 C C . SER A 1 345 ? 27.210 12.678 -43.143 1.00 91.44 345 SER A C 1
ATOM 2826 O O . SER A 1 345 ? 26.468 13.294 -42.379 1.00 91.44 345 SER A O 1
ATOM 2828 N N . ASN A 1 346 ? 28.476 12.362 -42.833 1.00 92.56 346 ASN A N 1
ATOM 2829 C CA . ASN A 1 346 ? 29.074 12.474 -41.502 1.00 92.56 346 ASN A CA 1
ATOM 2830 C C . ASN A 1 346 ? 28.288 11.690 -40.430 1.00 92.56 346 ASN A C 1
ATOM 2832 O O . ASN A 1 346 ? 28.385 11.978 -39.237 1.00 92.56 346 ASN A O 1
ATOM 2836 N N . GLU A 1 347 ? 27.478 10.713 -40.847 1.00 93.75 347 GLU A N 1
ATOM 2837 C CA . GLU A 1 347 ? 26.736 9.838 -39.946 1.00 93.75 347 GLU A CA 1
ATOM 2838 C C . GLU A 1 347 ? 27.613 8.670 -39.493 1.00 93.75 347 GLU A C 1
ATOM 2840 O O . GLU A 1 347 ? 28.447 8.168 -40.244 1.00 93.75 347 GLU A O 1
ATOM 2845 N N . LEU A 1 348 ? 27.421 8.209 -38.257 1.00 94.56 348 LEU A N 1
ATOM 2846 C CA . LEU A 1 348 ? 28.117 7.027 -37.752 1.00 94.56 348 LEU A CA 1
ATOM 2847 C C . LEU A 1 348 ? 27.589 5.771 -38.448 1.00 94.56 348 LEU A C 1
ATOM 2849 O O . LEU A 1 348 ? 26.378 5.574 -38.529 1.00 94.56 348 LEU A O 1
ATOM 2853 N N . ILE A 1 349 ? 28.490 4.907 -38.901 1.00 95.88 349 ILE A N 1
ATOM 2854 C CA . ILE A 1 349 ? 28.189 3.619 -39.536 1.00 95.88 349 ILE A CA 1
ATOM 2855 C C . ILE A 1 349 ? 29.020 2.498 -38.912 1.00 95.88 349 ILE A C 1
ATOM 2857 O O . ILE A 1 349 ? 30.065 2.748 -38.306 1.00 95.88 349 ILE A O 1
ATOM 2861 N N . ASP A 1 350 ? 28.562 1.256 -39.060 1.00 94.56 350 ASP A N 1
ATOM 2862 C CA . ASP A 1 350 ? 29.272 0.070 -38.583 1.00 94.56 350 ASP A CA 1
ATOM 2863 C C . ASP A 1 350 ? 30.580 -0.114 -39.363 1.00 94.56 350 ASP A C 1
ATOM 2865 O O . ASP A 1 350 ? 30.584 -0.268 -40.587 1.00 94.56 350 ASP A O 1
ATOM 2869 N N . LYS A 1 351 ? 31.712 -0.152 -38.653 1.00 94.81 351 LYS A N 1
ATOM 2870 C CA . LYS A 1 351 ? 33.044 -0.336 -39.241 1.00 94.81 351 LYS A CA 1
ATOM 2871 C C . LYS A 1 351 ? 33.149 -1.621 -40.071 1.00 94.81 351 LYS A C 1
ATOM 2873 O O . LYS A 1 351 ? 33.868 -1.638 -41.064 1.00 94.81 351 LYS A O 1
ATOM 2878 N N . THR A 1 352 ? 32.423 -2.682 -39.715 1.00 93.88 352 THR A N 1
ATOM 2879 C CA . THR A 1 352 ? 32.400 -3.952 -40.469 1.00 93.88 352 THR A CA 1
ATOM 2880 C C . THR A 1 352 ? 31.617 -3.850 -41.781 1.00 93.88 352 THR A C 1
ATOM 2882 O O . THR A 1 352 ? 31.841 -4.632 -42.716 1.00 93.88 352 THR A O 1
ATOM 2885 N N . LYS A 1 353 ? 30.727 -2.858 -41.886 1.00 95.19 353 LYS A N 1
ATOM 2886 C CA . LYS A 1 353 ? 29.952 -2.526 -43.087 1.00 95.19 353 LYS A CA 1
ATOM 2887 C C . LYS A 1 353 ? 30.477 -1.295 -43.816 1.00 95.19 353 LYS A C 1
ATOM 2889 O O . LYS A 1 353 ? 29.910 -0.913 -44.835 1.00 95.19 353 LYS A O 1
ATOM 2894 N N . ALA A 1 354 ? 31.558 -0.699 -43.337 1.00 96.12 354 ALA A N 1
ATOM 2895 C CA . ALA A 1 354 ? 32.252 0.378 -44.011 1.00 96.12 354 ALA A CA 1
ATOM 2896 C C . ALA A 1 354 ? 33.339 -0.170 -44.948 1.00 96.12 354 ALA A C 1
ATOM 2898 O O . ALA A 1 354 ? 33.900 -1.245 -44.728 1.00 96.12 354 ALA A O 1
ATOM 2899 N N . VAL A 1 355 ? 33.655 0.592 -45.990 1.00 95.94 355 VAL A N 1
ATOM 2900 C CA . VAL A 1 355 ? 34.835 0.407 -46.837 1.00 95.94 355 VAL A CA 1
ATOM 2901 C C . VAL A 1 355 ? 35.591 1.728 -46.868 1.00 95.94 355 VAL A C 1
ATOM 2903 O O . VAL A 1 355 ? 34.978 2.782 -47.031 1.00 95.94 355 VAL A O 1
ATOM 2906 N N . TYR A 1 356 ? 36.908 1.694 -46.680 1.00 95.50 356 TYR A N 1
ATOM 2907 C CA . TYR A 1 356 ? 37.733 2.892 -46.817 1.00 95.50 356 TYR A CA 1
ATOM 2908 C C . TYR A 1 356 ? 37.934 3.208 -48.304 1.00 95.50 356 TYR A C 1
ATOM 2910 O O . TYR A 1 356 ? 38.362 2.341 -49.063 1.00 95.50 356 TYR A O 1
ATOM 2918 N N . SER A 1 357 ? 37.609 4.429 -48.724 1.00 93.62 357 SER A N 1
ATOM 2919 C CA . SER A 1 357 ? 37.866 4.917 -50.078 1.00 93.62 357 SER A CA 1
ATOM 2920 C C . SER A 1 357 ? 39.118 5.782 -50.075 1.00 93.62 357 SER A C 1
ATOM 2922 O O . SER A 1 357 ? 39.143 6.851 -49.461 1.00 93.62 357 SER A O 1
ATOM 2924 N N . GLU A 1 358 ? 40.147 5.345 -50.802 1.00 90.81 358 GLU A N 1
ATOM 2925 C CA . GLU A 1 358 ? 41.377 6.122 -50.986 1.00 90.81 358 GLU A CA 1
ATOM 2926 C C . GLU A 1 358 ? 41.120 7.469 -51.670 1.00 90.81 358 GLU A C 1
ATOM 2928 O O . GLU A 1 358 ? 41.759 8.464 -51.325 1.00 90.81 358 GLU A O 1
ATOM 2933 N N . LYS A 1 359 ? 40.145 7.513 -52.588 1.00 88.94 359 LYS A N 1
ATOM 2934 C CA . LYS A 1 359 ? 39.723 8.718 -53.312 1.00 88.94 359 LYS A CA 1
ATOM 2935 C C . LYS A 1 359 ? 39.209 9.803 -52.369 1.00 88.94 359 LYS A C 1
ATOM 2937 O O . LYS A 1 359 ? 39.588 10.963 -52.494 1.00 88.94 359 LYS A O 1
ATOM 2942 N N . HIS A 1 360 ? 38.372 9.415 -51.410 1.00 91.38 360 HIS A N 1
ATOM 2943 C CA . HIS A 1 360 ? 37.738 10.343 -50.468 1.00 91.38 360 HIS A CA 1
ATOM 2944 C C . HIS A 1 360 ? 38.509 10.491 -49.153 1.00 91.38 360 HIS A C 1
ATOM 2946 O O . HIS A 1 360 ? 38.184 11.351 -48.340 1.00 91.38 360 HIS A O 1
ATOM 2952 N N . LYS A 1 361 ? 39.532 9.656 -48.926 1.00 94.50 361 LYS A N 1
ATOM 2953 C CA . LYS A 1 361 ? 40.270 9.554 -47.656 1.00 94.50 361 LYS A CA 1
ATOM 2954 C C . LYS A 1 361 ? 39.342 9.347 -46.452 1.00 94.50 361 LYS A C 1
ATOM 2956 O O . LYS A 1 361 ? 39.584 9.868 -45.363 1.00 94.50 361 LYS A O 1
ATOM 2961 N N . GLY A 1 362 ? 38.285 8.558 -46.641 1.00 95.12 362 GLY A N 1
ATOM 2962 C CA . GLY A 1 362 ? 37.223 8.361 -45.657 1.00 95.12 362 GLY A CA 1
ATOM 2963 C C . GLY A 1 362 ? 36.482 7.037 -45.820 1.00 95.12 362 GLY A C 1
ATOM 2964 O O . GLY A 1 362 ? 36.703 6.290 -46.772 1.00 95.12 362 GLY A O 1
ATOM 2965 N N . TYR A 1 363 ? 35.600 6.739 -44.868 1.00 96.75 363 TYR A N 1
ATOM 2966 C CA . TYR A 1 363 ? 34.793 5.522 -44.873 1.00 96.75 363 TYR A CA 1
ATOM 2967 C C . TYR A 1 363 ? 33.463 5.745 -45.595 1.00 96.75 363 TYR A C 1
ATOM 2969 O O . TYR A 1 363 ? 32.807 6.767 -45.406 1.00 96.75 363 TYR A O 1
ATOM 2977 N N . ILE A 1 364 ? 33.047 4.768 -46.396 1.00 95.56 364 ILE A N 1
ATOM 2978 C CA . ILE A 1 364 ? 31.759 4.746 -47.091 1.00 95.56 364 ILE A CA 1
ATOM 2979 C C . ILE A 1 364 ? 31.012 3.479 -46.684 1.00 95.56 364 ILE A C 1
ATOM 2981 O O . ILE A 1 364 ? 31.599 2.398 -46.628 1.00 95.56 364 ILE A O 1
ATOM 2985 N N . HIS A 1 365 ? 29.714 3.586 -46.406 1.00 96.62 365 HIS A N 1
ATOM 2986 C CA . HIS A 1 365 ? 28.888 2.415 -46.121 1.00 96.62 365 HIS A CA 1
ATOM 2987 C C . HIS A 1 365 ? 28.774 1.513 -47.363 1.00 96.62 365 HIS A C 1
ATOM 2989 O O . HIS A 1 365 ? 28.510 2.008 -48.456 1.00 96.62 365 HIS A O 1
ATOM 2995 N N . LYS A 1 366 ? 28.921 0.189 -47.217 1.00 95.38 366 LYS A N 1
ATOM 2996 C CA . LYS A 1 366 ? 28.959 -0.788 -48.329 1.00 95.38 366 LYS A CA 1
ATOM 2997 C C . LYS A 1 366 ? 27.773 -0.698 -49.293 1.00 95.38 366 LYS A C 1
ATOM 2999 O O . LYS A 1 366 ? 27.940 -0.979 -50.471 1.00 95.38 366 LYS A O 1
ATOM 3004 N N . THR A 1 367 ? 26.593 -0.286 -48.828 1.00 93.75 367 THR A N 1
ATOM 3005 C CA . THR A 1 367 ? 25.411 -0.098 -49.698 1.00 93.75 367 THR A CA 1
ATOM 3006 C C . THR A 1 367 ? 25.535 1.094 -50.645 1.00 93.75 367 THR A C 1
ATOM 3008 O O . THR A 1 367 ? 24.824 1.151 -51.642 1.00 93.75 367 THR A O 1
ATOM 3011 N N . ASN A 1 368 ? 26.411 2.047 -50.327 1.00 93.56 368 ASN A N 1
ATOM 3012 C CA . ASN A 1 368 ? 26.672 3.247 -51.116 1.00 93.56 368 ASN A CA 1
ATOM 3013 C C . ASN A 1 368 ? 27.981 3.134 -51.910 1.00 93.56 368 ASN A C 1
ATOM 3015 O O . ASN A 1 368 ? 28.358 4.100 -52.574 1.00 93.56 368 ASN A O 1
ATOM 3019 N N . VAL A 1 369 ? 28.670 1.992 -51.825 1.00 94.19 369 VAL A N 1
ATOM 3020 C CA . VAL A 1 369 ? 29.923 1.725 -52.528 1.00 94.19 369 VAL A CA 1
ATOM 3021 C C . VAL A 1 369 ? 29.646 1.086 -53.877 1.00 94.19 369 VAL A C 1
ATOM 3023 O O . VAL A 1 369 ? 28.835 0.171 -54.007 1.00 94.19 369 VAL A O 1
ATOM 3026 N N . VAL A 1 370 ? 30.407 1.533 -54.863 1.00 92.31 370 VAL A N 1
ATOM 3027 C CA . VAL A 1 370 ? 30.511 0.923 -56.176 1.00 92.31 370 VAL A CA 1
ATOM 3028 C C . VAL A 1 370 ? 31.987 0.665 -56.460 1.00 92.31 370 VAL A C 1
ATOM 3030 O O . VAL A 1 370 ? 32.807 1.559 -56.272 1.00 92.31 370 VAL A O 1
ATOM 3033 N N . ASN A 1 371 ? 32.330 -0.543 -56.903 1.00 92.88 371 ASN A N 1
ATOM 3034 C CA . ASN A 1 371 ? 33.677 -0.851 -57.377 1.00 92.88 371 ASN A CA 1
ATOM 3035 C C . ASN A 1 371 ? 33.710 -0.749 -58.908 1.00 92.88 371 ASN A C 1
ATOM 3037 O O . ASN A 1 371 ? 32.950 -1.445 -59.584 1.00 92.88 371 ASN A O 1
ATOM 3041 N N . ILE A 1 372 ? 34.565 0.125 -59.435 1.00 89.69 372 ILE A N 1
ATOM 3042 C CA . ILE A 1 372 ? 34.814 0.276 -60.870 1.00 89.69 372 ILE A CA 1
ATOM 3043 C C . ILE A 1 372 ? 36.327 0.195 -61.058 1.00 89.69 372 ILE A C 1
ATOM 3045 O O . ILE A 1 372 ? 37.048 1.065 -60.582 1.00 89.69 372 ILE A O 1
ATOM 3049 N N . LYS A 1 373 ? 36.803 -0.858 -61.736 1.00 88.38 373 LYS A N 1
ATOM 3050 C CA . LYS A 1 373 ? 38.237 -1.123 -61.975 1.00 88.38 373 LYS A CA 1
ATOM 3051 C C . LYS A 1 373 ? 39.101 -1.065 -60.713 1.00 88.38 373 LYS A C 1
ATOM 3053 O O . LYS A 1 373 ? 40.114 -0.375 -60.678 1.00 88.38 373 LYS A O 1
ATOM 3058 N N . ASP A 1 374 ? 38.678 -1.785 -59.682 1.00 87.56 374 ASP A N 1
ATOM 3059 C CA . ASP A 1 374 ? 39.381 -1.887 -58.399 1.00 87.56 374 ASP A CA 1
ATOM 3060 C C . ASP A 1 374 ? 39.451 -0.573 -57.601 1.00 87.56 374 ASP A C 1
ATOM 3062 O O . ASP A 1 374 ? 40.045 -0.524 -56.524 1.00 87.56 374 ASP A O 1
ATOM 3066 N N . GLU A 1 375 ? 38.770 0.477 -58.066 1.00 89.62 375 GLU A N 1
ATOM 3067 C CA . GLU A 1 375 ? 38.597 1.730 -57.346 1.00 89.62 375 GLU A CA 1
ATOM 3068 C C . GLU A 1 375 ? 37.202 1.818 -56.712 1.00 89.62 375 GLU A C 1
ATOM 3070 O O . GLU A 1 375 ? 36.183 1.419 -57.282 1.00 89.62 375 GLU A O 1
ATOM 3075 N N . ILE A 1 376 ? 37.163 2.353 -55.490 1.00 91.88 376 ILE A N 1
ATOM 3076 C CA . ILE A 1 376 ? 35.957 2.476 -54.667 1.00 91.88 376 ILE A CA 1
ATOM 3077 C C . ILE A 1 376 ? 35.363 3.867 -54.852 1.00 91.88 376 ILE A C 1
ATOM 3079 O O . ILE A 1 376 ? 35.918 4.861 -54.370 1.00 91.88 376 ILE A O 1
ATOM 3083 N N . TYR A 1 377 ? 34.184 3.905 -55.460 1.00 91.00 377 TYR A N 1
ATOM 3084 C CA . TYR A 1 377 ? 33.392 5.107 -55.658 1.00 91.00 377 TYR A CA 1
ATOM 3085 C C . TYR A 1 377 ? 32.177 5.131 -54.737 1.00 91.00 377 TYR A C 1
ATOM 3087 O O . TYR A 1 377 ? 31.616 4.092 -54.376 1.00 91.00 377 TYR A O 1
ATOM 3095 N N . HIS A 1 378 ? 31.731 6.334 -54.392 1.00 94.19 378 HIS A N 1
ATOM 3096 C CA . HIS A 1 378 ? 30.410 6.519 -53.808 1.00 94.19 378 HIS A CA 1
ATOM 3097 C C . HIS A 1 378 ? 29.363 6.581 -54.919 1.00 94.19 378 HIS A C 1
ATOM 3099 O O . HIS A 1 378 ? 29.564 7.267 -55.912 1.00 94.19 378 HIS A O 1
ATOM 3105 N N . THR A 1 379 ? 28.176 6.014 -54.711 1.00 90.81 379 THR A N 1
ATOM 3106 C CA . THR A 1 379 ? 27.002 6.123 -55.618 1.00 90.81 379 THR A CA 1
ATOM 3107 C C . THR A 1 379 ? 26.554 7.559 -55.966 1.00 90.81 379 THR A C 1
ATOM 3109 O O . THR A 1 379 ? 25.665 7.747 -56.793 1.00 90.81 379 THR A O 1
ATOM 3112 N N . LYS A 1 380 ? 27.140 8.579 -55.326 1.00 88.75 380 LYS A N 1
ATOM 3113 C CA . LYS A 1 380 ? 26.862 10.013 -55.526 1.00 88.75 380 LYS A CA 1
ATOM 3114 C C . LYS A 1 380 ? 28.046 10.757 -56.144 1.00 88.75 380 LYS A C 1
ATOM 3116 O O . LYS A 1 380 ? 27.954 11.969 -56.328 1.00 88.75 380 LYS A O 1
ATOM 3121 N N . ASP A 1 381 ? 29.146 10.062 -56.423 1.00 88.25 381 ASP A N 1
ATOM 3122 C CA . ASP A 1 381 ? 30.296 10.668 -57.071 1.00 88.25 381 ASP A CA 1
ATOM 3123 C C . ASP A 1 381 ? 29.897 11.176 -58.459 1.00 88.25 381 ASP A C 1
ATOM 3125 O O . ASP A 1 381 ? 29.211 10.495 -59.221 1.00 88.25 381 ASP A O 1
ATOM 3129 N N . SER A 1 382 ? 30.310 12.401 -58.788 1.00 86.06 382 SER A N 1
ATOM 3130 C CA . SER A 1 382 ? 29.930 13.057 -60.044 1.00 86.06 382 SER A CA 1
ATOM 3131 C C . SER A 1 382 ? 30.604 12.463 -61.280 1.00 86.06 382 SER A C 1
ATOM 3133 O O . SER A 1 382 ? 30.237 12.823 -62.394 1.00 86.06 382 SER A O 1
ATOM 3135 N N . ASP A 1 383 ? 31.614 11.617 -61.092 1.00 85.50 383 ASP A N 1
ATOM 3136 C CA . ASP A 1 383 ? 32.411 10.973 -62.136 1.00 85.50 383 ASP A CA 1
ATOM 3137 C C . ASP A 1 383 ? 31.994 9.519 -62.406 1.00 85.50 383 ASP A C 1
ATOM 3139 O O . ASP A 1 383 ? 32.624 8.852 -63.227 1.00 85.50 383 ASP A O 1
ATOM 3143 N N . ILE A 1 384 ? 30.901 9.048 -61.795 1.00 85.81 384 ILE A N 1
ATOM 3144 C CA . ILE A 1 384 ? 30.296 7.751 -62.107 1.00 85.81 384 ILE A CA 1
ATOM 3145 C C . ILE A 1 384 ? 28.831 7.890 -62.510 1.00 85.81 384 ILE A C 1
ATOM 3147 O O . ILE A 1 384 ? 28.124 8.810 -62.096 1.00 85.81 384 ILE A O 1
ATOM 3151 N N . ILE A 1 385 ? 28.352 6.933 -63.299 1.00 84.31 385 ILE A N 1
ATOM 3152 C CA . ILE A 1 385 ? 26.947 6.824 -63.690 1.00 84.31 385 ILE A CA 1
ATOM 3153 C C . ILE A 1 385 ? 26.459 5.382 -63.524 1.00 84.31 385 ILE A C 1
ATOM 3155 O O . ILE A 1 385 ? 27.179 4.436 -63.836 1.00 84.31 385 ILE A O 1
ATOM 3159 N N . CYS A 1 386 ? 25.229 5.207 -63.035 1.00 84.75 386 CYS A N 1
ATOM 3160 C CA . CYS A 1 386 ? 24.546 3.913 -63.036 1.00 84.75 386 CYS A CA 1
ATOM 3161 C C . CYS A 1 386 ? 23.703 3.793 -64.306 1.00 84.75 386 CYS A C 1
ATOM 3163 O O . CYS A 1 386 ? 22.815 4.613 -64.544 1.00 84.75 386 CYS A O 1
ATOM 3165 N N . PHE A 1 387 ? 23.962 2.766 -65.105 1.00 76.31 387 PHE A N 1
ATOM 3166 C CA . PHE A 1 387 ? 23.230 2.439 -66.315 1.00 76.31 387 PHE A CA 1
ATOM 3167 C C . PHE A 1 387 ? 22.830 0.958 -66.310 1.00 76.31 387 PHE A C 1
ATOM 3169 O O . PHE A 1 387 ? 23.672 0.067 -66.229 1.00 76.31 387 PHE A O 1
ATOM 3176 N N . ASN A 1 388 ? 21.521 0.694 -66.381 1.00 77.75 388 ASN A N 1
ATOM 3177 C CA . ASN A 1 388 ? 20.938 -0.654 -66.351 1.00 77.75 388 ASN A CA 1
ATOM 3178 C C . ASN A 1 388 ? 21.434 -1.526 -65.171 1.00 77.75 388 ASN A C 1
ATOM 3180 O O . ASN A 1 388 ? 21.781 -2.694 -65.336 1.00 77.75 388 ASN A O 1
ATOM 3184 N N . GLY A 1 389 ? 21.544 -0.926 -63.980 1.00 82.81 389 GLY A N 1
ATOM 3185 C CA . GLY A 1 389 ? 22.029 -1.601 -62.769 1.00 82.81 389 GLY A CA 1
ATOM 3186 C C . GLY A 1 389 ? 23.541 -1.862 -62.731 1.00 82.81 389 GLY A C 1
ATOM 3187 O O . GLY A 1 389 ? 24.031 -2.395 -61.738 1.00 82.81 389 GLY A O 1
ATOM 3188 N N . LYS A 1 390 ? 24.285 -1.474 -63.773 1.00 85.12 390 LYS A N 1
ATOM 3189 C CA . LYS A 1 390 ? 25.751 -1.491 -63.812 1.00 85.12 390 LYS A CA 1
ATOM 3190 C C . LYS A 1 390 ? 26.290 -0.078 -63.652 1.00 85.12 390 LYS A C 1
ATOM 3192 O O . LYS A 1 390 ? 25.680 0.878 -64.117 1.00 85.12 390 LYS A O 1
ATOM 3197 N N . TRP A 1 391 ? 27.435 0.064 -63.007 1.00 88.25 391 TRP A N 1
ATOM 3198 C CA . TRP A 1 391 ? 28.055 1.363 -62.790 1.00 88.25 391 TRP A CA 1
ATOM 3199 C C . TRP A 1 391 ? 29.299 1.525 -63.654 1.00 88.25 391 TRP A C 1
ATOM 3201 O O . TRP A 1 391 ? 30.061 0.575 -63.816 1.00 88.25 391 TRP A O 1
ATOM 3211 N N . TYR A 1 392 ? 29.490 2.729 -64.183 1.00 84.19 392 TYR A N 1
ATOM 3212 C CA . TYR A 1 392 ? 30.572 3.073 -65.101 1.00 84.19 392 TYR A CA 1
ATOM 3213 C C . TYR A 1 392 ? 31.234 4.373 -64.665 1.00 84.19 392 TYR A C 1
ATOM 3215 O O . TYR A 1 392 ? 30.547 5.298 -64.225 1.00 84.19 392 TYR A O 1
ATOM 3223 N N . HIS A 1 393 ? 32.553 4.463 -64.826 1.00 88.00 393 HIS A N 1
ATOM 3224 C CA . HIS A 1 393 ? 33.252 5.734 -64.689 1.00 88.00 393 HIS A CA 1
ATOM 3225 C C . HIS A 1 393 ? 33.036 6.560 -65.966 1.00 88.00 393 HIS A C 1
ATOM 3227 O O . HIS A 1 393 ? 33.035 6.019 -67.075 1.00 88.00 393 HIS A O 1
ATOM 3233 N N . ILE A 1 394 ? 32.864 7.878 -65.849 1.00 79.81 394 ILE A N 1
ATOM 3234 C CA . ILE A 1 394 ? 32.552 8.742 -67.001 1.00 79.81 394 ILE A CA 1
ATOM 3235 C C . ILE A 1 394 ? 33.650 8.672 -68.074 1.00 79.81 394 ILE A C 1
ATOM 3237 O O . ILE A 1 394 ? 33.340 8.753 -69.258 1.00 79.81 394 ILE A O 1
ATOM 3241 N N . SER A 1 395 ? 34.916 8.438 -67.706 1.00 77.25 395 SER A N 1
ATOM 3242 C CA . SER A 1 395 ? 36.006 8.263 -68.689 1.00 77.25 395 SER A CA 1
ATOM 3243 C C . SER A 1 395 ? 35.891 6.996 -69.552 1.00 77.25 395 SER A C 1
ATOM 3245 O O . SER A 1 395 ? 36.572 6.884 -70.569 1.00 77.25 395 SER A O 1
ATOM 3247 N N . GLU A 1 396 ? 35.052 6.036 -69.164 1.00 75.12 396 GLU A N 1
ATOM 3248 C CA . GLU A 1 396 ? 34.781 4.805 -69.922 1.00 75.12 396 GLU A CA 1
ATOM 3249 C C . GLU A 1 396 ? 33.587 4.949 -70.864 1.00 75.12 396 GLU A C 1
ATOM 3251 O O . GLU A 1 396 ? 33.356 4.104 -71.738 1.00 75.12 396 GLU A O 1
ATOM 3256 N N . CYS A 1 397 ? 32.829 6.025 -70.678 1.00 70.88 397 CYS A N 1
ATOM 3257 C CA . CYS A 1 397 ? 31.679 6.360 -71.485 1.00 70.88 397 CYS A CA 1
ATOM 3258 C C . CYS A 1 397 ? 32.175 7.155 -72.698 1.00 70.88 397 CYS A C 1
ATOM 3260 O O . CYS A 1 397 ? 32.532 8.327 -72.585 1.00 70.88 397 CYS A O 1
ATOM 3262 N N . PHE A 1 398 ? 32.217 6.523 -73.871 1.00 56.56 398 PHE A N 1
ATOM 3263 C CA . PHE A 1 398 ? 32.497 7.229 -75.117 1.00 56.56 398 PHE A CA 1
ATOM 3264 C C . PHE A 1 398 ? 31.202 7.819 -75.653 1.00 56.56 398 PHE A C 1
ATOM 3266 O O . PHE A 1 398 ? 30.222 7.112 -75.884 1.00 56.56 398 PHE A O 1
ATOM 3273 N N . ILE A 1 399 ? 31.211 9.118 -75.921 1.00 50.69 399 ILE A N 1
ATOM 3274 C CA . ILE A 1 399 ? 30.175 9.714 -76.750 1.00 50.69 399 ILE A CA 1
ATOM 3275 C C . ILE A 1 399 ? 30.647 9.576 -78.194 1.00 50.69 399 ILE A C 1
ATOM 3277 O O . ILE A 1 399 ? 31.470 10.357 -78.669 1.00 50.69 399 ILE A O 1
ATOM 3281 N N . ASN A 1 400 ? 30.171 8.543 -78.885 1.00 44.47 400 ASN A N 1
ATOM 3282 C CA . ASN A 1 400 ? 30.470 8.357 -80.298 1.00 44.47 400 ASN A CA 1
ATOM 3283 C C . ASN A 1 400 ? 29.577 9.296 -81.124 1.00 44.47 400 ASN A C 1
ATOM 3285 O O . ASN A 1 400 ? 28.493 8.921 -81.568 1.00 44.47 400 ASN A O 1
ATOM 3289 N N . TYR A 1 401 ? 29.992 10.552 -81.287 1.00 44.66 401 TYR A N 1
ATOM 3290 C CA . TYR A 1 401 ? 29.344 11.431 -82.254 1.00 44.66 401 TYR A CA 1
ATOM 3291 C C . TYR A 1 401 ? 29.906 11.146 -83.644 1.00 44.66 401 TYR A C 1
ATOM 3293 O O . TYR A 1 401 ? 31.040 11.507 -83.957 1.00 44.66 401 TYR A O 1
ATOM 3301 N N . ASN A 1 402 ? 29.081 10.550 -84.511 1.00 47.72 402 ASN A N 1
ATOM 3302 C CA . ASN A 1 402 ? 29.314 10.634 -85.947 1.00 47.72 402 ASN A CA 1
ATOM 3303 C C . ASN A 1 402 ? 29.261 12.123 -86.332 1.00 47.72 402 ASN A C 1
ATOM 3305 O O . ASN A 1 402 ? 28.192 12.741 -86.323 1.00 47.72 402 ASN A O 1
ATOM 3309 N N . ARG A 1 403 ? 30.423 12.695 -86.658 1.00 45.09 403 ARG A N 1
ATOM 3310 C CA . ARG A 1 403 ? 30.589 14.100 -87.050 1.00 45.09 403 ARG A CA 1
ATOM 3311 C C . ARG A 1 403 ? 29.672 14.494 -88.214 1.00 45.09 403 ARG A C 1
ATOM 3313 O O . ARG A 1 403 ? 29.201 15.626 -88.251 1.00 45.09 403 ARG A O 1
ATOM 3320 N N . GLU A 1 404 ? 29.329 13.562 -89.105 1.00 51.12 404 GLU A N 1
ATOM 3321 C CA . GLU A 1 404 ? 28.381 13.810 -90.198 1.00 51.12 404 GLU A CA 1
ATOM 3322 C C . GLU A 1 404 ? 26.949 14.059 -89.718 1.00 51.12 404 GLU A C 1
ATOM 3324 O O . GLU A 1 404 ? 26.211 14.793 -90.371 1.00 51.12 404 GLU A O 1
ATOM 3329 N N . ALA A 1 405 ? 26.531 13.449 -88.605 1.00 52.50 405 ALA A N 1
ATOM 3330 C CA . ALA A 1 405 ? 25.193 13.647 -88.053 1.00 52.50 405 ALA A CA 1
ATOM 3331 C C . ALA A 1 405 ? 25.068 15.030 -87.397 1.00 52.50 405 ALA A C 1
ATOM 3333 O O . ALA A 1 405 ? 24.063 15.706 -87.598 1.00 52.50 405 ALA A O 1
ATOM 3334 N N . VAL A 1 406 ? 26.119 15.478 -86.700 1.00 48.47 406 VAL A N 1
ATOM 3335 C CA . VAL A 1 406 ? 26.200 16.830 -86.118 1.00 48.47 406 VAL A CA 1
ATOM 3336 C C . VAL A 1 406 ? 26.273 17.887 -87.221 1.00 48.47 406 VAL A C 1
ATOM 3338 O O . VAL A 1 406 ? 25.518 18.853 -87.192 1.00 48.47 406 VAL A O 1
ATOM 3341 N N . ASN A 1 407 ? 27.089 17.670 -88.258 1.00 50.66 407 ASN A N 1
ATOM 3342 C CA . ASN A 1 407 ? 27.143 18.571 -89.412 1.00 50.66 407 ASN A CA 1
ATOM 3343 C C . ASN A 1 407 ? 25.796 18.637 -90.161 1.00 50.66 407 ASN A C 1
ATOM 3345 O O . ASN A 1 407 ? 25.404 19.712 -90.612 1.00 50.66 407 ASN A O 1
ATOM 3349 N N . ARG A 1 408 ? 25.043 17.527 -90.247 1.00 53.44 408 ARG A N 1
ATOM 3350 C CA . ARG A 1 408 ? 23.677 17.498 -90.814 1.00 53.44 408 ARG A CA 1
ATOM 3351 C C . ARG A 1 408 ? 22.632 18.227 -89.968 1.00 53.44 408 ARG A C 1
ATOM 3353 O O . ARG A 1 408 ? 21.624 18.671 -90.509 1.00 53.44 408 ARG A O 1
ATOM 3360 N N . GLU A 1 409 ? 22.824 18.314 -88.657 1.00 49.66 409 GLU A N 1
ATOM 3361 C CA . GLU A 1 409 ? 21.931 19.063 -87.767 1.00 49.66 409 GLU A CA 1
ATOM 3362 C C . GLU A 1 409 ? 22.264 20.561 -87.768 1.00 49.66 409 GLU A C 1
ATOM 3364 O O . GLU A 1 409 ? 21.360 21.394 -87.814 1.00 49.66 409 GLU A O 1
ATOM 3369 N N . LEU A 1 410 ? 23.556 20.904 -87.817 1.00 44.78 410 LEU A N 1
ATOM 3370 C CA . LEU A 1 410 ? 24.035 22.285 -87.910 1.00 44.78 410 LEU A CA 1
ATOM 3371 C C . LEU A 1 410 ? 23.695 22.935 -89.258 1.00 44.78 410 LEU A C 1
ATOM 3373 O O . LEU A 1 410 ? 23.326 24.102 -89.280 1.00 44.78 410 LEU A O 1
ATOM 3377 N N . THR A 1 411 ? 23.708 22.179 -90.360 1.00 48.62 411 THR A N 1
ATOM 3378 C CA . THR A 1 411 ? 23.266 22.663 -91.688 1.00 48.62 411 THR A CA 1
ATOM 3379 C C . THR A 1 411 ? 21.757 22.907 -91.793 1.00 48.62 411 THR A C 1
ATOM 3381 O O . THR A 1 411 ? 21.313 23.576 -92.721 1.00 48.62 411 THR A O 1
ATOM 3384 N N . LYS A 1 412 ? 20.944 22.416 -90.845 1.00 45.72 412 LYS A N 1
ATOM 3385 C CA . LYS A 1 412 ? 19.496 22.701 -90.792 1.00 45.72 412 LYS A CA 1
ATOM 3386 C C . LYS A 1 412 ? 19.149 23.988 -90.039 1.00 45.72 412 LYS A C 1
ATOM 3388 O O . LYS A 1 412 ? 17.980 24.367 -90.008 1.00 45.72 412 LYS A O 1
ATOM 3393 N N . ARG A 1 413 ? 20.132 24.673 -89.448 1.00 40.72 413 ARG A N 1
ATOM 3394 C CA . ARG A 1 413 ? 19.992 26.055 -88.974 1.00 40.72 413 ARG A CA 1
ATOM 3395 C C . ARG A 1 413 ? 20.705 26.967 -89.978 1.00 40.72 413 ARG A C 1
ATOM 3397 O O . ARG A 1 413 ? 21.833 26.653 -90.342 1.00 40.72 413 ARG A O 1
ATOM 3404 N N . PRO A 1 414 ? 20.088 28.065 -90.446 1.00 35.56 414 PRO A N 1
ATOM 3405 C CA . PRO A 1 414 ? 20.741 28.955 -91.394 1.00 35.56 414 PRO A CA 1
ATOM 3406 C C . PRO A 1 414 ? 21.903 29.654 -90.681 1.00 35.56 414 PRO A C 1
ATOM 3408 O O . PRO A 1 414 ? 21.700 30.579 -89.898 1.00 35.56 414 PRO A O 1
ATOM 3411 N N . LEU A 1 415 ? 23.119 29.171 -90.917 1.00 37.56 415 LEU A N 1
ATOM 3412 C CA . LEU A 1 415 ? 24.324 29.962 -90.727 1.00 37.56 415 LEU A CA 1
ATOM 3413 C C . LEU A 1 415 ? 24.489 30.835 -91.972 1.00 37.56 415 LEU A C 1
ATOM 3415 O O . LEU A 1 415 ? 24.234 30.389 -93.090 1.00 37.56 415 LEU A O 1
ATOM 3419 N N . LEU A 1 416 ? 24.832 32.096 -91.721 1.00 37.31 416 LEU A N 1
ATOM 3420 C CA . LEU A 1 416 ? 25.110 33.142 -92.700 1.00 37.31 416 LEU A CA 1
ATOM 3421 C C . LEU A 1 416 ? 25.934 32.598 -93.877 1.00 37.31 416 LEU A C 1
ATOM 3423 O O . LEU A 1 416 ? 26.885 31.844 -93.677 1.00 37.31 416 LEU A O 1
ATOM 3427 N N . SER A 1 417 ? 25.531 32.978 -95.088 1.00 37.22 417 SER A N 1
ATOM 3428 C CA . SER A 1 417 ? 26.224 32.651 -96.329 1.00 37.22 417 SER A CA 1
ATOM 3429 C C . SER A 1 417 ? 27.669 33.159 -96.309 1.00 37.22 417 SER A C 1
ATOM 3431 O O . SER A 1 417 ? 27.937 34.243 -95.794 1.00 37.22 417 SER A O 1
ATOM 3433 N N . ASP A 1 418 ? 28.542 32.372 -96.941 1.00 44.78 418 ASP A N 1
ATOM 3434 C CA . ASP A 1 418 ? 29.898 32.709 -97.397 1.00 44.78 418 ASP A CA 1
ATOM 3435 C C . ASP A 1 418 ? 31.055 32.473 -96.415 1.00 44.78 418 ASP A C 1
ATOM 3437 O O . ASP A 1 418 ? 31.691 33.417 -95.955 1.00 44.78 418 ASP A O 1
ATOM 3441 N N . ILE A 1 419 ? 31.411 31.200 -96.178 1.00 34.94 419 ILE A N 1
ATOM 3442 C CA . ILE A 1 419 ? 32.787 30.815 -95.806 1.00 34.94 419 ILE A CA 1
ATOM 3443 C C . ILE A 1 419 ? 33.150 29.467 -96.462 1.00 34.94 419 ILE A C 1
ATOM 3445 O O . ILE A 1 419 ? 32.635 28.423 -96.062 1.00 34.94 419 ILE A O 1
ATOM 3449 N N . ASP A 1 420 ? 34.068 29.491 -97.433 1.00 38.72 420 ASP A N 1
ATOM 3450 C CA . ASP A 1 420 ? 34.752 28.304 -97.967 1.00 38.72 420 ASP A CA 1
ATOM 3451 C C . ASP A 1 420 ? 35.835 27.820 -96.986 1.00 38.72 420 ASP A C 1
ATOM 3453 O O . ASP A 1 420 ? 36.645 28.610 -96.491 1.00 38.72 420 ASP A O 1
ATOM 3457 N N . LEU A 1 421 ? 35.887 26.511 -96.722 1.00 34.47 421 LEU A N 1
ATOM 3458 C CA . LEU A 1 421 ? 36.950 25.868 -95.938 1.00 34.47 421 LEU A CA 1
ATOM 3459 C C . LEU A 1 421 ? 37.845 25.010 -96.859 1.00 34.47 421 LEU A C 1
ATOM 3461 O O . LEU A 1 421 ? 37.301 24.233 -97.640 1.00 34.47 421 LEU A O 1
ATOM 3465 N N . PRO A 1 422 ? 39.192 25.072 -96.765 1.00 34.38 422 PRO A N 1
ATOM 3466 C CA . PRO A 1 422 ? 40.078 24.248 -97.594 1.00 34.38 422 PRO A CA 1
ATOM 3467 C C . PRO A 1 422 ? 40.231 22.806 -97.076 1.00 34.38 422 PRO A C 1
ATOM 3469 O O . PRO A 1 422 ? 40.463 22.578 -95.888 1.00 34.38 422 PRO A O 1
ATOM 3472 N N . ASP A 1 423 ? 40.209 21.846 -98.005 1.00 39.66 423 ASP A N 1
ATOM 3473 C CA . ASP A 1 423 ? 40.156 20.383 -97.808 1.00 39.66 423 ASP A CA 1
ATOM 3474 C C . ASP A 1 423 ? 41.405 19.698 -97.212 1.00 39.66 423 ASP A C 1
ATOM 3476 O O . ASP A 1 423 ? 41.445 18.477 -97.050 1.00 39.66 423 ASP A O 1
ATOM 3480 N N . SER A 1 424 ? 42.468 20.421 -96.871 1.00 35.91 424 SER A N 1
ATOM 3481 C CA . SER A 1 424 ? 43.770 19.788 -96.633 1.00 35.91 424 SER A CA 1
ATOM 3482 C C . SER A 1 424 ? 44.202 19.771 -95.170 1.00 35.91 424 SER A C 1
ATOM 3484 O O . SER A 1 424 ? 45.269 20.279 -94.860 1.00 35.91 424 SER A O 1
ATOM 3486 N N . TYR A 1 425 ? 43.425 19.174 -94.267 1.00 33.47 425 TYR A N 1
ATOM 3487 C CA . TYR A 1 425 ? 43.934 18.644 -92.991 1.00 33.47 425 TYR A CA 1
ATOM 3488 C C . TYR A 1 425 ? 42.891 17.693 -92.401 1.00 33.47 425 TYR A C 1
ATOM 3490 O O . TYR A 1 425 ? 41.861 18.153 -91.930 1.00 33.47 425 TYR A O 1
ATOM 3498 N N . ILE A 1 426 ? 43.160 16.382 -92.423 1.00 31.39 426 ILE A N 1
ATOM 3499 C CA . ILE A 1 426 ? 42.915 15.406 -91.338 1.00 31.39 426 ILE A CA 1
ATOM 3500 C C . ILE A 1 426 ? 43.157 13.990 -91.890 1.00 31.39 426 ILE A C 1
ATOM 3502 O O . ILE A 1 426 ? 42.467 13.514 -92.786 1.00 31.39 426 ILE A O 1
ATOM 3506 N N . ARG A 1 427 ? 44.135 13.286 -91.306 1.00 30.12 427 ARG A N 1
ATOM 3507 C CA . ARG A 1 427 ? 44.267 11.826 -91.412 1.00 30.12 427 ARG A CA 1
ATOM 3508 C C . ARG A 1 427 ? 43.285 11.185 -90.429 1.00 30.12 427 ARG A C 1
ATOM 3510 O O . ARG A 1 427 ? 43.408 11.403 -89.226 1.00 30.12 427 ARG A O 1
ATOM 3517 N N . SER A 1 428 ? 42.340 10.387 -90.918 1.00 30.83 428 SER A N 1
ATOM 3518 C CA . SER A 1 428 ? 41.463 9.558 -90.085 1.00 30.83 428 SER A CA 1
ATOM 3519 C C . SER A 1 428 ? 42.140 8.227 -89.743 1.00 30.83 428 SER A C 1
ATOM 3521 O O . SER A 1 428 ? 42.526 7.486 -90.646 1.00 30.83 428 SER A O 1
ATOM 3523 N N . GLN A 1 429 ? 42.246 7.893 -88.455 1.00 28.47 429 GLN A N 1
ATOM 3524 C CA . GLN A 1 429 ? 42.370 6.497 -88.028 1.00 28.47 429 GLN A CA 1
ATOM 3525 C C . GLN A 1 429 ? 40.970 5.885 -87.943 1.00 28.47 429 GLN A C 1
ATOM 3527 O O . GLN A 1 429 ? 40.079 6.429 -87.293 1.00 28.47 429 GLN A O 1
ATOM 3532 N N . THR A 1 430 ? 40.785 4.756 -88.620 1.00 30.75 430 THR A N 1
ATOM 3533 C CA . THR A 1 430 ? 39.541 3.985 -88.650 1.00 30.75 430 THR A CA 1
ATOM 3534 C C . THR A 1 430 ? 39.360 3.227 -87.333 1.00 30.75 430 THR A C 1
ATOM 3536 O O . THR A 1 430 ? 40.172 2.364 -87.007 1.00 30.75 430 THR A O 1
ATOM 3539 N N . ILE A 1 431 ? 38.281 3.504 -86.593 1.00 32.47 431 ILE A N 1
ATOM 3540 C CA . ILE A 1 431 ? 37.809 2.667 -85.479 1.00 32.47 431 ILE A CA 1
ATOM 3541 C C . ILE A 1 431 ? 36.361 2.237 -85.770 1.00 32.47 431 ILE A C 1
ATOM 3543 O O . ILE A 1 431 ? 35.484 3.078 -85.924 1.00 32.47 431 ILE A O 1
ATOM 3547 N N . ILE A 1 432 ? 36.187 0.912 -85.873 1.00 35.53 432 ILE A N 1
ATOM 3548 C CA . ILE A 1 432 ? 34.989 0.045 -85.790 1.00 35.53 432 ILE A CA 1
ATOM 3549 C C . ILE A 1 432 ? 33.669 0.616 -86.353 1.00 35.53 432 ILE A C 1
ATOM 3551 O O . ILE A 1 432 ? 32.994 1.448 -85.756 1.00 35.53 432 ILE A O 1
ATOM 3555 N N . GLN A 1 433 ? 33.258 0.061 -87.495 1.00 35.62 433 GLN A N 1
ATOM 3556 C CA . GLN A 1 433 ? 32.266 0.609 -88.424 1.00 35.62 433 GLN A CA 1
ATOM 3557 C C . GLN A 1 433 ? 30.818 0.090 -88.263 1.00 35.62 433 GLN A C 1
ATOM 3559 O O . GLN A 1 433 ? 30.058 0.141 -89.224 1.00 35.62 433 GLN A O 1
ATOM 3564 N N . SER A 1 434 ? 30.383 -0.411 -87.100 1.00 41.88 434 SER A N 1
ATOM 3565 C CA . SER A 1 434 ? 29.044 -1.032 -86.997 1.00 41.88 434 SER A CA 1
ATOM 3566 C C . SER A 1 434 ? 28.223 -0.634 -85.769 1.00 41.88 434 SER A C 1
ATOM 3568 O O . SER A 1 434 ? 27.741 -1.491 -85.028 1.00 41.88 434 SER A O 1
ATOM 3570 N N . VAL A 1 435 ? 27.997 0.664 -85.568 1.00 46.25 435 VAL A N 1
ATOM 3571 C CA . VAL A 1 435 ? 26.918 1.124 -84.679 1.00 46.25 435 VAL A CA 1
ATOM 3572 C C . VAL A 1 435 ? 26.065 2.159 -85.405 1.00 46.25 435 VAL A C 1
ATOM 3574 O O . VAL A 1 435 ? 26.596 3.018 -86.107 1.00 46.25 435 VAL A O 1
ATOM 3577 N N . ALA A 1 436 ? 24.739 2.048 -85.277 1.00 47.22 436 ALA A N 1
ATOM 3578 C CA . ALA A 1 436 ? 23.787 2.923 -85.956 1.00 47.22 436 ALA A CA 1
ATOM 3579 C C . ALA A 1 436 ? 24.077 4.416 -85.665 1.00 47.22 436 ALA A C 1
ATOM 3581 O O . ALA A 1 436 ? 24.423 4.757 -84.529 1.00 47.22 436 ALA A O 1
ATOM 3582 N N . PRO A 1 437 ? 23.921 5.324 -86.650 1.00 42.66 437 PRO A N 1
ATOM 3583 C CA . PRO A 1 437 ? 24.173 6.752 -86.464 1.00 42.66 437 PRO A CA 1
ATOM 3584 C C . PRO A 1 437 ? 23.384 7.324 -85.274 1.00 42.66 437 PRO A C 1
ATOM 3586 O O . PRO A 1 437 ? 22.155 7.306 -85.270 1.00 42.66 437 PRO A O 1
ATOM 3589 N N . GLY A 1 438 ? 24.093 7.845 -84.267 1.00 47.16 438 GLY A N 1
ATOM 3590 C CA . GLY A 1 438 ? 23.497 8.444 -83.065 1.00 47.16 438 GLY A CA 1
ATOM 3591 C C . GLY A 1 438 ? 23.364 7.515 -81.851 1.00 47.16 438 GLY A C 1
ATOM 3592 O O . GLY A 1 438 ? 22.837 7.954 -80.830 1.00 47.16 438 GLY A O 1
ATOM 3593 N N . ALA A 1 439 ? 23.840 6.270 -81.935 1.00 47.16 439 ALA A N 1
ATOM 3594 C CA . ALA A 1 439 ? 23.987 5.392 -80.780 1.00 47.16 439 ALA A CA 1
ATOM 3595 C C . ALA A 1 439 ? 25.210 5.791 -79.938 1.00 47.16 439 ALA A C 1
ATOM 3597 O O . ALA A 1 439 ? 26.325 5.891 -80.451 1.00 47.16 439 ALA A O 1
ATOM 3598 N N . VAL A 1 440 ? 25.012 5.980 -78.635 1.00 48.16 440 VAL A N 1
ATOM 3599 C CA . VAL A 1 440 ? 26.114 6.114 -77.675 1.00 48.16 440 VAL A CA 1
ATOM 3600 C C . VAL A 1 440 ? 26.5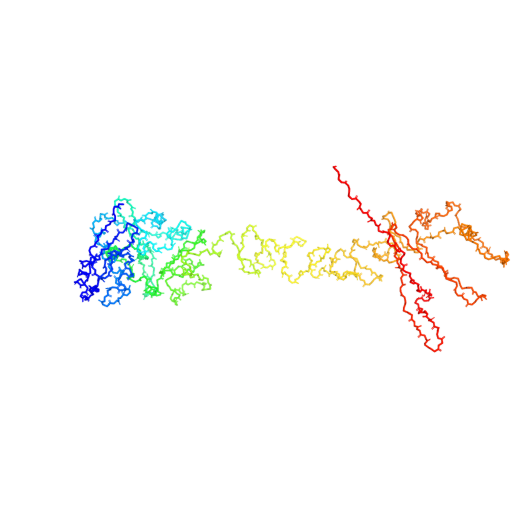05 4.703 -77.238 1.00 48.16 440 VAL A C 1
ATOM 3602 O O . VAL A 1 440 ? 25.624 3.875 -77.029 1.00 48.16 440 VAL A O 1
ATOM 3605 N N . VAL A 1 441 ? 27.798 4.385 -77.147 1.00 50.22 441 VAL A N 1
ATOM 3606 C CA . VAL A 1 441 ? 28.267 3.045 -76.755 1.00 50.22 441 VAL A CA 1
ATOM 3607 C C . VAL A 1 441 ? 29.377 3.121 -75.715 1.00 50.22 441 VAL A C 1
ATOM 3609 O O . VAL A 1 441 ? 30.175 4.056 -75.719 1.00 50.22 441 VAL A O 1
ATOM 3612 N N . THR A 1 442 ? 29.466 2.132 -74.826 1.00 48.44 442 THR A N 1
ATOM 3613 C CA . THR A 1 442 ? 30.642 1.985 -73.952 1.00 48.44 442 THR A CA 1
ATOM 3614 C C . THR A 1 442 ? 31.887 1.641 -74.780 1.00 48.44 442 THR A C 1
ATOM 3616 O O . THR A 1 442 ? 31.780 1.223 -75.935 1.00 48.44 442 THR A O 1
ATOM 3619 N N . ARG A 1 443 ? 33.086 1.741 -74.182 1.00 40.44 443 ARG A N 1
ATOM 3620 C CA . ARG A 1 443 ? 34.354 1.299 -74.810 1.00 40.44 443 ARG A CA 1
ATOM 3621 C C . ARG A 1 443 ? 34.318 -0.144 -75.338 1.00 40.44 443 ARG A C 1
ATOM 3623 O O . ARG A 1 443 ? 35.064 -0.490 -76.245 1.00 40.44 443 ARG A O 1
ATOM 3630 N N . GLU A 1 444 ? 33.460 -0.969 -74.753 1.00 42.94 444 GLU A N 1
ATOM 3631 C CA . GLU A 1 444 ? 33.273 -2.390 -75.063 1.00 42.94 444 GLU A CA 1
ATOM 3632 C C . GLU A 1 444 ? 32.155 -2.632 -76.095 1.00 42.94 444 GLU A C 1
ATOM 3634 O O . GLU A 1 444 ? 31.859 -3.776 -76.419 1.00 42.94 444 GLU A O 1
ATOM 3639 N N . GLY A 1 445 ? 31.519 -1.571 -76.610 1.00 50.88 445 GLY A N 1
ATOM 3640 C CA . GLY A 1 445 ? 30.492 -1.651 -77.652 1.00 50.88 445 GLY A CA 1
ATOM 3641 C C . GLY A 1 445 ? 29.048 -1.797 -77.155 1.00 50.88 445 GLY A C 1
ATOM 3642 O O . GLY A 1 445 ? 28.156 -2.022 -77.969 1.00 50.88 445 GLY A O 1
ATOM 3643 N N . ASN A 1 446 ? 28.775 -1.649 -75.852 1.00 58.03 446 ASN A N 1
ATOM 3644 C CA . ASN A 1 446 ? 27.409 -1.759 -75.319 1.00 58.03 446 ASN A CA 1
ATOM 3645 C C . ASN A 1 446 ? 26.599 -0.476 -75.574 1.00 58.03 446 ASN A C 1
ATOM 3647 O O . ASN A 1 446 ? 27.063 0.602 -75.219 1.00 58.03 446 ASN A O 1
ATOM 3651 N N . LEU A 1 447 ? 25.386 -0.588 -76.130 1.00 50.50 447 LEU A N 1
ATOM 3652 C CA . LEU A 1 447 ? 24.484 0.535 -76.445 1.00 50.50 447 LEU A CA 1
ATOM 3653 C C . LEU A 1 447 ? 23.961 1.285 -75.201 1.00 50.50 447 LEU A C 1
ATOM 3655 O O . LEU A 1 447 ? 23.487 0.674 -74.244 1.00 50.50 447 LEU A O 1
ATOM 3659 N N . ILE A 1 448 ? 23.974 2.618 -75.272 1.00 48.53 448 ILE A N 1
ATOM 3660 C CA . ILE A 1 448 ? 23.434 3.581 -74.303 1.00 48.53 448 ILE A CA 1
ATOM 3661 C C . ILE A 1 448 ? 22.313 4.395 -75.005 1.00 48.53 448 ILE A C 1
ATOM 3663 O O . ILE A 1 448 ? 22.581 5.035 -76.027 1.00 48.53 448 ILE A O 1
ATOM 3667 N N . PRO A 1 449 ? 21.059 4.382 -74.503 1.00 48.94 449 PRO A N 1
ATOM 3668 C CA . PRO A 1 449 ? 19.929 5.151 -75.031 1.00 48.94 449 PRO A CA 1
ATOM 3669 C C . PRO A 1 449 ? 20.174 6.664 -75.073 1.00 48.94 449 PRO A C 1
ATOM 3671 O O . PRO A 1 449 ? 20.814 7.240 -74.189 1.00 48.94 449 PRO A O 1
ATOM 3674 N N . LYS A 1 450 ? 19.620 7.310 -76.103 1.00 45.16 450 LYS A N 1
ATOM 3675 C CA . LYS A 1 450 ? 19.912 8.698 -76.497 1.00 45.16 450 LYS A CA 1
ATOM 3676 C C . LYS A 1 450 ? 19.472 9.727 -75.447 1.00 45.16 450 LYS A C 1
ATOM 3678 O O . LYS A 1 450 ? 20.149 10.730 -75.254 1.00 45.16 450 LYS A O 1
ATOM 3683 N N . GLU A 1 451 ? 18.384 9.460 -74.731 1.00 41.53 451 GLU A N 1
ATOM 3684 C CA . GLU A 1 451 ? 17.837 10.304 -73.661 1.00 41.53 451 GLU A CA 1
ATOM 3685 C C . GLU A 1 451 ? 18.729 10.402 -72.407 1.00 41.53 451 GLU A C 1
ATOM 3687 O O . GLU A 1 451 ? 18.555 11.318 -71.601 1.00 41.53 451 GLU A O 1
ATOM 3692 N N . HIS A 1 452 ? 19.687 9.482 -72.230 1.00 42.97 452 HIS A N 1
ATOM 3693 C CA . HIS A 1 452 ? 20.503 9.354 -71.013 1.00 42.97 452 HIS A CA 1
ATOM 3694 C C . HIS A 1 452 ? 21.991 9.688 -71.228 1.00 42.97 452 HIS A C 1
ATOM 3696 O O . HIS A 1 452 ? 22.793 9.577 -70.298 1.00 42.97 452 HIS A O 1
ATOM 3702 N N . ALA A 1 453 ? 22.374 10.108 -72.436 1.00 41.53 453 ALA A N 1
ATOM 3703 C CA . ALA A 1 453 ? 23.738 10.510 -72.749 1.00 41.53 453 ALA A CA 1
ATOM 3704 C C . ALA A 1 453 ? 24.088 11.851 -72.079 1.00 41.53 453 ALA A C 1
ATOM 3706 O O . ALA A 1 453 ? 23.404 12.855 -72.273 1.00 41.53 453 ALA A O 1
ATOM 3707 N N . VAL A 1 454 ? 25.178 11.892 -71.308 1.00 40.25 454 VAL A N 1
ATOM 3708 C CA . VAL A 1 454 ? 25.786 13.159 -70.875 1.00 40.25 454 VAL A CA 1
ATOM 3709 C C . VAL A 1 454 ? 26.721 13.610 -71.985 1.00 40.25 454 VAL A C 1
ATOM 3711 O O . VAL A 1 454 ? 27.628 12.865 -72.347 1.00 40.25 454 VAL A O 1
ATOM 3714 N N . ILE A 1 455 ? 26.509 14.810 -72.528 1.00 40.06 455 ILE A N 1
ATOM 3715 C CA . ILE A 1 455 ? 27.389 15.371 -73.552 1.00 40.06 455 ILE A CA 1
ATOM 3716 C C . ILE A 1 455 ? 28.417 16.284 -72.882 1.00 40.06 455 ILE A C 1
ATOM 3718 O O . ILE A 1 455 ? 28.052 17.298 -72.294 1.00 40.06 455 ILE A O 1
ATOM 3722 N N . ALA A 1 456 ? 29.701 15.933 -72.962 1.00 35.66 456 ALA A N 1
ATOM 3723 C CA . ALA A 1 456 ? 30.801 16.801 -72.549 1.00 35.66 456 ALA A CA 1
ATOM 3724 C C . ALA A 1 456 ? 31.555 17.289 -73.793 1.00 35.66 456 ALA A C 1
ATOM 3726 O O . ALA A 1 456 ? 32.078 16.478 -74.556 1.00 35.66 456 ALA A O 1
ATOM 3727 N N . TYR A 1 457 ? 31.622 18.607 -73.993 1.00 36.19 457 TYR A N 1
ATOM 3728 C CA . TYR A 1 457 ? 32.388 19.219 -75.081 1.00 36.19 457 TYR A CA 1
ATOM 3729 C C . TYR A 1 457 ? 33.754 19.711 -74.583 1.00 36.19 457 TYR A C 1
ATOM 3731 O O . TYR A 1 457 ? 33.889 20.197 -73.458 1.00 36.19 457 TYR A O 1
ATOM 3739 N N . ASN A 1 458 ? 34.776 19.602 -75.434 1.00 31.23 458 ASN A N 1
ATOM 3740 C CA . ASN A 1 458 ? 36.055 20.289 -75.251 1.00 31.23 458 ASN A CA 1
ATOM 3741 C C . ASN A 1 458 ? 35.954 21.690 -75.875 1.00 31.23 458 ASN A C 1
ATOM 3743 O O . ASN A 1 458 ? 35.485 21.821 -77.002 1.00 31.23 458 ASN A O 1
ATOM 3747 N N . LEU A 1 459 ? 36.422 22.720 -75.165 1.00 36.41 459 LEU A N 1
ATOM 3748 C CA . LEU A 1 459 ? 36.573 24.068 -75.723 1.00 36.41 459 LEU A CA 1
ATOM 3749 C C . LEU A 1 459 ? 37.610 24.040 -76.851 1.00 36.41 459 LEU A C 1
ATOM 3751 O O . LEU A 1 459 ? 38.747 23.616 -76.630 1.00 36.41 459 LEU A O 1
ATOM 3755 N N . ILE A 1 460 ? 37.236 24.525 -78.034 1.00 35.25 460 ILE A N 1
ATOM 3756 C CA . ILE A 1 460 ? 38.177 24.783 -79.125 1.00 35.25 460 ILE A CA 1
ATOM 3757 C C . ILE A 1 460 ? 38.485 26.279 -79.104 1.00 35.25 460 ILE A C 1
ATOM 3759 O O . ILE A 1 460 ? 37.593 27.111 -79.246 1.00 35.25 460 ILE A O 1
ATOM 3763 N N . HIS A 1 461 ? 39.753 26.634 -78.899 1.00 36.19 461 HIS A N 1
ATOM 3764 C CA . HIS A 1 461 ? 40.200 28.008 -79.091 1.00 36.19 461 HIS A CA 1
ATOM 3765 C C . HIS A 1 461 ? 40.277 28.286 -80.594 1.00 36.19 461 HIS A C 1
ATOM 3767 O O . HIS A 1 461 ? 41.095 27.693 -81.294 1.00 36.19 461 HIS A O 1
ATOM 3773 N N . ASN A 1 462 ? 39.439 29.200 -81.081 1.00 41.72 462 ASN A N 1
ATOM 3774 C CA . ASN A 1 462 ? 39.572 29.741 -82.426 1.00 41.72 462 ASN A CA 1
ATOM 3775 C C . ASN A 1 462 ? 40.653 30.833 -82.415 1.00 41.72 462 ASN A C 1
ATOM 3777 O O . ASN A 1 462 ? 40.470 31.895 -81.818 1.00 41.72 462 ASN A O 1
ATOM 3781 N N . SER A 1 463 ? 41.799 30.555 -83.034 1.00 34.84 463 SER A N 1
ATOM 3782 C CA . SER A 1 463 ? 42.952 31.459 -83.053 1.00 34.84 463 SER A CA 1
ATOM 3783 C C . SER A 1 463 ? 42.778 32.671 -83.974 1.00 34.84 463 SER A C 1
ATOM 3785 O O . SER A 1 463 ? 43.571 33.601 -83.884 1.00 34.84 463 SER A O 1
ATOM 3787 N N . PHE A 1 464 ? 41.759 32.697 -84.841 1.00 39.00 464 PHE A N 1
ATOM 3788 C CA . PHE A 1 464 ? 41.574 33.777 -85.820 1.00 39.00 464 PHE A CA 1
ATOM 3789 C C . PHE A 1 464 ? 40.607 34.875 -85.359 1.00 39.00 464 PHE A C 1
ATOM 3791 O O . PHE A 1 464 ? 40.749 36.018 -85.780 1.00 39.00 464 PHE A O 1
ATOM 3798 N N . ALA A 1 465 ? 39.668 34.570 -84.459 1.00 40.94 465 ALA A N 1
ATOM 3799 C CA . ALA A 1 465 ? 38.697 35.549 -83.950 1.00 40.94 465 ALA A CA 1
ATOM 3800 C C . ALA A 1 465 ? 39.058 36.129 -82.568 1.00 40.94 465 ALA A C 1
ATOM 3802 O O . ALA A 1 465 ? 38.338 36.982 -82.055 1.00 40.94 465 ALA A O 1
ATOM 3803 N N . ASN A 1 466 ? 40.135 35.637 -81.942 1.00 39.12 466 ASN A N 1
ATOM 3804 C CA . ASN A 1 466 ? 40.545 35.945 -80.564 1.00 39.12 466 ASN A CA 1
ATOM 3805 C C . ASN A 1 466 ? 39.396 35.906 -79.529 1.00 39.12 466 ASN A C 1
ATOM 3807 O O . ASN A 1 466 ? 39.439 36.584 -78.506 1.00 39.12 466 ASN A O 1
ATOM 3811 N N . ASN A 1 467 ? 38.381 35.080 -79.792 1.00 36.94 467 ASN A N 1
ATOM 3812 C CA . ASN A 1 467 ? 37.225 34.860 -78.937 1.00 36.94 467 ASN A CA 1
ATOM 3813 C C . ASN A 1 467 ? 37.063 33.358 -78.679 1.00 36.94 467 ASN A C 1
ATOM 3815 O O . ASN A 1 467 ? 37.248 32.526 -79.570 1.00 36.94 467 ASN A O 1
ATOM 3819 N N . LEU A 1 468 ? 36.716 33.020 -77.437 1.00 39.16 468 LEU A N 1
ATOM 3820 C CA . LEU A 1 468 ? 36.234 31.692 -77.068 1.00 39.16 468 LEU A CA 1
ATOM 3821 C C . LEU A 1 468 ? 34.783 31.580 -77.543 1.00 39.16 468 LEU A C 1
ATOM 3823 O O . LEU A 1 468 ? 33.921 32.310 -77.057 1.00 39.16 468 LEU A O 1
ATOM 3827 N N . GLU A 1 469 ? 34.511 30.687 -78.491 1.00 35.09 469 GLU A N 1
ATOM 3828 C CA . GLU A 1 469 ? 33.135 30.321 -78.826 1.00 35.09 469 GLU A CA 1
ATOM 3829 C C . GLU A 1 469 ? 32.562 29.414 -77.733 1.00 35.09 469 GLU A C 1
ATOM 3831 O O . GLU A 1 469 ? 33.175 28.424 -77.324 1.00 35.09 469 GLU A O 1
ATOM 3836 N N . TYR A 1 470 ? 31.377 29.774 -77.246 1.00 35.72 470 TYR A N 1
ATOM 3837 C CA . TYR A 1 470 ? 30.645 29.025 -76.231 1.00 35.72 470 TYR A CA 1
ATOM 3838 C C . TYR A 1 470 ? 29.705 28.017 -76.888 1.00 35.72 470 TYR A C 1
ATOM 3840 O O . TYR A 1 470 ? 28.971 28.363 -77.810 1.00 35.72 470 TYR A O 1
ATOM 3848 N N . GLN A 1 471 ? 29.667 26.794 -76.359 1.00 37.22 471 GLN A N 1
ATOM 3849 C CA . GLN A 1 471 ? 28.583 25.848 -76.620 1.00 37.22 471 GLN A CA 1
ATOM 3850 C C . GLN A 1 471 ? 28.064 25.251 -75.310 1.00 37.22 471 GLN A C 1
ATOM 3852 O O . GLN A 1 471 ? 28.823 24.962 -74.384 1.00 37.22 471 GLN A O 1
ATOM 3857 N N . GLU A 1 472 ? 26.740 25.143 -75.235 1.00 34.25 472 GLU A N 1
ATOM 3858 C CA . GLU A 1 472 ? 25.955 24.804 -74.049 1.00 34.25 472 GLU A CA 1
ATOM 3859 C C . GLU A 1 472 ? 26.074 23.320 -73.661 1.00 34.25 472 GLU A C 1
ATOM 3861 O O . GLU A 1 472 ? 26.254 22.443 -74.506 1.00 34.25 472 GLU A O 1
ATOM 3866 N N . VAL A 1 473 ? 25.916 23.025 -72.366 1.00 35.12 473 VAL A N 1
ATOM 3867 C CA . VAL A 1 473 ? 25.847 21.656 -71.833 1.00 35.12 473 VAL A CA 1
ATOM 3868 C C . VAL A 1 473 ? 24.430 21.397 -71.332 1.00 35.12 473 VAL A C 1
ATOM 3870 O O . VAL A 1 473 ? 23.939 22.121 -70.467 1.00 35.12 473 VAL A O 1
ATOM 3873 N N . TYR A 1 474 ? 23.795 20.330 -71.818 1.00 34.91 474 TYR A N 1
ATOM 3874 C CA . TYR A 1 474 ? 22.481 19.891 -71.347 1.00 34.91 474 TYR A CA 1
ATOM 3875 C C . TYR A 1 474 ? 22.550 18.486 -70.747 1.00 34.91 474 TYR A C 1
ATOM 3877 O O . TYR A 1 474 ? 23.168 17.580 -71.306 1.00 34.91 474 TYR A O 1
ATOM 3885 N N . ARG A 1 475 ? 21.854 18.297 -69.621 1.00 38.38 475 ARG A N 1
ATOM 3886 C CA . ARG A 1 475 ? 21.479 16.988 -69.073 1.00 38.38 475 ARG A CA 1
ATOM 3887 C C . ARG A 1 475 ? 19.959 16.904 -69.062 1.00 38.38 475 ARG A C 1
ATOM 3889 O O . ARG A 1 475 ? 19.303 17.835 -68.601 1.00 38.38 475 ARG A O 1
ATOM 3896 N N . THR A 1 476 ? 19.406 15.775 -69.491 1.00 34.56 476 THR A N 1
ATOM 3897 C CA . THR A 1 476 ? 17.995 15.448 -69.252 1.00 34.56 476 THR A CA 1
ATOM 3898 C C . THR A 1 476 ? 17.927 14.209 -68.365 1.00 34.56 476 THR A C 1
ATOM 3900 O O . THR A 1 476 ? 18.727 13.290 -68.517 1.00 34.56 476 THR A O 1
ATOM 3903 N N . ASN A 1 477 ? 17.022 14.194 -67.391 1.00 36.84 477 ASN A N 1
ATOM 3904 C CA . ASN A 1 477 ? 16.711 13.010 -66.585 1.00 36.84 477 ASN A CA 1
ATOM 3905 C C . ASN A 1 477 ? 15.196 12.757 -66.549 1.00 36.84 477 ASN A C 1
ATOM 3907 O O . ASN A 1 477 ? 14.637 12.415 -65.511 1.00 36.84 477 ASN A O 1
ATOM 3911 N N . GLY A 1 478 ? 14.520 12.975 -67.677 1.00 39.12 478 GLY A N 1
ATOM 3912 C CA . GLY A 1 478 ? 13.106 12.638 -67.848 1.00 39.12 478 GLY A CA 1
ATOM 3913 C C . GLY A 1 478 ? 12.092 13.461 -67.040 1.00 39.12 478 GLY A C 1
ATOM 3914 O O . GLY A 1 478 ? 10.905 13.310 -67.300 1.00 39.12 478 GLY A O 1
ATOM 3915 N N . VAL A 1 479 ? 12.493 14.341 -66.104 1.00 36.28 479 VAL A N 1
ATOM 3916 C CA . VAL A 1 479 ? 11.529 15.145 -65.309 1.00 36.28 479 VAL A CA 1
ATOM 3917 C C . VAL A 1 479 ? 11.920 16.627 -65.114 1.00 36.28 479 VAL A C 1
ATOM 3919 O O . VAL A 1 479 ? 11.130 17.399 -64.579 1.00 36.28 479 VAL A O 1
ATOM 3922 N N . GLY A 1 480 ? 13.082 17.092 -65.590 1.00 35.91 480 GLY A N 1
ATOM 3923 C CA . GLY A 1 480 ? 13.423 18.528 -65.610 1.00 35.91 480 GLY A CA 1
ATOM 3924 C C . GLY A 1 480 ? 14.925 18.835 -65.568 1.00 35.91 480 GLY A C 1
ATOM 3925 O O . GLY A 1 480 ? 15.723 18.017 -65.126 1.00 35.91 480 GLY A O 1
ATOM 3926 N N . LEU A 1 481 ? 15.314 20.025 -66.044 1.00 33.38 481 LEU A N 1
ATOM 3927 C CA . LEU A 1 481 ? 16.702 20.517 -66.101 1.00 33.38 481 LEU A CA 1
ATOM 3928 C C . LEU A 1 481 ? 17.321 20.672 -64.696 1.00 33.38 481 LEU A C 1
ATOM 3930 O O . LEU A 1 481 ? 16.786 21.406 -63.868 1.00 33.38 481 LEU A O 1
ATOM 3934 N N . ILE A 1 482 ? 18.492 20.068 -64.446 1.00 34.16 482 ILE A N 1
ATOM 3935 C CA . ILE A 1 482 ? 19.339 20.381 -63.278 1.00 34.16 482 ILE A CA 1
ATOM 3936 C C . ILE A 1 482 ? 20.700 20.905 -63.758 1.00 34.16 482 ILE A C 1
ATOM 3938 O O . ILE A 1 482 ? 21.415 20.233 -64.500 1.00 34.16 482 ILE A O 1
ATOM 3942 N N . LYS A 1 483 ? 21.031 22.117 -63.299 1.00 35.66 483 LYS A N 1
ATOM 3943 C CA . LYS A 1 483 ? 22.262 22.890 -63.532 1.00 35.66 483 LYS A CA 1
ATOM 3944 C C . LYS A 1 483 ? 23.476 22.258 -62.835 1.00 35.66 483 LYS A C 1
ATOM 3946 O O . LYS A 1 483 ? 23.358 21.828 -61.690 1.00 35.66 483 LYS A O 1
ATOM 3951 N N . LEU A 1 484 ? 24.652 22.291 -63.469 1.00 32.59 484 LEU A N 1
ATOM 3952 C CA . LEU A 1 484 ? 25.936 21.982 -62.825 1.00 32.59 484 LEU A CA 1
ATOM 3953 C C . LEU A 1 484 ? 26.934 23.148 -63.004 1.00 32.59 484 LEU A C 1
ATOM 3955 O O . LEU A 1 484 ? 27.220 23.560 -64.122 1.00 32.59 484 LEU A O 1
ATOM 3959 N N . ILE A 1 485 ? 27.468 23.589 -61.855 1.00 37.78 485 ILE A N 1
ATOM 3960 C CA . ILE A 1 485 ? 28.639 24.450 -61.565 1.00 37.78 485 ILE A CA 1
ATOM 3961 C C . ILE A 1 485 ? 28.452 25.987 -61.604 1.00 37.78 485 ILE A C 1
ATOM 3963 O O . ILE A 1 485 ? 28.115 26.602 -62.610 1.00 37.78 485 ILE A O 1
ATOM 3967 N N . THR A 1 486 ? 28.719 26.606 -60.446 1.00 33.41 486 THR A N 1
ATOM 3968 C CA . THR A 1 486 ? 28.769 28.049 -60.149 1.00 33.41 486 THR A CA 1
ATOM 3969 C C . THR A 1 486 ? 30.215 28.536 -60.013 1.00 33.41 486 THR A C 1
ATOM 3971 O O . THR A 1 486 ? 31.003 27.901 -59.315 1.00 33.41 486 THR A O 1
ATOM 3974 N N . GLY A 1 487 ? 30.538 29.697 -60.588 1.00 36.94 487 GLY A N 1
ATOM 3975 C CA . GLY A 1 487 ? 31.725 30.496 -60.258 1.00 36.94 487 GLY A CA 1
ATOM 3976 C C . GLY A 1 487 ? 31.329 31.953 -59.984 1.00 36.94 487 GLY A C 1
ATOM 3977 O O . GLY A 1 487 ? 30.362 32.440 -60.572 1.00 36.94 487 GLY A O 1
ATOM 3978 N N . GLU A 1 488 ? 32.031 32.623 -59.064 1.00 35.34 488 GLU A N 1
ATOM 3979 C CA . GLU A 1 488 ? 31.830 34.046 -58.747 1.00 35.34 488 GLU A CA 1
ATOM 3980 C C . GLU A 1 488 ? 32.384 34.958 -59.849 1.00 35.34 488 GLU A C 1
ATOM 3982 O O . GLU A 1 488 ? 33.463 34.719 -60.397 1.00 35.34 488 GLU A O 1
ATOM 3987 N N . LEU A 1 489 ? 31.631 36.018 -60.143 1.00 38.06 489 LEU A N 1
ATOM 3988 C CA . LEU A 1 489 ? 31.973 37.056 -61.107 1.00 38.06 489 LEU A CA 1
ATOM 3989 C C . LEU A 1 489 ? 32.732 38.177 -60.383 1.00 38.06 489 LEU A C 1
ATOM 3991 O O . LEU A 1 489 ? 32.225 38.709 -59.397 1.00 38.06 489 LEU A O 1
ATOM 3995 N N . ILE A 1 490 ? 33.914 38.562 -60.869 1.00 39.72 490 ILE A N 1
ATOM 3996 C CA . ILE A 1 490 ? 34.622 39.750 -60.368 1.00 39.72 490 ILE A CA 1
ATOM 3997 C C . ILE A 1 490 ? 34.453 40.862 -61.405 1.00 39.72 490 ILE A C 1
ATOM 3999 O O . ILE A 1 490 ? 34.782 40.679 -62.580 1.00 39.72 490 ILE A O 1
ATOM 4003 N N . VAL A 1 491 ? 33.911 42.001 -60.970 1.00 40.28 491 VAL A N 1
ATOM 4004 C CA . VAL A 1 491 ? 33.701 43.186 -61.810 1.00 40.28 491 VAL A CA 1
ATOM 4005 C C . VAL A 1 491 ? 34.841 44.169 -61.563 1.00 40.28 491 VAL A C 1
ATOM 4007 O O . VAL A 1 491 ? 35.020 44.634 -60.440 1.00 40.28 491 VAL A O 1
ATOM 4010 N N . ASP A 1 492 ? 35.603 44.488 -62.610 1.00 39.06 492 ASP A N 1
ATOM 4011 C CA . ASP A 1 492 ? 36.558 45.597 -62.591 1.00 39.06 492 ASP A CA 1
ATOM 4012 C C . ASP A 1 492 ? 35.811 46.892 -62.931 1.00 39.06 492 ASP A C 1
ATOM 4014 O O . ASP A 1 492 ? 35.378 47.113 -64.067 1.00 39.06 492 ASP A O 1
ATOM 4018 N N . SER A 1 493 ? 35.633 47.737 -61.918 1.00 38.28 493 SER A N 1
ATOM 4019 C CA . SER A 1 493 ? 34.855 48.973 -61.996 1.00 38.28 493 SER A CA 1
ATOM 4020 C C . SER A 1 493 ? 35.512 50.075 -62.831 1.00 38.28 493 SER A C 1
ATOM 4022 O O . SER A 1 493 ? 34.837 51.044 -63.165 1.00 38.28 493 SER A O 1
ATOM 4024 N N . SER A 1 494 ? 36.787 49.942 -63.207 1.00 34.34 494 SER A N 1
ATOM 4025 C CA . SER A 1 494 ? 37.484 50.970 -63.992 1.00 34.34 494 SER A CA 1
ATOM 4026 C C . SER A 1 494 ? 37.242 50.860 -65.502 1.00 34.34 494 SER A C 1
ATOM 4028 O O . SER A 1 494 ? 37.260 51.869 -66.202 1.00 34.34 494 SER A O 1
ATOM 4030 N N . ASN A 1 495 ? 36.941 49.655 -66.001 1.00 38.69 495 ASN A N 1
ATOM 4031 C CA . ASN A 1 495 ? 36.874 49.373 -67.441 1.00 38.69 495 ASN A CA 1
ATOM 4032 C C . ASN A 1 495 ? 35.548 48.741 -67.890 1.00 38.69 495 ASN A C 1
ATOM 4034 O O . ASN A 1 495 ? 35.402 48.380 -69.058 1.00 38.69 495 ASN A O 1
ATOM 4038 N N . ASN A 1 496 ? 34.600 48.567 -66.965 1.00 37.69 496 ASN A N 1
ATOM 4039 C CA . ASN A 1 496 ? 33.301 47.929 -67.192 1.00 37.69 496 ASN A CA 1
ATOM 4040 C C . ASN A 1 496 ? 33.407 46.538 -67.862 1.00 37.69 496 ASN A C 1
ATOM 4042 O O . ASN A 1 496 ? 32.578 46.160 -68.690 1.00 37.69 496 ASN A O 1
ATOM 4046 N N . ARG A 1 497 ? 34.455 45.773 -67.520 1.00 35.56 497 ARG A N 1
ATOM 4047 C CA . ARG A 1 497 ? 34.693 44.406 -68.015 1.00 35.56 497 ARG A CA 1
ATOM 4048 C C . ARG A 1 497 ? 34.473 43.394 -66.892 1.00 35.56 497 ARG A C 1
ATOM 4050 O O . ARG A 1 497 ? 34.938 43.578 -65.769 1.00 35.56 497 ARG A O 1
ATOM 4057 N N . GLN A 1 498 ? 33.753 42.322 -67.212 1.00 38.84 498 GLN A N 1
ATOM 4058 C CA . GLN A 1 498 ? 33.478 41.210 -66.303 1.00 38.84 498 GLN A CA 1
ATOM 4059 C C . GLN A 1 498 ? 34.463 40.073 -66.585 1.00 38.84 498 GLN A C 1
ATOM 4061 O O . GLN A 1 498 ? 34.610 39.663 -67.736 1.00 38.84 498 GLN A O 1
ATOM 4066 N N . TYR A 1 499 ? 35.126 39.555 -65.549 1.00 42.59 499 TYR A N 1
ATOM 4067 C CA . TYR A 1 499 ? 36.065 38.439 -65.685 1.00 42.59 499 TYR A CA 1
ATOM 4068 C C . TYR A 1 499 ? 35.528 37.165 -65.023 1.00 42.59 499 TYR A C 1
ATOM 4070 O O . TYR A 1 499 ? 34.859 37.204 -63.989 1.00 42.59 499 TYR A O 1
ATOM 4078 N N . ILE A 1 500 ? 35.871 36.020 -65.619 1.00 41.31 500 ILE A N 1
ATOM 4079 C CA . ILE A 1 500 ? 35.533 34.673 -65.145 1.00 41.31 500 ILE A CA 1
ATOM 4080 C C . ILE A 1 500 ? 36.741 34.087 -64.406 1.00 41.31 500 ILE A C 1
ATOM 4082 O O . ILE A 1 500 ? 37.849 34.048 -64.947 1.00 41.31 500 ILE A O 1
ATOM 4086 N N . LYS A 1 501 ? 36.539 33.576 -63.184 1.00 40.41 501 LYS A N 1
ATOM 4087 C CA . LYS A 1 501 ? 37.597 32.902 -62.414 1.00 40.41 501 LYS A CA 1
ATOM 4088 C C . LYS A 1 501 ? 37.908 31.511 -62.990 1.00 40.41 501 LYS A C 1
ATOM 4090 O O . LYS A 1 501 ? 37.019 30.691 -63.202 1.00 40.41 501 LYS A O 1
ATOM 4095 N N . ARG A 1 502 ? 39.196 31.237 -63.204 1.00 39.19 502 ARG A N 1
ATOM 4096 C CA . ARG A 1 502 ? 39.750 29.975 -63.727 1.00 39.19 502 ARG A CA 1
ATOM 4097 C C . ARG A 1 502 ? 39.744 28.889 -62.634 1.00 39.19 502 ARG A C 1
ATOM 4099 O O . ARG A 1 502 ? 40.282 29.128 -61.556 1.00 39.19 502 ARG A O 1
ATOM 4106 N N . PHE A 1 503 ? 39.188 27.701 -62.902 1.00 38.84 503 PHE A N 1
ATOM 4107 C CA . PHE A 1 503 ? 39.218 26.547 -61.980 1.00 38.84 503 PHE A CA 1
ATOM 4108 C C . PHE A 1 503 ? 39.719 25.296 -62.721 1.00 38.84 503 PHE A C 1
ATOM 4110 O O . PHE A 1 503 ? 39.217 24.971 -63.795 1.00 38.84 503 PHE A O 1
ATOM 4117 N N . ASN A 1 504 ? 40.756 24.630 -62.195 1.00 38.06 504 ASN A N 1
ATOM 4118 C CA . ASN A 1 504 ? 41.430 23.467 -62.808 1.00 38.06 504 ASN A CA 1
ATOM 4119 C C . ASN A 1 504 ? 41.755 23.609 -64.311 1.00 38.06 504 ASN A C 1
ATOM 4121 O O . ASN A 1 504 ? 41.578 22.685 -65.101 1.00 38.06 504 ASN A O 1
ATOM 4125 N N . GLY A 1 505 ? 42.235 24.785 -64.723 1.00 38.34 505 GLY A N 1
ATOM 4126 C CA . GLY A 1 505 ? 42.755 24.995 -66.078 1.00 38.34 505 GLY A CA 1
ATOM 4127 C C . GLY A 1 505 ? 41.709 25.108 -67.195 1.00 38.34 505 GLY A C 1
ATOM 4128 O O . GLY A 1 505 ? 42.116 25.219 -68.348 1.00 38.34 505 GLY A O 1
ATOM 4129 N N . LYS A 1 506 ? 40.404 25.142 -66.886 1.00 39.34 506 LYS A N 1
ATOM 4130 C CA . LYS A 1 506 ? 39.314 25.307 -67.868 1.00 39.34 506 LYS A CA 1
ATOM 4131 C C . LYS A 1 506 ? 38.429 26.528 -67.555 1.00 39.34 506 LYS A C 1
ATOM 4133 O O . LYS A 1 506 ? 38.389 26.992 -66.414 1.00 39.34 506 LYS A O 1
ATOM 4138 N N . TRP A 1 507 ? 37.770 27.064 -68.587 1.00 37.69 507 TRP A N 1
ATOM 4139 C CA . TRP A 1 507 ? 36.935 28.278 -68.550 1.00 37.69 507 TRP A CA 1
ATOM 4140 C C . TRP A 1 507 ? 35.437 27.933 -68.503 1.00 37.69 507 TRP A C 1
ATOM 4142 O O . TRP A 1 507 ? 35.036 26.949 -69.120 1.00 37.69 507 TRP A O 1
ATOM 4152 N N . TYR A 1 508 ? 34.612 28.741 -67.819 1.00 39.62 508 TYR A N 1
ATOM 4153 C CA . TYR A 1 508 ? 33.164 28.498 -67.670 1.00 39.62 508 TYR A CA 1
ATOM 4154 C C . TYR A 1 508 ? 32.347 29.803 -67.643 1.00 39.62 508 TYR A C 1
ATOM 4156 O O . TYR A 1 508 ? 32.702 30.709 -66.902 1.00 39.62 508 TYR A O 1
ATOM 4164 N N . ILE A 1 509 ? 31.221 29.893 -68.363 1.00 33.75 509 ILE A N 1
ATOM 4165 C CA . ILE A 1 509 ? 30.280 31.034 -68.283 1.00 33.75 509 ILE A CA 1
ATOM 4166 C C . ILE A 1 509 ? 29.097 30.734 -67.353 1.00 33.75 509 ILE A C 1
ATOM 4168 O O . ILE A 1 509 ? 28.578 29.620 -67.333 1.00 33.75 509 ILE A O 1
ATOM 4172 N N . LYS A 1 510 ? 28.618 31.765 -66.637 1.00 34.78 510 LYS A N 1
ATOM 4173 C CA . LYS A 1 510 ? 27.317 31.769 -65.951 1.00 34.78 510 LYS A CA 1
ATOM 4174 C C . LYS A 1 510 ? 26.276 32.477 -66.828 1.00 34.78 510 LYS A C 1
ATOM 4176 O O . LYS A 1 510 ? 26.445 33.650 -67.135 1.00 34.78 510 LYS A O 1
ATOM 4181 N N . GLN A 1 511 ? 25.175 31.799 -67.143 1.00 35.12 511 GLN A N 1
ATOM 4182 C CA . GLN A 1 511 ? 23.969 32.411 -67.712 1.00 35.12 511 GLN A CA 1
ATOM 4183 C C . GLN A 1 511 ? 22.762 32.040 -66.833 1.00 35.12 511 GLN A C 1
ATOM 4185 O O . GLN A 1 511 ? 22.665 30.908 -66.348 1.00 35.12 511 GLN A O 1
ATOM 4190 N N . GLU A 1 512 ? 21.893 33.007 -66.540 1.00 29.80 512 GLU A N 1
ATOM 4191 C CA . GLU A 1 512 ? 20.646 32.811 -65.786 1.00 29.80 512 GLU A CA 1
ATOM 4192 C C . GLU A 1 512 ? 19.451 33.038 -66.709 1.00 29.80 512 GLU A C 1
ATOM 4194 O O . GLU A 1 512 ? 19.468 33.957 -67.524 1.00 29.80 512 GLU A O 1
ATOM 4199 N N . PHE A 1 513 ? 18.419 32.205 -66.565 1.00 32.31 513 PHE A N 1
ATOM 4200 C CA . PHE A 1 513 ? 17.160 32.338 -67.291 1.00 32.31 513 PHE A CA 1
ATOM 4201 C C . PHE A 1 513 ? 15.976 32.115 -66.343 1.00 32.31 513 PHE A C 1
ATOM 4203 O O . PHE A 1 513 ? 15.984 31.172 -65.547 1.00 32.31 513 PHE A O 1
ATOM 4210 N N . GLU A 1 514 ? 14.958 32.972 -66.454 1.00 30.75 514 GLU A N 1
ATOM 4211 C CA . GLU A 1 514 ? 13.638 32.789 -65.843 1.00 30.75 514 GLU A CA 1
ATOM 4212 C C . GLU A 1 514 ? 12.780 31.836 -66.686 1.00 30.75 514 GLU A C 1
ATOM 4214 O O . GLU A 1 514 ? 12.779 31.884 -67.917 1.00 30.75 514 GLU A O 1
ATOM 4219 N N . ALA A 1 515 ? 12.029 30.958 -66.020 1.00 30.89 515 ALA A N 1
ATOM 4220 C CA . ALA A 1 515 ? 11.142 30.012 -66.686 1.00 30.89 515 ALA A CA 1
ATOM 4221 C C . ALA A 1 515 ? 9.868 30.708 -67.217 1.00 30.89 515 ALA A C 1
ATOM 4223 O O . ALA A 1 515 ? 9.267 31.506 -66.493 1.00 30.89 515 ALA A O 1
ATOM 4224 N N . PRO A 1 516 ? 9.379 30.370 -68.426 1.00 35.12 516 PRO A N 1
ATOM 4225 C CA . PRO A 1 516 ? 8.151 30.948 -68.954 1.00 35.12 516 PRO A CA 1
ATOM 4226 C C . PRO A 1 516 ? 6.904 30.392 -68.239 1.00 35.12 516 PRO A C 1
ATOM 4228 O O . PRO A 1 516 ? 6.702 29.184 -68.140 1.00 35.12 516 PRO A O 1
ATOM 4231 N N . ASN A 1 517 ? 6.083 31.323 -67.744 1.00 37.47 517 ASN A N 1
ATOM 4232 C CA . ASN A 1 517 ? 4.697 31.245 -67.260 1.00 37.47 517 ASN A CA 1
ATOM 4233 C C . ASN A 1 517 ? 4.016 29.861 -67.137 1.00 37.47 517 ASN A C 1
ATOM 4235 O O . ASN A 1 517 ? 3.665 29.209 -68.121 1.00 37.47 517 ASN A O 1
ATOM 4239 N N . LYS A 1 518 ? 3.649 29.511 -65.892 1.00 35.19 518 LYS A N 1
ATOM 4240 C CA . LYS A 1 518 ? 2.642 28.488 -65.553 1.00 35.19 518 LYS A CA 1
ATOM 4241 C C . LYS A 1 518 ? 1.304 28.805 -66.242 1.00 35.19 518 LYS A C 1
ATOM 4243 O O . LYS A 1 518 ? 0.619 29.745 -65.844 1.00 35.19 518 LYS A O 1
ATOM 4248 N N . LYS A 1 519 ? 0.866 27.977 -67.198 1.00 32.84 519 LYS A N 1
ATOM 4249 C CA . LYS A 1 519 ? -0.565 27.887 -67.536 1.00 32.84 519 LYS A CA 1
ATOM 4250 C C . LYS A 1 519 ? -1.314 27.313 -66.328 1.00 32.84 519 LYS A C 1
ATOM 4252 O O . LYS A 1 519 ? -0.989 26.229 -65.850 1.00 32.84 519 LYS A O 1
ATOM 4257 N N . GLN A 1 520 ? -2.294 28.066 -65.829 1.00 34.81 520 GLN A N 1
ATOM 4258 C CA . GLN A 1 520 ? -3.252 27.627 -64.816 1.00 34.81 520 GLN A CA 1
ATOM 4259 C C . GLN A 1 520 ? -4.043 26.416 -65.332 1.00 34.81 520 GLN A C 1
ATOM 4261 O O . GLN A 1 520 ? -4.723 26.502 -66.351 1.00 34.81 520 GLN A O 1
ATOM 4266 N N . LEU A 1 521 ? -3.981 25.301 -64.605 1.00 28.12 521 LEU A N 1
ATOM 4267 C CA . LEU A 1 521 ? -4.971 24.229 -64.690 1.00 28.12 521 LEU A CA 1
ATOM 4268 C C . LEU A 1 521 ? -6.214 24.682 -63.912 1.00 28.12 521 LEU A C 1
ATOM 4270 O O . LEU A 1 521 ? -6.197 24.719 -62.682 1.00 28.12 521 LEU A O 1
ATOM 4274 N N . GLN A 1 522 ? -7.275 25.060 -64.628 1.00 29.53 522 GLN A N 1
ATOM 4275 C CA . GLN A 1 522 ? -8.621 25.159 -64.064 1.00 29.53 522 GLN A CA 1
ATOM 4276 C C . GLN A 1 522 ? -9.204 23.747 -63.939 1.00 29.53 522 GLN A C 1
ATOM 4278 O O . GLN A 1 522 ? -9.314 23.031 -64.931 1.00 29.53 522 GLN A O 1
ATOM 4283 N N . PHE A 1 523 ? -9.594 23.359 -62.725 1.00 29.25 523 PHE A N 1
ATOM 4284 C CA . PHE A 1 523 ? -10.471 22.214 -62.494 1.00 29.25 523 PHE A CA 1
ATOM 4285 C C . PHE A 1 523 ? -11.921 22.705 -62.481 1.00 29.25 523 PHE A C 1
ATOM 4287 O O . PHE A 1 523 ? -12.296 23.498 -61.619 1.00 29.25 523 PHE A O 1
ATOM 4294 N N . SER A 1 524 ? -12.741 22.223 -63.414 1.00 30.06 524 SER A N 1
ATOM 4295 C CA . SER A 1 524 ? -14.198 22.311 -63.343 1.00 30.06 524 SER A CA 1
ATOM 4296 C C . SER A 1 524 ? -14.749 21.032 -62.708 1.00 30.06 524 SER A C 1
ATOM 4298 O O . SER A 1 524 ? -14.604 19.934 -63.238 1.00 30.06 524 SER A O 1
ATOM 4300 N N . PHE A 1 525 ? -15.386 21.181 -61.546 1.00 32.56 525 PHE A N 1
ATOM 4301 C CA . PHE A 1 525 ? -16.258 20.163 -60.966 1.00 32.56 525 PHE A CA 1
ATOM 4302 C C . PHE A 1 525 ? -17.632 20.249 -61.644 1.00 32.56 525 PHE A C 1
ATOM 4304 O O . PHE A 1 525 ? -18.268 21.300 -61.614 1.00 32.56 525 PHE A O 1
ATOM 4311 N N . MET A 1 526 ? -18.120 19.138 -62.194 1.00 30.03 526 MET A N 1
ATOM 4312 C CA . MET A 1 526 ? -19.549 18.920 -62.421 1.00 30.03 526 MET A CA 1
ATOM 4313 C C . MET A 1 526 ? -19.930 17.574 -61.818 1.00 30.03 526 MET A C 1
ATOM 4315 O O . MET A 1 526 ? -19.398 16.537 -62.203 1.00 30.03 526 MET A O 1
ATOM 4319 N N . GLY A 1 527 ? -20.830 17.623 -60.838 1.00 35.16 527 GLY A N 1
ATOM 4320 C CA . GLY A 1 527 ? -21.496 16.452 -60.294 1.00 35.16 527 GLY A CA 1
ATOM 4321 C C . GLY A 1 527 ? -22.770 16.121 -61.068 1.00 35.16 527 GLY A C 1
ATOM 4322 O O . GLY A 1 527 ? -23.490 17.018 -61.510 1.00 35.16 527 GLY A O 1
ATOM 4323 N N . LYS A 1 528 ? -23.057 14.826 -61.156 1.00 34.22 528 LYS A N 1
ATOM 4324 C CA . LYS A 1 528 ? -24.288 14.207 -60.663 1.00 34.22 528 LYS A CA 1
ATOM 4325 C C . LYS A 1 528 ? -23.979 12.771 -60.277 1.00 34.22 528 LYS A C 1
ATOM 4327 O O . LYS A 1 528 ? -23.195 12.142 -61.020 1.00 34.22 528 LYS A O 1
#

Organism: NCBI:txid412755